Protein AF-0000000083400659 (afdb_homodimer)

Secondary structure (DSSP, 8-state):
-HHHHHHHHHHHHHHHHHHHHHHHHHHHHHHHHHS-----HHHHHHHHHHHHHHHHHHHHHHHHHHIIIIITTT-GGGGGB--THHHHHHHHHHHHHHHHHHHHHHHHHHHH--HHHHHHHHHHHHHHHHHHHHHHHHHHT-SBGGGGGGGHHHHHHHHHHHHHHHHHHHHHHHHHHHHT--S-HHHHHHHHHHHHHHHHHHHHHHHHHHHHHHHHHH-TTSSTTHHHHHHHHHHHHHHHHHHHHHHHHHHHHHHHTTTS--S------SHHHHHHTTT----S----------------------/-HHHHHHHHHHHHHHHHHHHHHHHHHHHHHHHHHS-----HHHHHHHHHHHHHHHHHHHHHHHHHHIIIIITTT-GGGGGB--THHHHHHHHHHHHHHHHHHHHHHHHHHHH--HHHHHHHHHHHHHHHHHHHHHHHHHHT-SBGGGGGGGHHHHHHHHHHHHHHHHHHHHHHHHHHHHT--S-HHHHHHHHHHHHHHHHHHHHHHHHHHHHHHHHHH-TTSSTTHHHHHHHHHHHHHHHHHHHHHHHHHHHHHHHTTTS--S------HHHHHHHTTT----S----------------------

InterPro domains:
  IPR045339 Domain of unknown function DUF6534 [PF20152] (163-248)

Organism: Coprinellus micaceus (NCBI:txid71717)

Radius of gyration: 29.64 Å; Cα contacts (8 Å, |Δi|>4): 656; chains: 2; bounding box: 70×103×75 Å

Nearest PDB structures (foldseek):
  8xof-assembly1_R  TM=5.753E-01  e=2.178E-01  Homo sapiens
  9ima-assembly1_A  TM=4.558E-01  e=1.106E-01  Homo sapiens
  3ma9-assembly1_A  TM=5.082E-01  e=1.269E+00  Human immunodeficiency virus 1
  5cwo-assembly2_B  TM=3.278E-01  e=1.213E+00  synthetic construct
  9ima-assembly1_A  TM=4.549E-01  e=7.690E-02  Homo sapiens

Structure (mmCIF, N/CA/C/O backbone):
data_AF-0000000083400659-model_v1
#
loop_
_entity.id
_entity.type
_entity.pdbx_description
1 polymer 'DUF6534 domain-containing protein'
#
loop_
_atom_site.group_PDB
_atom_site.id
_atom_site.type_symbol
_atom_site.label_atom_id
_atom_site.label_alt_id
_atom_site.label_comp_id
_atom_site.label_asym_id
_atom_site.label_entity_id
_atom_site.label_seq_id
_atom_site.pdbx_PDB_ins_code
_atom_site.Cartn_x
_atom_site.Cartn_y
_atom_site.Cartn_z
_atom_site.occupancy
_atom_site.B_iso_or_equiv
_atom_site.auth_seq_id
_atom_site.auth_comp_id
_atom_site.auth_asym_id
_atom_site.auth_atom_id
_atom_site.pdbx_PDB_model_num
ATOM 1 N N . MET A 1 1 ? -6.332 -24.5 -21.406 1 46.19 1 MET A N 1
ATOM 2 C CA . MET A 1 1 ? -5.227 -23.656 -20.953 1 46.19 1 MET A CA 1
ATOM 3 C C . MET A 1 1 ? -5.68 -22.219 -20.781 1 46.19 1 MET A C 1
ATOM 5 O O . MET A 1 1 ? -5.25 -21.547 -19.844 1 46.19 1 MET A O 1
ATOM 9 N N . GLY A 1 2 ? -6.816 -21.859 -21.547 1 62.25 2 GLY A N 1
ATOM 10 C CA . GLY A 1 2 ? -7.27 -20.484 -21.625 1 62.25 2 GLY A CA 1
ATOM 11 C C . GLY A 1 2 ? -7.926 -20 -20.344 1 62.25 2 GLY A C 1
ATOM 12 O O . GLY A 1 2 ? -7.465 -19.047 -19.719 1 62.25 2 GLY A O 1
ATOM 13 N N . ALA A 1 3 ? -8.812 -20.812 -19.906 1 64.81 3 ALA A N 1
ATOM 14 C CA . ALA A 1 3 ? -9.586 -20.391 -18.734 1 64.81 3 ALA A CA 1
ATOM 15 C C . ALA A 1 3 ? -8.766 -20.516 -17.453 1 64.81 3 ALA A C 1
ATOM 17 O O . ALA A 1 3 ? -8.883 -19.672 -16.562 1 64.81 3 ALA A O 1
ATOM 18 N N . PHE A 1 4 ? -7.906 -21.453 -17.484 1 73.38 4 PHE A N 1
ATOM 19 C CA . PHE A 1 4 ? -7.055 -21.672 -16.328 1 73.38 4 PHE A CA 1
ATOM 20 C C . PHE A 1 4 ? -6.066 -20.531 -16.156 1 73.38 4 PHE A C 1
ATOM 22 O O . PHE A 1 4 ? -5.945 -19.969 -15.07 1 73.38 4 PHE A O 1
ATOM 29 N N . ASP A 1 5 ? -5.531 -20.125 -17.25 1 77.06 5 ASP A N 1
ATOM 30 C CA . ASP A 1 5 ? -4.551 -19.047 -17.219 1 77.06 5 ASP A CA 1
ATOM 31 C C . ASP A 1 5 ? -5.211 -17.719 -16.844 1 77.06 5 ASP A C 1
ATOM 33 O O . ASP A 1 5 ? -4.656 -16.938 -16.062 1 77.06 5 ASP A O 1
ATOM 37 N N . THR A 1 6 ? -6.379 -17.656 -17.328 1 80.44 6 THR A N 1
ATOM 38 C CA . THR A 1 6 ? -7.102 -16.422 -17.031 1 80.44 6 THR A CA 1
ATOM 39 C C . THR A 1 6 ? -7.5 -16.359 -15.57 1 80.44 6 THR A C 1
ATOM 41 O O . THR A 1 6 ? -7.414 -15.305 -14.945 1 80.44 6 THR A O 1
ATOM 44 N N . SER A 1 7 ? -7.82 -17.484 -15.023 1 83.5 7 SER A N 1
ATOM 45 C CA . SER A 1 7 ? -8.234 -17.5 -13.625 1 83.5 7 SER A CA 1
ATOM 46 C C . SER A 1 7 ? -7.051 -17.281 -12.695 1 83.5 7 SER A C 1
ATOM 48 O O . SER A 1 7 ? -7.148 -16.516 -11.734 1 83.5 7 SER A O 1
ATOM 50 N N . ILE A 1 8 ? -6.016 -17.891 -13.039 1 86.88 8 ILE A N 1
ATOM 51 C CA . ILE A 1 8 ? -4.832 -17.766 -12.195 1 86.88 8 ILE A CA 1
ATOM 52 C C . ILE A 1 8 ? -4.289 -16.344 -12.281 1 86.88 8 ILE A C 1
ATOM 54 O O . ILE A 1 8 ? -3.893 -15.758 -11.266 1 86.88 8 ILE A O 1
ATOM 58 N N . GLY A 1 9 ? -4.293 -15.875 -13.445 1 88.56 9 GLY A N 1
ATOM 59 C CA . GLY A 1 9 ? -3.855 -14.492 -13.617 1 88.56 9 GLY A CA 1
ATOM 60 C C . GLY A 1 9 ? -4.75 -13.492 -12.914 1 88.56 9 GLY A C 1
ATOM 61 O O . GLY A 1 9 ? -4.266 -12.555 -12.281 1 88.56 9 GLY A O 1
ATOM 62 N N . ALA A 1 10 ? -5.957 -13.688 -13.055 1 89.62 10 ALA A N 1
ATOM 63 C CA . ALA A 1 10 ? -6.926 -12.805 -12.406 1 89.62 10 ALA A CA 1
ATOM 64 C C . ALA A 1 10 ? -6.77 -12.844 -10.883 1 89.62 10 ALA A C 1
ATOM 66 O O . ALA A 1 10 ? -6.836 -11.805 -10.227 1 89.62 10 ALA A O 1
ATOM 67 N N . LEU A 1 11 ? -6.57 -13.977 -10.367 1 89 11 LEU A N 1
ATOM 68 C CA . LEU A 1 11 ? -6.395 -14.141 -8.93 1 89 11 LEU A CA 1
ATOM 69 C C . LEU A 1 11 ? -5.141 -13.414 -8.445 1 89 11 LEU A C 1
ATOM 71 O O . LEU A 1 11 ? -5.172 -12.719 -7.426 1 89 11 LEU A O 1
ATOM 75 N N . LEU A 1 12 ? -4.121 -13.578 -9.203 1 92.75 12 LEU A N 1
ATOM 76 C CA . LEU A 1 12 ? -2.869 -12.93 -8.82 1 92.75 12 LEU A CA 1
ATOM 77 C C . LEU A 1 12 ? -2.98 -11.414 -8.922 1 92.75 12 LEU A C 1
ATOM 79 O O . LEU A 1 12 ? -2.555 -10.695 -8.023 1 92.75 12 LEU A O 1
ATOM 83 N N . LEU A 1 13 ? -3.572 -10.961 -9.969 1 92.94 13 LEU A N 1
ATOM 84 C CA . LEU A 1 13 ? -3.76 -9.523 -10.141 1 92.94 13 LEU A CA 1
ATOM 85 C C . LEU A 1 13 ? -4.656 -8.961 -9.047 1 92.94 13 LEU A C 1
ATOM 87 O O . LEU A 1 13 ? -4.387 -7.875 -8.516 1 92.94 13 LEU A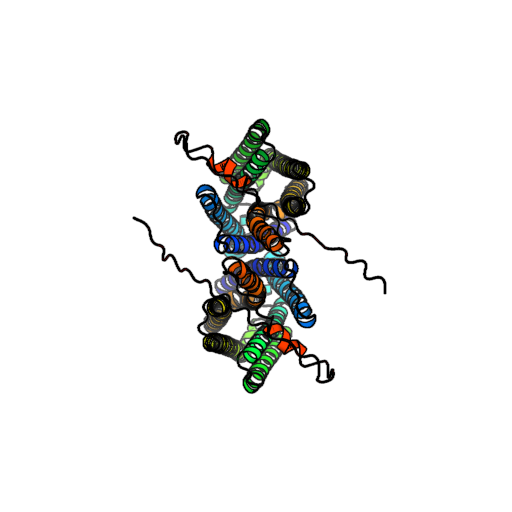 O 1
ATOM 91 N N . GLY A 1 14 ? -5.703 -9.656 -8.773 1 93.19 14 GLY A N 1
ATOM 92 C CA . GLY A 1 14 ? -6.582 -9.234 -7.695 1 93.19 14 GLY A CA 1
ATOM 93 C C . GLY A 1 14 ? -5.887 -9.172 -6.348 1 93.19 14 GLY A C 1
ATOM 94 O O . GLY A 1 14 ? -6.109 -8.25 -5.566 1 93.19 14 GLY A O 1
ATOM 95 N N . ALA A 1 15 ? -5.074 -10.125 -6.094 1 94.12 15 ALA A N 1
ATOM 96 C CA . ALA A 1 15 ? -4.328 -10.148 -4.84 1 94.12 15 ALA A CA 1
ATOM 97 C C . ALA A 1 15 ? -3.342 -8.992 -4.762 1 94.12 15 ALA A C 1
ATOM 99 O O . ALA A 1 15 ? -3.236 -8.32 -3.732 1 94.12 15 ALA A O 1
ATOM 100 N N . PHE A 1 16 ? -2.645 -8.742 -5.855 1 95.62 16 PHE A N 1
ATOM 101 C CA . PHE A 1 16 ? -1.706 -7.629 -5.887 1 95.62 16 PHE A CA 1
ATOM 102 C C . PHE A 1 16 ? -2.432 -6.305 -5.684 1 95.62 16 PHE A C 1
ATOM 104 O O . PHE A 1 16 ? -1.968 -5.445 -4.934 1 95.62 16 PHE A O 1
ATOM 111 N N . PHE A 1 17 ? -3.496 -6.191 -6.387 1 94.94 17 PHE A N 1
ATOM 112 C CA . PHE A 1 17 ? -4.27 -4.961 -6.285 1 94.94 17 PHE A CA 1
ATOM 113 C C . PHE A 1 17 ? -4.801 -4.77 -4.867 1 94.94 17 PHE A C 1
ATOM 115 O O . PHE A 1 17 ? -4.773 -3.66 -4.332 1 94.94 17 PHE A O 1
ATOM 122 N N . SER A 1 18 ? -5.211 -5.797 -4.27 1 95.38 18 SER A N 1
ATOM 123 C CA . SER A 1 18 ? -5.707 -5.754 -2.896 1 95.38 18 SER A CA 1
ATOM 124 C C . SER A 1 18 ? -4.598 -5.375 -1.922 1 95.38 18 SER A C 1
ATOM 126 O O . SER A 1 18 ? -4.797 -4.539 -1.037 1 95.38 18 SER A O 1
ATOM 128 N N . VAL A 1 19 ? -3.49 -5.953 -2.09 1 95.81 19 VAL A N 1
ATOM 129 C CA . VAL A 1 19 ? -2.365 -5.68 -1.202 1 95.81 19 VAL A CA 1
ATOM 130 C C . VAL A 1 19 ? -1.893 -4.242 -1.395 1 95.81 19 VAL A C 1
ATOM 132 O O . VAL A 1 19 ? -1.533 -3.564 -0.428 1 95.81 19 VAL A O 1
ATOM 135 N 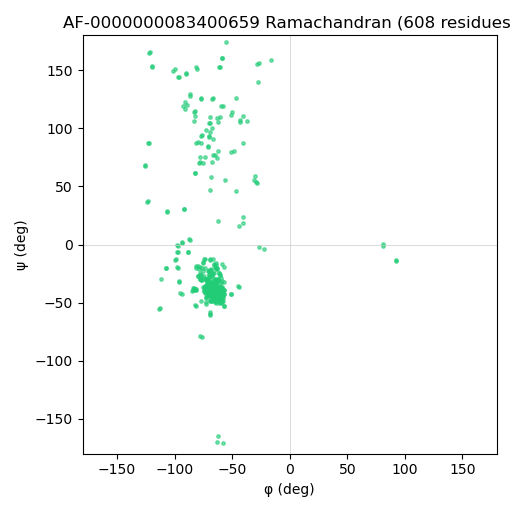N . TYR A 1 20 ? -1.888 -3.828 -2.629 1 95.12 20 TYR A N 1
ATOM 136 C CA . TYR A 1 20 ? -1.541 -2.439 -2.912 1 95.12 20 TYR A CA 1
ATOM 137 C C . TYR A 1 20 ? -2.457 -1.484 -2.158 1 95.12 20 TYR A C 1
ATOM 139 O O . TYR A 1 20 ? -1.986 -0.581 -1.464 1 95.12 20 TYR A O 1
ATOM 147 N N . LEU A 1 21 ? -3.693 -1.657 -2.301 1 95.06 21 LEU A N 1
ATOM 148 C CA . LEU A 1 21 ? -4.664 -0.788 -1.645 1 95.06 21 LEU A CA 1
ATOM 149 C C . LEU A 1 21 ? -4.586 -0.933 -0.128 1 95.06 21 LEU A C 1
ATOM 151 O O . LEU A 1 21 ? -4.816 0.032 0.604 1 95.06 21 LEU A O 1
ATOM 155 N N . TYR A 1 22 ? -4.277 -2.16 0.298 1 95.94 22 TYR A N 1
ATOM 156 C CA . TYR A 1 22 ? -4.094 -2.342 1.733 1 95.94 22 TYR A CA 1
ATOM 157 C C . TYR A 1 22 ? -2.939 -1.487 2.248 1 95.94 22 TYR A C 1
ATOM 159 O O . TYR A 1 22 ? -2.994 -0.966 3.363 1 95.94 22 TYR A O 1
ATOM 167 N N . GLY A 1 23 ? -1.898 -1.372 1.462 1 93.88 23 GLY A N 1
ATOM 168 C CA . GLY A 1 23 ? -0.832 -0.457 1.834 1 93.88 23 GLY A CA 1
ATOM 169 C C . GLY A 1 23 ? -1.309 0.971 2.023 1 93.88 23 GLY A C 1
ATOM 170 O O . GLY A 1 23 ? -0.952 1.626 3.004 1 93.88 23 GLY A O 1
ATOM 171 N N . LEU A 1 24 ? -2.125 1.371 1.143 1 91.94 24 LEU A N 1
ATOM 172 C CA . LEU A 1 24 ? -2.689 2.713 1.235 1 91.94 24 LEU A CA 1
ATOM 173 C C . LEU A 1 24 ? -3.521 2.867 2.504 1 91.94 24 LEU A C 1
ATOM 175 O O . LEU A 1 24 ? -3.361 3.842 3.242 1 91.94 24 LEU A O 1
ATOM 179 N N . SER A 1 25 ? -4.348 1.904 2.738 1 93 25 SER A N 1
ATOM 180 C CA . SER A 1 25 ? -5.234 2.002 3.893 1 93 25 SER A CA 1
ATOM 181 C C . SER A 1 25 ? -4.457 1.894 5.199 1 93 25 SER A C 1
ATOM 183 O O . SER A 1 25 ? -4.801 2.543 6.188 1 93 25 SER A O 1
ATOM 185 N N . ALA A 1 26 ? -3.459 1.077 5.176 1 93.25 26 ALA A N 1
ATOM 186 C CA . ALA A 1 26 ? -2.633 0.941 6.371 1 93.25 26 ALA A CA 1
ATOM 187 C C . ALA A 1 26 ? -1.992 2.273 6.75 1 93.25 26 ALA A C 1
ATOM 189 O O . ALA A 1 26 ? -1.91 2.617 7.93 1 93.25 26 ALA A O 1
ATOM 190 N N . TYR A 1 27 ? -1.553 2.984 5.738 1 90 27 TYR A N 1
ATOM 191 C CA . TYR A 1 27 ? -0.997 4.305 6.004 1 90 27 TYR A CA 1
ATOM 192 C C . TYR A 1 27 ? -2.049 5.227 6.609 1 90 27 TYR A C 1
ATOM 194 O O . TYR A 1 27 ? -1.758 5.988 7.535 1 90 27 TYR A O 1
ATOM 202 N N . GLN A 1 28 ? -3.193 5.156 6.121 1 89.44 28 GLN A N 1
ATOM 203 C CA . GLN A 1 28 ? -4.27 6.008 6.617 1 89.44 28 GLN A CA 1
ATOM 204 C C . GLN A 1 28 ? -4.602 5.684 8.07 1 89.44 28 GLN A C 1
ATOM 206 O O . GLN A 1 28 ? -4.859 6.586 8.875 1 89.44 28 GLN A O 1
ATOM 211 N N . PHE A 1 29 ? -4.598 4.398 8.344 1 91.88 29 PHE A N 1
ATOM 212 C CA . PHE A 1 29 ? -4.844 3.996 9.719 1 91.88 29 PHE A CA 1
ATOM 213 C C . PHE A 1 29 ? -3.768 4.551 10.648 1 91.88 29 PHE A C 1
ATOM 215 O O . PHE A 1 29 ? -4.074 5.062 11.727 1 91.88 29 PHE A O 1
ATOM 222 N N . GLY A 1 30 ? -2.537 4.461 10.203 1 87.06 30 GLY A N 1
ATOM 223 C CA . GLY A 1 30 ? -1.451 5.043 10.977 1 87.06 30 GLY A CA 1
ATOM 224 C C . GLY A 1 30 ? -1.594 6.539 11.172 1 87.06 30 GLY A C 1
ATOM 225 O O . GLY A 1 30 ? -1.372 7.051 12.273 1 87.06 30 GLY A O 1
ATOM 226 N N . SER A 1 31 ? -1.964 7.18 10.125 1 83.44 31 SER A N 1
ATOM 227 C CA . SER A 1 31 ? -2.15 8.625 10.18 1 83.44 31 SER A CA 1
ATOM 228 C C . SER A 1 31 ? -3.277 9 11.141 1 83.44 31 SER A C 1
ATOM 230 O O . SER A 1 31 ? -3.193 10.008 11.844 1 83.44 31 SER A O 1
ATOM 232 N N . TYR A 1 32 ? -4.324 8.242 11.141 1 88 32 TYR A N 1
ATOM 233 C CA . TYR A 1 32 ? -5.449 8.492 12.039 1 88 32 TYR A CA 1
ATOM 234 C C . TYR A 1 32 ? -5.016 8.414 13.492 1 88 32 TYR A C 1
ATOM 236 O O . TYR A 1 32 ? -5.371 9.266 14.305 1 88 32 TYR A O 1
ATOM 244 N N . TRP A 1 33 ? -4.23 7.48 13.789 1 85.88 33 TRP A N 1
ATOM 245 C CA . TRP A 1 33 ? -3.826 7.262 15.172 1 85.88 33 TRP A CA 1
ATOM 246 C C . TRP A 1 33 ? -2.758 8.266 15.594 1 85.88 33 TRP A C 1
ATOM 248 O O . TRP A 1 33 ? -2.641 8.602 16.781 1 85.88 33 TRP A O 1
ATOM 258 N N . ASN A 1 34 ? -2.045 8.773 14.648 1 76.06 34 ASN A N 1
ATOM 259 C CA . ASN A 1 34 ? -1.013 9.758 14.945 1 76.06 34 ASN A CA 1
ATOM 260 C C . ASN A 1 34 ? -1.604 11.156 15.102 1 76.06 34 ASN A C 1
ATOM 262 O O . ASN A 1 34 ? -0.959 12.047 15.648 1 76.06 34 ASN A O 1
ATOM 266 N N . THR A 1 35 ? -2.771 11.172 14.555 1 75.19 35 THR A N 1
ATOM 267 C CA . THR A 1 35 ? -3.443 12.461 14.68 1 75.19 35 THR A CA 1
ATOM 268 C C . THR A 1 35 ? -4.324 12.492 15.93 1 75.19 35 THR A C 1
ATOM 270 O O . THR A 1 35 ? -5.027 11.516 16.219 1 75.19 35 THR A O 1
ATOM 273 N N . ASP A 1 36 ? -4.09 13.305 16.797 1 67 36 ASP A N 1
ATOM 274 C CA . ASP A 1 36 ? -4.859 13.422 18.031 1 67 36 ASP A CA 1
ATOM 275 C C . ASP A 1 36 ? -6.281 13.891 17.766 1 67 36 ASP A C 1
ATOM 277 O O . ASP A 1 36 ? -6.605 15.062 17.969 1 67 36 ASP A O 1
ATOM 281 N N . PHE A 1 37 ? -7.055 12.891 17.281 1 74.31 37 PHE A N 1
ATOM 282 C CA . PHE A 1 37 ? -8.469 13.203 17.109 1 74.31 37 PHE A CA 1
ATOM 283 C C . PHE A 1 37 ? -9.234 12.961 18.391 1 74.31 37 PHE A C 1
ATOM 285 O O . PHE A 1 37 ? -8.961 12 19.125 1 74.31 37 PHE A O 1
ATOM 292 N N . ASN A 1 38 ? -9.953 13.875 18.828 1 80.44 38 ASN A N 1
ATOM 293 C CA . ASN A 1 38 ? -10.836 13.695 19.969 1 80.44 38 ASN A CA 1
ATOM 294 C C . ASN A 1 38 ? -12.148 13.039 19.562 1 80.44 38 ASN A C 1
ATOM 296 O O . ASN A 1 38 ? -13.227 13.602 19.781 1 80.44 38 ASN A O 1
ATOM 300 N N . ASP A 1 39 ? -12.039 11.867 19.062 1 83.88 39 ASP A N 1
ATOM 301 C CA . ASP A 1 39 ? -13.219 11.148 18.594 1 83.88 39 ASP A CA 1
ATOM 302 C C . ASP A 1 39 ? -13.828 10.305 19.703 1 83.88 39 ASP A C 1
ATOM 304 O O . ASP A 1 39 ? -13.125 9.898 20.641 1 83.88 39 ASP A O 1
ATOM 308 N N . PRO A 1 40 ? -15.117 10.188 19.641 1 86.5 40 PRO A N 1
ATOM 309 C CA . PRO A 1 40 ? -15.742 9.297 20.609 1 86.5 40 PRO A CA 1
ATOM 310 C C . PRO A 1 40 ? -15.227 7.859 20.516 1 86.5 40 PRO A C 1
ATOM 312 O O . PRO A 1 40 ? -14.656 7.473 19.5 1 86.5 40 PRO A O 1
ATOM 315 N N . LEU A 1 41 ? -15.414 7.074 21.547 1 89.19 41 LEU A N 1
ATOM 316 C CA . LEU A 1 41 ? -14.859 5.734 21.688 1 89.19 41 LEU A CA 1
ATOM 317 C C . LEU A 1 41 ? -15.43 4.805 20.609 1 89.19 41 LEU A C 1
ATOM 319 O O . LEU A 1 41 ? -14.727 3.92 20.125 1 89.19 41 LEU A O 1
ATOM 323 N N . TRP A 1 42 ? -16.688 4.988 20.312 1 85 42 TRP A N 1
ATOM 324 C CA . TRP A 1 42 ? -17.312 4.098 19.344 1 85 42 TRP A CA 1
ATOM 325 C C . TRP A 1 42 ? -16.672 4.266 17.969 1 85 42 TRP A C 1
ATOM 327 O O . TRP A 1 42 ? -16.531 3.293 17.219 1 85 42 TRP A O 1
ATOM 337 N N . LEU A 1 43 ? -16.344 5.406 17.578 1 87.06 43 LEU A N 1
ATOM 338 C CA . LEU A 1 43 ? -15.68 5.645 16.297 1 87.06 43 LEU A CA 1
ATOM 339 C C . LEU A 1 43 ? -14.266 5.066 16.297 1 87.06 43 LEU A C 1
ATOM 341 O O . LEU A 1 43 ? -13.852 4.445 15.312 1 87.06 43 LEU A O 1
ATOM 345 N N . LYS A 1 44 ? -13.602 5.23 17.406 1 91.25 44 LYS A N 1
ATOM 346 C CA . LYS A 1 44 ? -12.266 4.66 17.516 1 91.25 44 LYS A CA 1
ATOM 347 C C . LYS A 1 44 ? -12.305 3.137 17.438 1 91.25 44 LYS A C 1
ATOM 349 O O . LYS A 1 44 ? -11.461 2.52 16.781 1 91.25 44 LYS A O 1
ATOM 354 N N . ALA A 1 45 ? -13.289 2.66 18.062 1 91.19 45 ALA A N 1
ATOM 355 C CA . ALA A 1 45 ? -13.461 1.211 18.031 1 91.19 45 ALA A CA 1
ATOM 356 C C . ALA A 1 45 ? -13.773 0.727 16.625 1 91.19 45 ALA A C 1
ATOM 358 O O . ALA A 1 45 ? -13.273 -0.317 16.188 1 91.19 45 ALA A O 1
ATOM 359 N N . SER A 1 46 ? -14.562 1.459 15.938 1 91 46 SER A N 1
ATOM 360 C CA . SER A 1 46 ? -14.914 1.094 14.562 1 91 46 SER A CA 1
ATOM 361 C C . SER A 1 46 ? -13.688 1.115 13.656 1 91 46 SER A C 1
ATOM 363 O O . SER A 1 46 ? -13.531 0.247 12.797 1 91 46 SER A O 1
ATOM 365 N N . VAL A 1 47 ? -12.859 2.084 13.875 1 93.06 47 VAL A N 1
ATOM 366 C CA . VAL A 1 47 ? -11.641 2.201 13.07 1 93.06 47 VAL A CA 1
ATOM 367 C C . VAL A 1 47 ? -10.719 1.015 13.352 1 93.06 47 VAL A C 1
ATOM 369 O O . VAL A 1 47 ? -10.156 0.427 12.43 1 93.06 47 VAL A O 1
ATOM 372 N N . ILE A 1 48 ? -10.602 0.619 14.586 1 94.38 48 ILE A N 1
ATOM 373 C CA . ILE A 1 48 ? -9.766 -0.52 14.953 1 94.38 48 ILE A CA 1
ATOM 374 C C . ILE A 1 48 ? -10.344 -1.798 14.352 1 94.38 48 ILE A C 1
ATOM 376 O O . ILE A 1 48 ? -9.602 -2.627 13.805 1 94.38 48 ILE A O 1
ATOM 380 N N . LEU A 1 49 ? -11.617 -1.902 14.469 1 94.75 49 LEU A N 1
ATOM 381 C CA . LEU A 1 49 ? -12.281 -3.076 13.914 1 94.75 49 LEU A CA 1
ATOM 382 C C . LEU A 1 49 ? -12.086 -3.145 12.406 1 94.75 49 LEU A C 1
ATOM 384 O O . LEU A 1 49 ? -11.805 -4.215 11.859 1 94.75 49 LEU A O 1
ATOM 388 N N . LEU A 1 50 ? -12.25 -2.074 11.805 1 95.06 50 LEU A N 1
ATOM 389 C CA . LEU A 1 50 ? -12.078 -2.021 10.359 1 95.06 50 LEU A CA 1
ATOM 390 C C . LEU A 1 50 ? -10.648 -2.381 9.969 1 95.06 50 LEU A C 1
ATOM 392 O O . LEU A 1 50 ? -10.422 -3.031 8.945 1 95.06 50 LEU A O 1
ATOM 396 N N . PHE A 1 51 ? -9.734 -1.933 10.75 1 96.5 51 PHE A N 1
ATOM 397 C CA . PHE A 1 51 ? -8.336 -2.268 10.5 1 96.5 51 PHE A CA 1
ATOM 398 C C . PHE A 1 51 ? -8.125 -3.775 10.539 1 96.5 51 PHE A C 1
ATOM 400 O O . PHE A 1 51 ? -7.488 -4.344 9.648 1 96.5 51 PHE A O 1
ATOM 407 N N . PHE A 1 52 ? -8.656 -4.359 11.477 1 96.5 52 PHE A N 1
ATOM 408 C CA . PHE A 1 52 ? -8.5 -5.801 11.633 1 96.5 52 PHE A CA 1
ATOM 409 C C . PHE A 1 52 ? -9.195 -6.547 10.5 1 96.5 52 PHE A C 1
ATOM 411 O O . PHE A 1 52 ? -8.641 -7.504 9.953 1 96.5 52 PHE A O 1
ATOM 418 N N . LEU A 1 53 ? -10.367 -6.152 10.203 1 96.25 53 LEU A N 1
ATOM 419 C CA . LEU A 1 53 ? -11.102 -6.797 9.117 1 96.25 53 LEU A CA 1
ATOM 420 C C . LEU A 1 53 ? -10.375 -6.621 7.789 1 96.25 53 LEU A C 1
ATOM 422 O O . LEU A 1 53 ? -10.281 -7.566 7.004 1 96.25 53 LEU A O 1
ATOM 426 N N . ASP A 1 54 ? -9.914 -5.469 7.598 1 95.81 54 ASP A N 1
ATOM 427 C CA . ASP A 1 54 ? -9.188 -5.145 6.375 1 95.81 54 ASP A CA 1
ATOM 428 C C . ASP A 1 54 ? -7.91 -5.977 6.262 1 95.81 54 ASP A C 1
ATOM 430 O O . ASP A 1 54 ? -7.602 -6.508 5.195 1 95.81 54 ASP A O 1
ATOM 434 N N . THR A 1 55 ? -7.242 -6.105 7.336 1 96 55 THR A N 1
ATOM 435 C CA . THR A 1 55 ? -6.012 -6.887 7.371 1 96 55 THR A CA 1
ATOM 436 C C . THR A 1 55 ? -6.301 -8.367 7.117 1 96 55 THR A C 1
ATOM 438 O O . THR A 1 55 ? -5.605 -9.016 6.332 1 96 55 THR A O 1
ATOM 441 N N . THR A 1 56 ? -7.27 -8.781 7.754 1 96.19 56 THR A N 1
ATOM 442 C CA . THR A 1 56 ? -7.641 -10.188 7.598 1 96.19 56 THR A CA 1
ATOM 443 C C . THR A 1 56 ? -8.039 -10.484 6.156 1 96.19 56 THR A C 1
ATOM 445 O O . THR A 1 56 ? -7.668 -11.516 5.602 1 96.19 56 THR A O 1
ATOM 448 N N . HIS A 1 57 ? -8.781 -9.633 5.602 1 96.25 57 HIS A N 1
ATOM 449 C CA . HIS A 1 57 ? -9.203 -9.836 4.219 1 96.25 57 HIS A CA 1
ATOM 450 C C . HIS A 1 57 ? -8.008 -9.828 3.271 1 96.25 57 HIS A C 1
ATOM 452 O O . HIS A 1 57 ? -7.926 -10.664 2.367 1 96.25 57 HIS A O 1
ATOM 458 N N . ALA A 1 58 ? -7.129 -8.844 3.434 1 94.94 58 ALA A N 1
ATOM 459 C CA . ALA A 1 58 ? -5.934 -8.781 2.594 1 94.94 58 ALA A CA 1
ATOM 460 C C . ALA A 1 58 ? -5.094 -10.047 2.752 1 94.94 58 ALA A C 1
ATOM 462 O O . ALA A 1 58 ? -4.574 -10.586 1.77 1 94.94 58 ALA A O 1
ATOM 463 N N . ALA A 1 59 ? -4.969 -10.531 3.957 1 94 59 ALA A N 1
ATOM 464 C CA . ALA A 1 59 ? -4.219 -11.75 4.238 1 94 59 ALA A CA 1
ATOM 465 C C . ALA A 1 59 ? -4.887 -12.961 3.592 1 94 59 ALA A C 1
ATOM 467 O O . ALA A 1 59 ? -4.211 -13.844 3.057 1 94 59 ALA A O 1
ATOM 468 N N . SER A 1 60 ? -6.152 -12.938 3.699 1 93.81 60 SER A N 1
ATOM 469 C CA . SER A 1 60 ? -6.895 -14.055 3.117 1 93.81 60 SER A CA 1
ATOM 470 C C . SER A 1 60 ? -6.73 -14.094 1.601 1 93.81 60 SER A C 1
ATOM 472 O O . SER A 1 60 ? -6.531 -15.164 1.021 1 93.81 60 SER A O 1
ATOM 474 N N . ALA A 1 61 ? -6.875 -12.992 0.959 1 92.38 61 ALA A N 1
ATOM 475 C CA . ALA A 1 61 ? -6.684 -12.922 -0.487 1 92.38 61 ALA A CA 1
ATOM 476 C C . ALA A 1 61 ? -5.273 -13.359 -0.873 1 92.38 61 ALA A C 1
ATOM 478 O O . ALA A 1 61 ? -5.086 -14.102 -1.838 1 92.38 61 ALA A O 1
ATOM 479 N N . SER A 1 62 ? -4.301 -12.906 -0.125 1 93.25 62 SER A N 1
ATOM 480 C CA . SER A 1 62 ? -2.918 -13.289 -0.385 1 93.25 62 SER A CA 1
ATOM 481 C C . SER A 1 62 ? -2.695 -14.773 -0.138 1 93.25 62 SER A C 1
ATOM 483 O O . SER A 1 62 ? -1.946 -15.43 -0.87 1 93.25 62 SER A O 1
ATOM 485 N N . TYR A 1 63 ? -3.352 -15.289 0.852 1 94.06 63 TYR A N 1
ATOM 486 C CA . TYR A 1 63 ? -3.211 -16.703 1.177 1 94.06 63 TYR A CA 1
ATOM 487 C C . TYR A 1 63 ? -3.828 -17.578 0.09 1 94.06 63 TYR A C 1
ATOM 489 O O . TYR A 1 63 ? -3.303 -18.641 -0.229 1 94.06 63 TYR A O 1
ATOM 497 N N . LEU A 1 64 ? -4.906 -17.141 -0.409 1 92.56 64 LEU A N 1
ATOM 498 C CA . LEU A 1 64 ? -5.516 -17.891 -1.509 1 92.56 64 LEU A CA 1
ATOM 499 C C . LEU A 1 64 ? -4.555 -18 -2.689 1 92.56 64 LEU A C 1
ATOM 501 O O . LEU A 1 64 ? -4.406 -19.062 -3.277 1 92.56 64 LEU A O 1
ATOM 505 N N . ALA A 1 65 ? -3.975 -16.891 -3.039 1 91.5 65 ALA A N 1
ATOM 506 C CA . ALA A 1 65 ? -2.982 -16.906 -4.109 1 91.5 65 ALA A CA 1
ATOM 507 C C . ALA A 1 65 ? -1.824 -17.844 -3.771 1 91.5 65 ALA A C 1
ATOM 509 O O . ALA A 1 65 ? -1.341 -18.578 -4.637 1 91.5 65 ALA A O 1
ATOM 510 N N . TRP A 1 66 ? -1.431 -17.859 -2.514 1 92.06 66 TRP A N 1
ATOM 511 C CA . TRP A 1 66 ? -0.344 -18.719 -2.057 1 92.06 66 TRP A CA 1
ATOM 512 C C . TRP A 1 66 ? -0.701 -20.188 -2.236 1 92.06 66 TRP A C 1
ATOM 514 O O . TRP A 1 66 ? 0.089 -20.969 -2.781 1 92.06 66 TRP A O 1
ATOM 524 N N . VAL A 1 67 ? -1.838 -20.578 -1.859 1 91.31 67 VAL A N 1
ATOM 525 C CA . VAL A 1 67 ? -2.264 -21.969 -1.904 1 91.31 67 VAL A CA 1
ATOM 526 C C . VAL A 1 67 ? -2.332 -22.438 -3.355 1 91.31 67 VAL A C 1
ATOM 528 O O . VAL A 1 67 ? -1.929 -23.562 -3.668 1 91.31 67 VAL A O 1
ATOM 531 N N . ILE A 1 68 ? -2.74 -21.578 -4.215 1 88.38 68 ILE A N 1
ATOM 532 C CA . ILE A 1 68 ? -2.955 -21.984 -5.602 1 88.38 68 ILE A CA 1
ATOM 533 C C . ILE A 1 68 ? -1.635 -21.922 -6.367 1 88.38 68 ILE A C 1
ATOM 535 O O . ILE A 1 68 ? -1.307 -22.828 -7.129 1 88.38 68 ILE A O 1
ATOM 539 N N . LEU A 1 69 ? -0.858 -20.938 -6.098 1 88.44 69 LEU A N 1
ATOM 540 C CA . LEU A 1 69 ? 0.288 -20.672 -6.961 1 88.44 69 LEU A CA 1
ATOM 541 C C . LEU A 1 69 ? 1.562 -21.266 -6.371 1 88.44 69 LEU A C 1
ATOM 543 O O . LEU A 1 69 ? 2.555 -21.438 -7.078 1 88.44 69 LEU A O 1
ATOM 547 N N . VAL A 1 70 ? 1.577 -21.547 -5.09 1 88.44 70 VAL A N 1
ATOM 548 C CA . VAL A 1 70 ? 2.799 -22.047 -4.469 1 88.44 70 VAL A CA 1
ATOM 549 C C . VAL A 1 70 ? 2.59 -23.484 -4.012 1 88.44 70 VAL A C 1
ATOM 551 O O . VAL A 1 70 ? 3.23 -24.406 -4.523 1 88.44 70 VAL A O 1
ATOM 554 N N . ASP A 1 71 ? 1.607 -23.734 -3.23 1 86.94 71 ASP A N 1
ATOM 555 C CA . ASP A 1 71 ? 1.397 -25.062 -2.652 1 86.94 71 ASP A CA 1
ATOM 556 C C . ASP A 1 71 ? 0.917 -26.062 -3.709 1 86.94 71 ASP A C 1
ATOM 558 O O . ASP A 1 71 ? 1.265 -27.234 -3.662 1 86.94 71 ASP A O 1
ATOM 562 N N . ASN A 1 72 ? 0.141 -25.578 -4.66 1 86.44 72 ASN A N 1
ATOM 563 C CA . ASN A 1 72 ? -0.479 -26.469 -5.621 1 86.44 72 ASN A CA 1
ATOM 564 C C . ASN A 1 72 ? -0.115 -26.109 -7.055 1 86.44 72 ASN A C 1
ATOM 566 O O . ASN A 1 72 ? -0.959 -26.172 -7.949 1 86.44 72 ASN A O 1
ATOM 570 N N . ILE A 1 73 ? 1.054 -25.719 -7.188 1 79.81 73 ILE A N 1
ATOM 571 C CA . ILE A 1 73 ? 1.493 -25.281 -8.508 1 79.81 73 ILE A CA 1
ATOM 572 C C . ILE A 1 73 ? 1.418 -26.438 -9.492 1 79.81 73 ILE A C 1
ATOM 574 O O . ILE A 1 73 ? 1.143 -26.234 -10.68 1 79.81 73 ILE A O 1
ATOM 578 N N . ALA A 1 74 ? 1.594 -27.609 -9.07 1 78 74 ALA A N 1
ATOM 579 C CA . ALA A 1 74 ? 1.61 -28.797 -9.93 1 78 74 ALA A CA 1
ATOM 580 C C . ALA A 1 74 ? 0.228 -29.438 -10.008 1 78 74 ALA A C 1
ATOM 582 O O . ALA A 1 74 ? 0.054 -30.469 -10.648 1 78 74 ALA A O 1
ATOM 583 N N . ASN A 1 75 ? -0.763 -28.812 -9.32 1 82.56 75 ASN A N 1
ATOM 584 C CA . ASN A 1 75 ? -2.107 -29.375 -9.266 1 82.56 75 ASN A CA 1
ATOM 585 C C . ASN A 1 75 ? -3.148 -28.406 -9.805 1 82.56 75 ASN A C 1
ATOM 587 O O . ASN A 1 75 ? -3.807 -27.703 -9.039 1 82.56 75 ASN A O 1
ATOM 591 N N . PRO A 1 76 ? -3.334 -28.469 -11.125 1 78.81 76 PRO A N 1
ATOM 592 C CA . PRO A 1 76 ? -4.305 -27.531 -11.703 1 78.81 76 PRO A CA 1
ATOM 593 C C . PRO A 1 76 ? -5.727 -27.781 -11.211 1 78.81 76 PRO A C 1
ATOM 595 O O . PRO A 1 76 ? -6.57 -26.875 -11.273 1 78.81 76 PRO A O 1
ATOM 598 N N . GLY A 1 77 ? -6.004 -28.984 -10.695 1 80.69 77 GLY A N 1
ATOM 599 C CA . GLY A 1 77 ? -7.336 -29.312 -10.211 1 80.69 77 GLY A CA 1
ATOM 600 C C . GLY A 1 77 ? -7.738 -28.5 -8.992 1 80.69 77 GLY A C 1
ATOM 601 O O . GLY A 1 77 ? -8.93 -28.391 -8.68 1 80.69 77 GLY A O 1
ATOM 602 N N . ILE A 1 78 ? -6.754 -27.891 -8.336 1 83.44 78 ILE A N 1
ATOM 603 C CA . ILE A 1 78 ? -7.02 -27.141 -7.117 1 83.44 78 ILE A CA 1
ATOM 604 C C . ILE A 1 78 ? -7.867 -25.922 -7.445 1 83.44 78 ILE A C 1
ATOM 606 O O . ILE A 1 78 ? -8.633 -25.438 -6.602 1 83.44 78 ILE A O 1
ATOM 610 N N . LEU A 1 79 ? -7.77 -25.5 -8.695 1 80.62 79 LEU A N 1
ATOM 611 C CA . LEU A 1 79 ? -8.508 -24.312 -9.109 1 80.62 79 LEU A CA 1
ATOM 612 C C . LEU A 1 79 ? -10.008 -24.578 -9.141 1 80.62 79 LEU A C 1
ATOM 614 O O . LEU A 1 79 ? -10.812 -23.656 -9.07 1 80.62 79 LEU A O 1
ATOM 618 N N . SER A 1 80 ? -10.32 -25.766 -9.266 1 82.44 80 SER A N 1
ATOM 619 C CA . SER A 1 80 ? -11.734 -26.125 -9.336 1 82.44 80 SER A CA 1
ATOM 620 C C . SER A 1 80 ? -12.32 -26.359 -7.945 1 82.44 80 SER A C 1
ATOM 622 O O . SER A 1 80 ? -13.539 -26.391 -7.773 1 82.44 80 SER A O 1
ATOM 624 N N . LYS A 1 81 ? -11.5 -26.344 -6.945 1 86.69 81 LYS A N 1
ATOM 625 C CA . LYS A 1 81 ? -11.953 -26.609 -5.582 1 86.69 81 LYS A CA 1
ATOM 626 C C . LYS A 1 81 ? -12.211 -25.312 -4.82 1 86.69 81 LYS A C 1
ATOM 628 O O . LYS A 1 81 ? -11.508 -24.328 -5.027 1 86.69 81 LYS A O 1
ATOM 633 N N . VAL A 1 82 ? -13.211 -25.406 -4.023 1 87.69 82 VAL A N 1
ATOM 634 C CA . VAL A 1 82 ? -13.484 -24.266 -3.154 1 87.69 82 VAL A CA 1
ATOM 635 C C . VAL A 1 82 ? -12.586 -24.328 -1.925 1 87.69 82 VAL A C 1
ATOM 637 O O . VAL A 1 82 ? -12.695 -25.25 -1.11 1 87.69 82 VAL A O 1
ATOM 640 N N . ILE A 1 83 ? -11.734 -23.312 -1.88 1 90 83 ILE A N 1
ATOM 641 C CA . ILE A 1 83 ? -10.836 -23.188 -0.736 1 90 83 ILE A CA 1
ATOM 642 C C . ILE A 1 83 ? -11.375 -22.141 0.228 1 90 83 ILE A C 1
ATOM 644 O O . ILE A 1 83 ? -11.953 -21.125 -0.199 1 90 83 ILE A O 1
ATOM 648 N N . TRP A 1 84 ? -11.148 -22.25 1.452 1 90.25 84 TRP A N 1
ATOM 649 C CA . TRP A 1 84 ? -11.844 -21.5 2.49 1 90.25 84 TRP A CA 1
ATOM 650 C C . TRP A 1 84 ? -11.602 -20 2.324 1 90.25 84 TRP A C 1
ATOM 652 O O . TRP A 1 84 ? -12.484 -19.188 2.613 1 90.25 84 TRP A O 1
ATOM 662 N N . PRO A 1 85 ? -10.438 -19.562 1.909 1 91.81 85 PRO A N 1
ATOM 663 C CA . PRO A 1 85 ? -10.258 -18.109 1.804 1 91.81 85 PRO A CA 1
ATOM 664 C C . PRO A 1 85 ? -11.18 -17.469 0.768 1 91.81 85 PRO A C 1
ATOM 666 O O . PRO A 1 85 ? -11.484 -16.281 0.852 1 91.81 85 PRO A O 1
ATOM 669 N N . TYR A 1 86 ? -11.625 -18.266 -0.097 1 90.12 86 TYR A N 1
ATOM 670 C CA . TYR A 1 86 ? -12.484 -17.734 -1.147 1 90.12 86 TYR A CA 1
ATOM 671 C C . TYR A 1 86 ? -13.828 -17.297 -0.579 1 90.12 86 TYR A C 1
ATOM 673 O O . TYR A 1 86 ? -14.18 -16.109 -0.646 1 90.12 86 TYR A O 1
ATOM 681 N N . PRO A 1 87 ? -14.602 -18.172 0.009 1 90.56 87 PRO A N 1
ATOM 682 C CA . PRO A 1 87 ? -15.852 -17.719 0.62 1 90.56 87 PRO A CA 1
ATOM 683 C C . PRO A 1 87 ? -15.625 -16.75 1.784 1 90.56 87 PRO A C 1
ATOM 685 O O . PRO A 1 87 ? -16.438 -15.859 2.018 1 90.56 87 PRO A O 1
ATOM 688 N N . ALA A 1 88 ? -14.555 -16.906 2.531 1 91.69 88 ALA A N 1
ATOM 689 C CA . ALA A 1 88 ? -14.25 -16 3.643 1 91.69 88 ALA A CA 1
ATOM 690 C C . ALA A 1 88 ? -14.055 -14.57 3.152 1 91.69 88 ALA A C 1
ATOM 692 O O . ALA A 1 88 ? -14.484 -13.617 3.812 1 91.69 88 ALA A O 1
ATOM 693 N N . SER A 1 89 ? -13.391 -14.453 2.033 1 90.5 89 SER A N 1
ATOM 694 C CA . SER A 1 89 ? -13.164 -13.125 1.473 1 90.5 89 SER A CA 1
ATOM 695 C C . SER A 1 89 ? -14.477 -12.445 1.117 1 90.5 89 SER A C 1
ATOM 697 O O . SER A 1 89 ? -14.641 -11.242 1.331 1 90.5 89 SER A O 1
ATOM 699 N N . MET A 1 90 ? -15.406 -13.164 0.632 1 88.94 90 MET A N 1
ATOM 700 C CA . MET A 1 90 ? -16.703 -12.602 0.284 1 88.94 90 MET A CA 1
ATOM 701 C C . MET A 1 90 ? -17.438 -12.125 1.529 1 88.94 90 MET A C 1
ATOM 703 O O . MET A 1 90 ? -18.016 -11.031 1.538 1 88.94 90 MET A O 1
ATOM 707 N N . ILE A 1 91 ? -17.375 -12.891 2.496 1 92.56 91 ILE A N 1
ATOM 708 C CA . ILE A 1 91 ? -18.047 -12.555 3.744 1 92.56 91 ILE A CA 1
ATOM 709 C C . ILE A 1 91 ? -17.391 -11.32 4.367 1 92.56 91 ILE A C 1
ATOM 711 O O . ILE A 1 91 ? -18.094 -10.406 4.82 1 92.56 91 ILE A O 1
ATOM 715 N N . LEU A 1 92 ? -16.141 -11.289 4.355 1 94.38 92 LEU A N 1
ATOM 716 C CA . LEU A 1 92 ? -15.414 -10.164 4.938 1 94.38 92 LEU A CA 1
ATOM 717 C C . LEU A 1 92 ? -15.711 -8.875 4.18 1 94.38 92 LEU A C 1
ATOM 719 O O . LEU A 1 92 ? -15.867 -7.812 4.789 1 94.38 92 LEU A O 1
ATOM 723 N N . ILE A 1 93 ? -15.82 -8.953 2.871 1 92.75 93 ILE A N 1
ATOM 724 C CA . ILE A 1 93 ? -16.141 -7.785 2.061 1 92.75 93 ILE A CA 1
ATOM 725 C C . ILE A 1 93 ? -17.5 -7.23 2.459 1 92.75 93 ILE A C 1
ATOM 727 O O . ILE A 1 93 ? -17.688 -6.016 2.578 1 92.75 93 ILE A O 1
ATOM 731 N N . CYS A 1 94 ? -18.438 -8.086 2.701 1 91.81 94 CYS A N 1
ATOM 732 C CA . CYS A 1 94 ? -19.781 -7.656 3.047 1 91.81 94 CYS A CA 1
ATOM 733 C C . CYS A 1 94 ? -19.797 -6.98 4.414 1 91.81 94 CYS A C 1
ATOM 735 O O . CYS A 1 94 ? -20.516 -5.992 4.613 1 91.81 94 CYS A O 1
ATOM 737 N N . ILE A 1 95 ? -19.047 -7.457 5.301 1 93.38 95 ILE A N 1
ATOM 738 C CA . ILE A 1 95 ? -19 -6.879 6.641 1 93.38 95 ILE A CA 1
ATOM 739 C C . ILE A 1 95 ? -18.344 -5.496 6.582 1 93.38 95 ILE A C 1
ATOM 741 O O . ILE A 1 95 ? -18.844 -4.543 7.191 1 93.38 95 ILE A O 1
ATOM 745 N N . ILE A 1 96 ? -17.281 -5.414 5.867 1 94.88 96 ILE A N 1
ATOM 746 C CA . ILE A 1 96 ? -16.578 -4.145 5.73 1 94.88 96 ILE A CA 1
ATOM 747 C C . ILE A 1 96 ? -17.469 -3.125 5.035 1 94.88 96 ILE A C 1
ATOM 749 O O . ILE A 1 96 ? -17.609 -1.989 5.496 1 94.88 96 ILE A O 1
ATOM 753 N N . ALA A 1 97 ? -18.094 -3.555 3.961 1 92.81 97 ALA A N 1
ATOM 754 C CA . ALA A 1 97 ? -19 -2.67 3.223 1 92.81 97 ALA A CA 1
ATOM 755 C C . ALA A 1 97 ? -20.141 -2.186 4.109 1 92.81 97 ALA A C 1
ATOM 757 O O . ALA A 1 97 ? -20.469 -0.999 4.109 1 92.81 97 ALA A O 1
ATOM 758 N N . PHE A 1 98 ? -20.656 -3.094 4.859 1 93.94 98 PHE A N 1
ATOM 759 C CA . PHE A 1 98 ? -21.75 -2.766 5.77 1 93.94 98 PHE A CA 1
ATOM 760 C C . PHE A 1 98 ? -21.328 -1.687 6.758 1 93.94 98 PHE A C 1
ATOM 762 O O . PHE A 1 98 ? -22.047 -0.7 6.953 1 93.94 98 PHE A O 1
ATOM 769 N N . GLY A 1 99 ? -20.188 -1.902 7.367 1 92.31 99 GLY A N 1
ATOM 770 C CA . GLY A 1 99 ? -19.688 -0.935 8.328 1 92.31 99 GLY A CA 1
ATOM 771 C C . GLY A 1 99 ? -19.469 0.441 7.727 1 92.31 99 GLY A C 1
ATOM 772 O O . GLY A 1 99 ? -19.891 1.448 8.297 1 92.31 99 GLY A O 1
ATOM 773 N N . VAL A 1 100 ? -18.875 0.504 6.602 1 90.56 100 VAL A N 1
ATOM 774 C CA . VAL A 1 100 ? -18.531 1.77 5.961 1 90.56 100 VAL A CA 1
ATOM 775 C C . VAL A 1 100 ? -19.797 2.455 5.453 1 90.56 100 VAL A C 1
ATOM 777 O O . VAL A 1 100 ? -19.984 3.662 5.633 1 90.56 100 VAL A O 1
ATOM 780 N N . GLN A 1 101 ? -20.688 1.697 4.832 1 91 101 GLN A N 1
ATOM 781 C CA . GLN A 1 101 ? -21.922 2.262 4.312 1 91 101 GLN A CA 1
ATOM 782 C C . GLN A 1 101 ? -22.766 2.869 5.43 1 91 101 GLN A C 1
ATOM 784 O O . GLN A 1 101 ? -23.328 3.953 5.27 1 91 101 GLN A O 1
ATOM 789 N N . ASN A 1 102 ? -22.797 2.199 6.531 1 90.81 102 ASN A N 1
ATOM 790 C CA . ASN A 1 102 ? -23.578 2.73 7.645 1 90.81 102 ASN A CA 1
ATOM 791 C C . ASN A 1 102 ? -22.938 3.988 8.227 1 90.81 102 ASN A C 1
ATOM 793 O O . ASN A 1 102 ? -23.641 4.891 8.688 1 90.81 102 ASN A O 1
ATOM 797 N N . PHE A 1 103 ? -21.719 4.027 8.188 1 87.44 103 PHE A N 1
ATOM 798 C CA . PHE A 1 103 ? -21.047 5.25 8.602 1 87.44 103 PHE A CA 1
ATOM 799 C C . PHE A 1 103 ? -21.406 6.414 7.688 1 87.44 103 PHE A C 1
ATOM 801 O O . PHE A 1 103 ? -21.688 7.516 8.156 1 87.44 103 PHE A O 1
ATOM 808 N N . LEU A 1 104 ? -21.375 6.148 6.438 1 85.5 104 LEU A N 1
ATOM 809 C CA . LEU A 1 104 ? -21.703 7.199 5.48 1 85.5 104 LEU A CA 1
ATOM 810 C C . LEU A 1 104 ? -23.156 7.617 5.605 1 85.5 104 LEU A C 1
ATOM 812 O O . LEU A 1 104 ? -23.484 8.797 5.473 1 85.5 104 LEU A O 1
ATOM 816 N N . VAL A 1 105 ? -23.969 6.652 5.895 1 88.5 105 VAL A N 1
ATOM 817 C CA . VAL A 1 105 ? -25.391 6.938 6.094 1 88.5 105 VAL A CA 1
ATOM 818 C C . VAL A 1 105 ? -25.578 7.809 7.332 1 88.5 105 VAL A C 1
ATOM 820 O O . VAL A 1 105 ? -26.391 8.742 7.332 1 88.5 105 VAL A O 1
ATOM 823 N N . MET A 1 106 ? -24.891 7.523 8.336 1 85.81 106 MET A N 1
ATOM 824 C CA . MET A 1 106 ? -24.953 8.344 9.539 1 85.81 106 MET A CA 1
ATOM 825 C C . MET A 1 106 ? -24.5 9.773 9.25 1 85.81 106 MET A C 1
ATOM 827 O O . MET A 1 106 ? -25.047 10.727 9.797 1 85.81 106 MET A O 1
ATOM 831 N N . ARG A 1 107 ? -23.547 9.883 8.43 1 79.88 107 ARG A N 1
ATOM 832 C CA . ARG A 1 107 ? -23.094 11.211 8.031 1 79.88 107 ARG A CA 1
ATOM 833 C C . ARG A 1 107 ? -24.172 11.953 7.262 1 79.88 107 ARG A C 1
ATOM 835 O O . ARG A 1 107 ? -24.344 13.164 7.434 1 79.88 107 ARG A O 1
ATOM 842 N N . ILE A 1 108 ? -24.812 11.289 6.43 1 84.12 108 ILE A N 1
ATOM 843 C CA . ILE A 1 108 ? -25.906 11.875 5.676 1 84.12 108 ILE A CA 1
ATOM 844 C C . ILE A 1 108 ? -27 12.336 6.633 1 84.12 108 ILE A C 1
ATOM 846 O O . ILE A 1 108 ? -27.547 13.438 6.484 1 84.12 108 ILE A O 1
ATOM 850 N N . TYR A 1 109 ? -27.281 11.477 7.562 1 87.31 109 TYR A N 1
ATOM 851 C CA . TYR A 1 109 ? -28.297 11.805 8.547 1 87.31 109 TYR A CA 1
ATOM 852 C C . TYR A 1 109 ? -27.922 13.062 9.32 1 87.31 109 TYR A C 1
ATOM 854 O O . TYR A 1 109 ? -28.766 13.938 9.555 1 87.31 109 TYR A O 1
ATOM 862 N N . ARG A 1 110 ? -26.719 13.234 9.664 1 81.19 110 ARG A N 1
ATOM 863 C CA . ARG A 1 110 ? -26.25 14.391 10.422 1 81.19 110 ARG A CA 1
ATOM 864 C C . ARG A 1 110 ? -26.297 15.656 9.57 1 81.19 110 ARG A C 1
ATOM 866 O O . ARG A 1 110 ? -26.516 16.75 10.094 1 81.19 110 ARG A O 1
ATOM 873 N N . LEU A 1 111 ? -26.125 15.5 8.344 1 79.44 111 LEU A N 1
ATOM 874 C CA . LEU A 1 111 ? -26.109 16.641 7.441 1 79.44 111 LEU A CA 1
ATOM 875 C C . LEU A 1 111 ? -27.516 17.062 7.062 1 79.44 111 LEU A C 1
ATOM 877 O O . LEU A 1 111 ? -27.797 18.266 6.93 1 79.44 111 LEU A O 1
ATOM 881 N N . THR A 1 112 ? -28.375 16.109 6.855 1 83.38 112 THR A N 1
ATOM 882 C CA . THR A 1 112 ? -29.703 16.406 6.348 1 83.38 112 THR A CA 1
ATOM 883 C C . THR A 1 112 ? -30.703 16.516 7.496 1 83.38 112 THR A C 1
ATOM 885 O O . THR A 1 112 ? -31.719 17.203 7.371 1 83.38 112 THR A O 1
ATOM 888 N N . GLY A 1 113 ? -30.562 15.82 8.539 1 84.06 113 GLY A N 1
ATOM 889 C CA . GLY A 1 113 ? -31.453 15.836 9.688 1 84.06 113 GLY A CA 1
ATOM 890 C C . GLY A 1 113 ? -32.688 14.984 9.484 1 84.06 113 GLY A C 1
ATOM 891 O O . GLY A 1 113 ? -33.562 14.93 10.352 1 84.06 113 GLY A O 1
ATOM 892 N N . HIS A 1 114 ? -32.844 14.391 8.383 1 85.25 114 HIS A N 1
ATOM 893 C CA . HIS A 1 114 ? -34.031 13.602 8.078 1 85.25 114 HIS A CA 1
ATOM 894 C C . HIS A 1 114 ? -33.844 12.148 8.508 1 85.25 114 HIS A C 1
ATOM 896 O O . HIS A 1 114 ? -33 11.43 7.957 1 85.25 114 HIS A O 1
ATOM 902 N N . ARG A 1 115 ? -34.656 11.695 9.367 1 86.12 115 ARG A N 1
ATOM 903 C CA . ARG A 1 115 ? -34.562 10.359 9.945 1 86.12 115 ARG A CA 1
ATOM 904 C C . ARG A 1 115 ? -34.938 9.289 8.922 1 86.12 115 ARG A C 1
ATOM 906 O O . ARG A 1 115 ? -34.438 8.156 9.008 1 86.12 115 ARG A O 1
ATOM 913 N N . TRP A 1 116 ? -35.812 9.617 7.992 1 86.25 116 TRP A N 1
ATOM 914 C CA . TRP A 1 116 ? -36.25 8.609 7.035 1 86.25 116 TRP A CA 1
ATOM 915 C C . TRP A 1 116 ? -35.094 8.156 6.148 1 86.25 116 TRP A C 1
ATOM 917 O O . TRP A 1 116 ? -35.062 7.008 5.691 1 86.25 116 TRP A O 1
ATOM 927 N N . VAL A 1 117 ? -34.188 8.961 5.883 1 84.25 117 VAL A N 1
ATOM 928 C CA . VAL A 1 117 ? -33 8.594 5.094 1 84.25 117 VAL A CA 1
ATOM 929 C C . VAL A 1 117 ? -32.188 7.535 5.832 1 84.25 117 VAL A C 1
ATOM 931 O O . VAL A 1 117 ? -31.734 6.559 5.23 1 84.25 117 VAL A O 1
ATOM 934 N N . LEU A 1 118 ? -32.125 7.707 7.094 1 86.19 118 LEU A N 1
ATOM 935 C CA . LEU A 1 118 ? -31.406 6.738 7.926 1 86.19 118 LEU A CA 1
ATOM 936 C C . LEU A 1 118 ? -32.094 5.375 7.871 1 86.19 118 LEU A C 1
ATOM 938 O O . LEU A 1 118 ? -31.422 4.352 7.691 1 86.19 118 LEU A O 1
ATOM 942 N N . GLY A 1 119 ? -33.375 5.434 7.965 1 89.69 119 GLY A N 1
ATOM 943 C CA . GLY A 1 119 ? -34.125 4.184 7.992 1 89.69 119 GLY A CA 1
ATOM 944 C C . GLY A 1 119 ? -34.031 3.412 6.688 1 89.69 119 GLY A C 1
ATOM 945 O O . GLY A 1 119 ? -33.75 2.211 6.688 1 89.69 119 GLY A O 1
ATOM 946 N N . ILE A 1 120 ? -34.188 4.02 5.621 1 92.19 120 ILE A N 1
ATOM 947 C CA . ILE A 1 120 ? -34.219 3.379 4.312 1 92.19 120 ILE A CA 1
ATOM 948 C C . ILE A 1 120 ? -32.844 2.82 3.994 1 92.19 120 ILE A C 1
ATOM 950 O O . ILE A 1 120 ? -32.688 1.648 3.633 1 92.19 120 ILE A O 1
ATOM 954 N N . PHE A 1 121 ? -31.797 3.607 4.164 1 93.75 121 PHE A N 1
ATOM 955 C CA . PHE A 1 121 ? -30.469 3.166 3.801 1 93.75 121 PHE A CA 1
ATOM 956 C C . PHE A 1 121 ? -29.953 2.109 4.773 1 93.75 121 PHE A C 1
ATOM 958 O O . PHE A 1 121 ? -29.25 1.185 4.383 1 93.75 121 PHE A O 1
ATOM 965 N N . PHE A 1 122 ? -30.375 2.232 5.973 1 92.75 122 PHE A N 1
ATOM 966 C CA . PHE A 1 122 ? -29.969 1.209 6.93 1 92.75 122 PHE A CA 1
ATOM 967 C C . PHE A 1 122 ? -30.594 -0.136 6.578 1 92.75 122 PHE A C 1
ATOM 969 O O . PHE A 1 122 ? -29.938 -1.176 6.68 1 92.75 122 PHE A O 1
ATOM 976 N N . PHE A 1 123 ? -31.766 -0.062 6.184 1 94.5 123 PHE A N 1
ATOM 977 C CA . PHE A 1 123 ? -32.438 -1.286 5.762 1 94.5 123 PHE A CA 1
ATOM 978 C C . PHE A 1 123 ? -31.75 -1.887 4.543 1 94.5 123 PHE A C 1
ATOM 980 O O . PHE A 1 123 ? -31.484 -3.088 4.504 1 94.5 123 PHE A O 1
ATOM 987 N N . CYS A 1 124 ? -31.5 -1.116 3.611 1 95.06 124 CYS A N 1
ATOM 988 C CA . CYS A 1 124 ? -30.875 -1.58 2.373 1 95.06 124 CYS A CA 1
ATOM 989 C C . CYS A 1 124 ? -29.484 -2.141 2.637 1 95.06 124 CYS A C 1
ATOM 991 O O . CYS A 1 124 ? -29.125 -3.188 2.098 1 95.06 124 CYS A O 1
ATOM 993 N N . THR A 1 125 ? -28.703 -1.467 3.457 1 94.62 125 THR A N 1
ATOM 994 C CA . THR A 1 125 ? -27.359 -1.94 3.752 1 94.62 125 THR A CA 1
ATOM 995 C C . THR A 1 125 ? -27.406 -3.256 4.527 1 94.62 125 THR A C 1
ATOM 997 O O . THR A 1 125 ? -26.594 -4.152 4.285 1 94.62 125 THR A O 1
ATOM 1000 N N . THR A 1 126 ? -28.359 -3.361 5.379 1 94.94 126 THR A N 1
ATOM 1001 C CA . THR A 1 126 ? -28.5 -4.598 6.141 1 94.94 126 THR A CA 1
ATOM 1002 C C . THR A 1 126 ? -28.922 -5.746 5.234 1 94.94 126 THR A C 1
ATOM 1004 O O . THR A 1 126 ? -28.406 -6.859 5.344 1 94.94 126 THR A O 1
ATOM 1007 N N . ALA A 1 127 ? -29.797 -5.441 4.406 1 93.62 127 ALA A N 1
ATOM 1008 C CA . ALA A 1 127 ? -30.266 -6.449 3.455 1 93.62 127 ALA A CA 1
ATOM 1009 C C . ALA A 1 127 ? -29.109 -6.945 2.58 1 93.62 127 ALA A C 1
ATOM 1011 O O . ALA A 1 127 ? -28.953 -8.148 2.371 1 93.62 127 ALA A O 1
ATOM 1012 N N . THR A 1 128 ? -28.344 -6.055 2.102 1 92.81 128 THR A N 1
ATOM 1013 C CA . THR A 1 128 ? -27.219 -6.422 1.252 1 92.81 128 THR A CA 1
ATOM 1014 C C . THR A 1 128 ? -26.188 -7.234 2.037 1 92.81 128 THR A C 1
ATOM 1016 O O . THR A 1 128 ? -25.609 -8.18 1.509 1 92.81 128 THR A O 1
ATOM 1019 N N . MET A 1 129 ? -25.984 -6.91 3.242 1 93.19 129 MET A N 1
ATOM 1020 C CA . MET A 1 129 ? -25.047 -7.656 4.086 1 93.19 129 MET A CA 1
ATOM 1021 C C . MET A 1 129 ? -25.531 -9.086 4.297 1 93.19 129 MET A C 1
ATOM 1023 O O . MET A 1 129 ? -24.766 -10.039 4.164 1 93.19 129 MET A O 1
ATOM 1027 N N . VAL A 1 130 ? -26.766 -9.141 4.609 1 91.56 130 VAL A N 1
ATOM 1028 C CA . VAL A 1 130 ? -27.344 -10.453 4.863 1 91.56 130 VAL A CA 1
ATOM 1029 C C . VAL A 1 130 ? -27.281 -11.297 3.592 1 91.56 130 VAL A C 1
ATOM 1031 O O . VAL A 1 130 ? -26.906 -12.477 3.637 1 91.56 130 VAL A O 1
ATOM 1034 N N . PHE A 1 131 ? -27.594 -10.734 2.5 1 90.75 131 PHE A N 1
ATOM 1035 C CA . PHE A 1 131 ? -27.547 -11.438 1.222 1 90.75 131 PHE A CA 1
ATOM 1036 C C . PHE A 1 131 ? -26.125 -11.906 0.928 1 90.75 131 PHE A C 1
ATOM 1038 O O . PHE A 1 131 ? -25.906 -13.055 0.544 1 90.75 131 PHE A O 1
ATOM 1045 N N . GLY A 1 132 ? -25.219 -11.031 1.104 1 89.38 132 GLY A N 1
ATOM 1046 C CA . GLY A 1 132 ? -23.828 -11.391 0.882 1 89.38 132 GLY A CA 1
ATOM 1047 C C . GLY A 1 132 ? -23.344 -12.469 1.831 1 89.38 132 GLY A C 1
ATOM 1048 O O . GLY A 1 132 ? -22.594 -13.367 1.426 1 89.38 132 GLY A O 1
ATOM 1049 N N . PHE A 1 133 ? -23.797 -12.359 3.008 1 91.38 133 PHE A N 1
ATOM 1050 C CA . PHE A 1 133 ? -23.406 -13.336 4.02 1 91.38 133 PHE A CA 1
ATOM 1051 C C . PHE A 1 133 ? -23.969 -14.719 3.68 1 91.38 133 PHE A C 1
ATOM 1053 O O . PHE A 1 133 ? -23.25 -15.719 3.742 1 91.38 133 PHE A O 1
ATOM 1060 N N . VAL A 1 134 ? -25.141 -14.773 3.336 1 90.5 134 VAL A N 1
ATOM 1061 C CA . VAL A 1 134 ? -25.797 -16.031 2.998 1 90.5 134 VAL A CA 1
ATOM 1062 C C . VAL A 1 134 ? -25.141 -16.641 1.758 1 90.5 134 VAL A C 1
ATOM 1064 O O . VAL A 1 134 ? -24.891 -17.844 1.707 1 90.5 134 VAL A O 1
ATOM 1067 N N . TYR A 1 135 ? -24.891 -15.812 0.823 1 89.44 135 TYR A N 1
ATOM 1068 C CA . TYR A 1 135 ? -24.203 -16.297 -0.379 1 89.44 135 TYR A CA 1
ATOM 1069 C C . TYR A 1 135 ? -22.828 -16.859 -0.044 1 89.44 135 TYR A C 1
ATOM 1071 O O . TYR A 1 135 ? -22.469 -17.938 -0.506 1 89.44 135 TYR A O 1
ATOM 1079 N N . GLY A 1 136 ? -22.094 -16.156 0.729 1 89.62 136 GLY A N 1
ATOM 1080 C CA . GLY A 1 136 ? -20.781 -16.625 1.136 1 89.62 136 GLY A CA 1
ATOM 1081 C C . GLY A 1 136 ? -20.844 -17.953 1.885 1 89.62 136 GLY A C 1
ATOM 1082 O O . GLY A 1 136 ? -20.016 -18.828 1.661 1 89.62 136 GLY A O 1
ATOM 1083 N N . ALA A 1 137 ? -21.828 -18.062 2.721 1 90.62 137 ALA A N 1
ATOM 1084 C CA . ALA A 1 137 ? -22 -19.297 3.488 1 90.62 137 ALA A CA 1
ATOM 1085 C C . ALA A 1 137 ? -22.359 -20.453 2.576 1 90.62 137 ALA A C 1
ATOM 1087 O O . ALA A 1 137 ? -21.906 -21.578 2.787 1 90.62 137 ALA A O 1
ATOM 1088 N N . LYS A 1 138 ? -23.125 -20.219 1.596 1 91.38 138 LYS A N 1
ATOM 1089 C CA . LYS A 1 138 ? -23.5 -21.266 0.64 1 91.38 138 LYS A CA 1
ATOM 1090 C C . LYS A 1 138 ? -22.297 -21.703 -0.188 1 91.38 138 LYS A C 1
ATOM 1092 O O . LYS A 1 138 ? -22.109 -22.891 -0.444 1 91.38 138 LYS A O 1
ATOM 1097 N N . VAL A 1 139 ? -21.562 -20.75 -0.527 1 89.5 139 VAL A N 1
ATOM 1098 C CA . VAL A 1 139 ? -20.375 -21.062 -1.311 1 89.5 139 VAL A CA 1
ATOM 1099 C C . VAL A 1 139 ? -19.391 -21.875 -0.465 1 89.5 139 VAL A C 1
ATOM 1101 O O . VAL A 1 139 ? -18.719 -22.781 -0.973 1 89.5 139 VAL A O 1
ATOM 1104 N N . ALA A 1 140 ? -19.297 -21.625 0.805 1 90.88 140 ALA A N 1
ATOM 1105 C CA . ALA A 1 140 ? -18.375 -22.328 1.701 1 90.88 140 ALA A CA 1
ATOM 1106 C C . ALA A 1 140 ? -18.734 -23.812 1.803 1 90.88 140 ALA A C 1
ATOM 1108 O O . ALA A 1 140 ? -17.891 -24.641 2.16 1 90.88 140 ALA A O 1
ATOM 1109 N N . ARG A 1 141 ? -19.922 -24.172 1.419 1 90.81 141 ARG A N 1
ATOM 1110 C CA . ARG A 1 141 ? -20.375 -25.547 1.523 1 90.81 141 ARG A CA 1
ATOM 1111 C C . ARG A 1 141 ? -20.203 -26.281 0.197 1 90.81 141 ARG A C 1
ATOM 1113 O O . ARG A 1 141 ? -20.375 -27.5 0.128 1 90.81 141 ARG A O 1
ATOM 1120 N N . LEU A 1 142 ? -19.828 -25.5 -0.772 1 88.62 142 LEU A N 1
ATOM 1121 C CA . LEU A 1 142 ? -19.609 -26.125 -2.074 1 88.62 142 LEU A CA 1
ATOM 1122 C C . LEU A 1 142 ? -18.234 -26.766 -2.145 1 88.62 142 LEU A C 1
ATOM 1124 O O . LEU A 1 142 ? -17.312 -26.359 -1.429 1 88.62 142 LEU A O 1
ATOM 1128 N N . GLU A 1 143 ? -18.109 -27.766 -2.951 1 85.12 143 GLU A N 1
ATOM 1129 C CA . GLU A 1 143 ? -16.828 -28.453 -3.117 1 85.12 143 GLU A CA 1
ATOM 1130 C C . GLU A 1 143 ? -16.062 -27.906 -4.316 1 85.12 143 GLU A C 1
ATOM 1132 O O . GLU A 1 143 ? -14.844 -27.75 -4.262 1 85.12 143 GLU A O 1
ATOM 1137 N N . THR A 1 144 ? -16.859 -27.672 -5.41 1 83.56 144 THR A N 1
ATOM 1138 C CA . THR A 1 144 ? -16.203 -27.219 -6.625 1 83.56 144 THR A CA 1
ATOM 1139 C C . THR A 1 144 ? -16.734 -25.844 -7.055 1 83.56 144 THR A C 1
ATOM 1141 O O . THR A 1 144 ? -17.891 -25.516 -6.762 1 83.56 144 THR A O 1
ATOM 1144 N N . LEU A 1 145 ? -15.852 -25.109 -7.762 1 77.88 145 LEU A N 1
ATOM 1145 C CA . LEU A 1 145 ? -16.219 -23.781 -8.25 1 77.88 145 LEU A CA 1
ATOM 1146 C C . LEU A 1 145 ? -17.25 -23.891 -9.375 1 77.88 145 LEU A C 1
ATOM 1148 O O . LEU A 1 145 ? -18.031 -22.969 -9.594 1 77.88 145 LEU A O 1
ATOM 1152 N N . MET A 1 146 ? -17.25 -24.969 -10.055 1 75.94 146 MET A N 1
ATOM 1153 C CA . MET A 1 146 ? -18.234 -25.172 -11.117 1 75.94 146 MET A CA 1
ATOM 1154 C C . MET A 1 146 ? -19.641 -25.188 -10.547 1 75.94 146 MET A C 1
ATOM 1156 O O . MET A 1 146 ? -20.578 -24.719 -11.188 1 75.94 146 MET A O 1
ATOM 1160 N N . GLU A 1 147 ? -19.766 -25.609 -9.336 1 79.88 147 GLU A N 1
ATOM 1161 C CA . GLU A 1 147 ? -21.062 -25.609 -8.672 1 79.88 147 GLU A CA 1
ATOM 1162 C C . GLU A 1 147 ? -21.5 -24.172 -8.352 1 79.88 147 GLU A C 1
ATOM 1164 O O . GLU A 1 147 ? -22.703 -23.906 -8.211 1 79.88 147 GLU A O 1
ATOM 1169 N N . MET A 1 148 ? -20.562 -23.375 -8.289 1 77.19 148 MET A N 1
ATOM 1170 C CA . MET A 1 148 ? -20.859 -21.969 -8.016 1 77.19 148 MET A CA 1
ATOM 1171 C C . MET A 1 148 ? -21.609 -21.344 -9.172 1 77.19 148 MET A C 1
ATOM 1173 O O . MET A 1 148 ? -22.344 -20.375 -8.984 1 77.19 148 MET A O 1
ATOM 1177 N N . LEU A 1 149 ? -21.391 -21.906 -10.281 1 75.56 149 LEU A N 1
ATOM 1178 C CA . LEU A 1 149 ? -22.094 -21.406 -11.453 1 75.56 149 LEU A CA 1
ATOM 1179 C C . LEU A 1 149 ? -23.609 -21.594 -11.312 1 75.56 149 LEU A C 1
ATOM 1181 O O . LEU A 1 149 ? -24.391 -20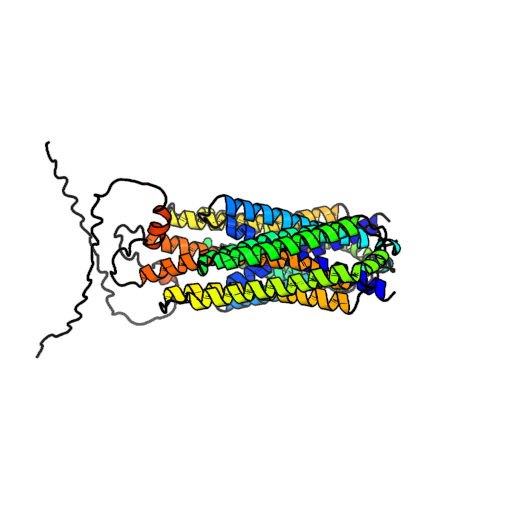.844 -11.906 1 75.56 149 LEU A O 1
ATOM 1185 N N . THR A 1 150 ? -23.969 -22.469 -10.453 1 79.44 150 THR A N 1
ATOM 1186 C CA . THR A 1 150 ? -25.391 -22.641 -10.188 1 79.44 150 THR A CA 1
ATOM 1187 C C . THR A 1 150 ? -25.922 -21.484 -9.336 1 79.44 150 THR A C 1
ATOM 1189 O O . THR A 1 150 ? -27.125 -21.234 -9.297 1 79.44 150 THR A O 1
ATOM 1192 N N . LEU A 1 151 ? -25.094 -20.781 -8.758 1 81.88 151 LEU A N 1
ATOM 1193 C CA . LEU A 1 151 ? -25.453 -19.656 -7.902 1 81.88 151 LEU A CA 1
ATOM 1194 C C . LEU A 1 151 ? -25.141 -18.344 -8.586 1 81.88 151 LEU A C 1
ATOM 1196 O O . LEU A 1 151 ? -24.922 -17.328 -7.922 1 81.88 151 LEU A O 1
ATOM 1200 N N . LYS A 1 152 ? -25.188 -18.359 -9.852 1 85.12 152 LYS A N 1
ATOM 1201 C CA . LYS A 1 152 ? -24.844 -17.172 -10.625 1 85.12 152 LYS A CA 1
ATOM 1202 C C . LYS A 1 152 ? -25.875 -16.062 -10.422 1 85.12 152 LYS A C 1
ATOM 1204 O O . LYS A 1 152 ? -25.516 -14.891 -10.273 1 85.12 152 LYS A O 1
ATOM 1209 N N . ALA A 1 153 ? -27.094 -16.406 -10.414 1 85.31 153 ALA A N 1
ATOM 1210 C CA . ALA A 1 153 ? -28.156 -15.422 -10.312 1 85.31 153 ALA A CA 1
ATOM 1211 C C . ALA A 1 153 ? -28.109 -14.703 -8.969 1 85.31 153 ALA A C 1
ATOM 1213 O O . ALA A 1 153 ? -28.094 -13.469 -8.922 1 85.31 153 ALA A O 1
ATOM 1214 N N . PRO A 1 154 ? -28.031 -15.43 -7.879 1 85.94 154 PRO A N 1
ATOM 1215 C CA . PRO A 1 154 ? -27.953 -14.734 -6.594 1 85.94 154 PRO A CA 1
ATOM 1216 C C . PRO A 1 154 ? -26.719 -13.844 -6.484 1 85.94 154 PRO A C 1
ATOM 1218 O O . PRO A 1 154 ? -26.781 -12.766 -5.891 1 85.94 154 PRO A O 1
ATOM 1221 N N . LEU A 1 155 ? -25.672 -14.242 -6.969 1 84.5 155 LEU A N 1
ATOM 1222 C CA . LEU A 1 155 ? -24.469 -13.422 -6.926 1 84.5 155 LEU A CA 1
ATOM 1223 C C . LEU A 1 155 ? -24.641 -12.148 -7.754 1 84.5 155 LEU A C 1
ATOM 1225 O O . LEU A 1 155 ? -24.266 -11.062 -7.316 1 84.5 155 LEU A O 1
ATOM 1229 N N . THR A 1 156 ? -25.172 -12.359 -8.891 1 87.75 156 THR A N 1
ATOM 1230 C CA . THR A 1 156 ? -25.422 -11.211 -9.758 1 87.75 156 THR A CA 1
ATOM 1231 C C . THR A 1 156 ? -26.328 -10.203 -9.07 1 87.75 156 THR A C 1
ATOM 1233 O O . THR A 1 156 ? -26.078 -9 -9.125 1 87.75 156 THR A O 1
ATOM 1236 N N . LEU A 1 157 ? -27.297 -10.664 -8.477 1 87.12 157 LEU A N 1
ATOM 1237 C CA . LEU A 1 157 ? -28.25 -9.797 -7.785 1 87.12 157 LEU A CA 1
ATOM 1238 C C . LEU A 1 157 ? -27.562 -9.062 -6.629 1 87.12 157 LEU A C 1
ATOM 1240 O O . LEU A 1 157 ? -27.781 -7.871 -6.43 1 87.12 157 LEU A O 1
ATOM 1244 N N . TRP A 1 158 ? -26.781 -9.758 -5.922 1 88.88 158 TRP A N 1
ATOM 1245 C CA . TRP A 1 158 ? -26.062 -9.148 -4.809 1 88.88 158 TRP A CA 1
ATOM 1246 C C . TRP A 1 158 ? -25.141 -8.039 -5.305 1 88.88 158 TRP A C 1
ATOM 1248 O O . TRP A 1 158 ? -25.156 -6.926 -4.77 1 88.88 158 TRP A O 1
ATOM 1258 N N . LEU A 1 159 ? -24.375 -8.32 -6.324 1 87.38 159 LEU A N 1
ATOM 1259 C CA . LEU A 1 159 ? -23.438 -7.352 -6.859 1 87.38 159 LEU A CA 1
ATOM 1260 C C . LEU A 1 159 ? -24.156 -6.141 -7.441 1 87.38 159 LEU A C 1
ATOM 1262 O O . LEU A 1 159 ? -23.734 -5 -7.246 1 87.38 159 LEU A O 1
ATOM 1266 N N . ALA A 1 160 ? -25.203 -6.402 -8.078 1 89.69 160 ALA A N 1
ATOM 1267 C CA . ALA A 1 160 ? -25.984 -5.312 -8.664 1 89.69 160 ALA A CA 1
ATOM 1268 C C . ALA A 1 160 ? -26.562 -4.406 -7.582 1 89.69 160 ALA A C 1
ATOM 1270 O O . ALA A 1 160 ? -26.516 -3.18 -7.703 1 89.69 160 ALA A O 1
ATOM 1271 N N . PHE A 1 161 ? -27.094 -4.984 -6.578 1 91.38 161 PHE A N 1
ATOM 1272 C CA . PHE A 1 161 ? -27.656 -4.207 -5.484 1 91.38 161 PHE A CA 1
ATOM 1273 C C . PHE A 1 161 ? -26.578 -3.4 -4.777 1 91.38 161 PHE A C 1
ATOM 1275 O O . PHE A 1 161 ? -26.828 -2.277 -4.332 1 91.38 161 PHE A O 1
ATOM 1282 N N . GLU A 1 162 ? -25.453 -3.955 -4.648 1 89.56 162 GLU A N 1
ATOM 1283 C CA . GLU A 1 162 ? -24.344 -3.248 -4.027 1 89.56 162 GLU A CA 1
ATOM 1284 C C . GLU A 1 162 ? -23.953 -2.012 -4.836 1 89.56 162 GLU A C 1
ATOM 1286 O O . GLU A 1 162 ? -23.703 -0.945 -4.27 1 89.56 162 GLU A O 1
ATOM 1291 N N . VAL A 1 163 ? -23.906 -2.191 -6.105 1 89.31 163 VAL A N 1
ATOM 1292 C CA . VAL A 1 163 ? -23.531 -1.076 -6.977 1 89.31 163 VAL A CA 1
ATOM 1293 C C . VAL A 1 163 ? -24.578 0.034 -6.852 1 89.31 163 VAL A C 1
ATOM 1295 O O . VAL A 1 163 ? -24.234 1.209 -6.715 1 89.31 163 VAL A O 1
ATOM 1298 N N . VAL A 1 164 ? -25.781 -0.327 -6.883 1 91.06 164 VAL A N 1
ATOM 1299 C CA . VAL A 1 164 ? -26.859 0.651 -6.805 1 91.06 164 VAL A CA 1
ATOM 1300 C C . VAL A 1 164 ? -26.828 1.351 -5.445 1 91.06 164 VAL A C 1
ATOM 1302 O O . VAL A 1 164 ? -26.969 2.572 -5.367 1 91.06 164 VAL A O 1
ATOM 1305 N N . LEU A 1 165 ? -26.656 0.601 -4.438 1 91.06 165 LEU A N 1
ATOM 1306 C CA . LEU A 1 165 ? -26.625 1.15 -3.088 1 91.06 165 LEU A CA 1
ATOM 1307 C C . LEU A 1 165 ? -25.453 2.109 -2.916 1 91.06 165 LEU A C 1
ATOM 1309 O O . LEU A 1 165 ? -25.625 3.223 -2.414 1 91.06 165 LEU A O 1
ATOM 1313 N N . ASP A 1 166 ? -24.297 1.722 -3.348 1 88 166 ASP A N 1
ATOM 1314 C CA . ASP A 1 166 ? -23.109 2.572 -3.246 1 88 166 ASP A CA 1
ATOM 1315 C C . ASP A 1 166 ? -23.297 3.871 -4.027 1 88 166 ASP A C 1
ATOM 1317 O O . ASP A 1 166 ? -22.969 4.949 -3.537 1 88 166 ASP A O 1
ATOM 1321 N N . THR A 1 167 ? -23.812 3.721 -5.145 1 87.38 167 THR A N 1
ATOM 1322 C CA . THR A 1 167 ? -24.031 4.895 -5.98 1 87.38 167 THR A CA 1
ATOM 1323 C C . THR A 1 167 ? -25.078 5.812 -5.355 1 87.38 167 THR A C 1
ATOM 1325 O O . THR A 1 167 ? -24.922 7.039 -5.379 1 87.38 167 THR A O 1
ATOM 1328 N N . SER A 1 168 ? -26.047 5.262 -4.84 1 90.06 168 SER A N 1
ATOM 1329 C CA . SER A 1 168 ? -27.109 6.043 -4.203 1 90.06 168 SER A CA 1
ATOM 1330 C C . SER A 1 168 ? -26.578 6.773 -2.969 1 90.06 168 SER A C 1
ATOM 1332 O O . SER A 1 168 ? -26.844 7.965 -2.791 1 90.06 168 SER A O 1
ATOM 1334 N N . ILE A 1 169 ? -25.875 6.078 -2.145 1 88.12 169 ILE A N 1
ATOM 1335 C CA . ILE A 1 169 ? -25.328 6.68 -0.936 1 88.12 169 ILE A CA 1
ATOM 1336 C C . ILE A 1 169 ? -24.391 7.828 -1.311 1 88.12 169 ILE A C 1
ATOM 1338 O O . ILE A 1 169 ? -24.469 8.914 -0.736 1 88.12 169 ILE A O 1
ATOM 1342 N N . SER A 1 170 ? -23.578 7.59 -2.254 1 84.94 170 SER A N 1
ATOM 1343 C CA . SER A 1 170 ? -22.641 8.617 -2.691 1 84.94 170 SER A CA 1
ATOM 1344 C C . SER A 1 170 ? -23.375 9.828 -3.264 1 84.94 170 SER A C 1
ATOM 1346 O O . SER A 1 170 ? -23.016 10.969 -2.971 1 84.94 170 SER A O 1
ATOM 1348 N N . ALA A 1 171 ? -24.344 9.555 -4.047 1 85.62 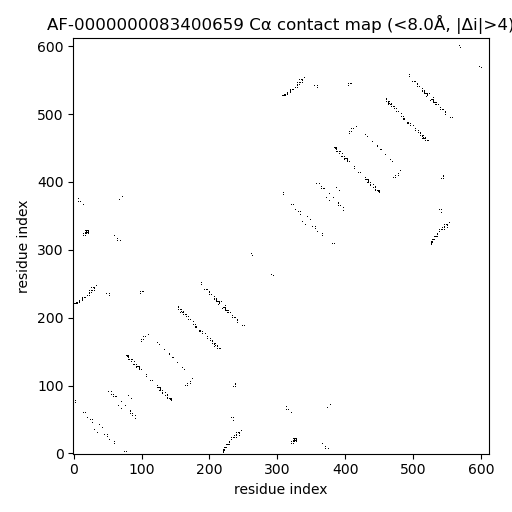171 ALA A N 1
ATOM 1349 C CA . ALA A 1 171 ? -25.109 10.641 -4.66 1 85.62 171 ALA A CA 1
ATOM 1350 C C . ALA A 1 171 ? -25.812 11.477 -3.6 1 85.62 171 ALA A C 1
ATOM 1352 O O . ALA A 1 171 ? -25.812 12.703 -3.658 1 85.62 171 ALA A O 1
ATOM 1353 N N . VAL A 1 172 ? -26.406 10.883 -2.709 1 87.12 172 VAL A N 1
ATOM 1354 C CA . VAL A 1 172 ? -27.141 11.586 -1.66 1 87.12 172 VAL A CA 1
ATOM 1355 C C . VAL A 1 172 ? -26.172 12.352 -0.771 1 87.12 172 VAL A C 1
ATOM 1357 O O . VAL A 1 172 ? -26.438 13.484 -0.365 1 87.12 172 VAL A O 1
ATOM 1360 N N . LEU A 1 173 ? -25.094 11.703 -0.468 1 84.75 173 LEU A N 1
ATOM 1361 C CA . LEU A 1 173 ? -24.094 12.375 0.346 1 84.75 173 LEU A CA 1
ATOM 1362 C C . LEU A 1 173 ? -23.594 13.633 -0.348 1 84.75 173 LEU A C 1
ATOM 1364 O O . LEU A 1 173 ? -23.453 14.688 0.281 1 84.75 173 LEU A O 1
ATOM 1368 N N . LEU A 1 174 ? -23.312 13.484 -1.602 1 83.06 174 LEU A N 1
ATOM 1369 C CA . LEU A 1 174 ? -22.828 14.625 -2.369 1 83.06 174 LEU A CA 1
ATOM 1370 C C . LEU A 1 174 ? -23.875 15.734 -2.412 1 83.06 174 LEU A C 1
ATOM 1372 O O . LEU A 1 174 ? -23.531 16.922 -2.273 1 83.06 174 LEU A O 1
ATOM 1376 N N . THR A 1 175 ? -25.062 15.391 -2.607 1 84.44 175 THR A N 1
ATOM 1377 C CA . THR A 1 175 ? -26.141 16.359 -2.637 1 84.44 175 THR A CA 1
ATOM 1378 C C . THR A 1 175 ? -26.328 17.016 -1.27 1 84.44 175 THR A C 1
ATOM 1380 O O . THR A 1 175 ? -26.547 18.234 -1.178 1 84.44 175 THR A O 1
ATOM 1383 N N . ALA A 1 176 ? -26.203 16.25 -0.257 1 84 176 ALA A N 1
ATOM 1384 C CA . ALA A 1 176 ? -26.312 16.781 1.099 1 84 176 ALA A CA 1
ATOM 1385 C C . ALA A 1 176 ? -25.203 17.781 1.392 1 84 176 ALA A C 1
ATOM 1387 O O . ALA A 1 176 ? -25.438 18.812 2.016 1 84 176 ALA A O 1
ATOM 1388 N N . ILE A 1 177 ? -24.016 17.484 0.985 1 82.06 177 ILE A N 1
ATOM 1389 C CA . ILE A 1 177 ? -22.875 18.375 1.189 1 82.06 177 ILE A CA 1
ATOM 1390 C C . ILE A 1 177 ? -23.094 19.672 0.407 1 82.06 177 ILE A C 1
ATOM 1392 O O . ILE A 1 177 ? -22.828 20.766 0.919 1 82.06 177 ILE A O 1
ATOM 1396 N N . GLN A 1 178 ? -23.609 19.562 -0.784 1 82.69 178 GLN A N 1
ATOM 1397 C CA . GLN A 1 178 ? -23.828 20.719 -1.631 1 82.69 178 GLN A CA 1
ATOM 1398 C C . GLN A 1 178 ? -24.922 21.609 -1.058 1 82.69 178 GLN A C 1
ATOM 1400 O O . GLN A 1 178 ? -24.859 22.844 -1.166 1 82.69 178 GLN A O 1
ATOM 1405 N N . ARG A 1 179 ? -25.797 21.062 -0.466 1 83.5 179 ARG A N 1
ATOM 1406 C CA . ARG A 1 179 ? -26.922 21.812 0.096 1 83.5 179 ARG A CA 1
ATOM 1407 C C . ARG A 1 179 ? -26.531 22.469 1.411 1 83.5 179 ARG A C 1
ATOM 1409 O O . ARG A 1 179 ? -27.188 23.406 1.858 1 83.5 179 ARG A O 1
ATOM 1416 N N . SER A 1 180 ? -25.5 22.016 2.008 1 78.25 180 SER A N 1
ATOM 1417 C CA . SER A 1 180 ? -25.062 22.578 3.283 1 78.25 180 SER A CA 1
ATOM 1418 C C . SER A 1 180 ? -24.125 23.766 3.076 1 78.25 180 SER A C 1
ATOM 1420 O O . SER A 1 180 ? -23.609 24.328 4.043 1 78.25 180 SER A O 1
ATOM 1422 N N . ARG A 1 181 ? -23.984 24.109 1.847 1 77.62 181 ARG A N 1
ATOM 1423 C CA . ARG A 1 181 ? -23.156 25.281 1.547 1 77.62 181 ARG A CA 1
ATOM 1424 C C . ARG A 1 181 ? -23.797 26.562 2.057 1 77.62 181 ARG A C 1
ATOM 1426 O O . ARG A 1 181 ? -25.016 26.719 1.965 1 77.62 181 ARG A O 1
ATOM 1433 N N . THR A 1 182 ? -23.125 27.312 2.824 1 71.88 182 THR A N 1
ATOM 1434 C CA . THR A 1 182 ? -23.641 28.516 3.471 1 71.88 182 THR A CA 1
ATOM 1435 C C . THR A 1 182 ? -23.234 29.766 2.688 1 71.88 182 THR A C 1
ATOM 1437 O O . THR A 1 182 ? -23.812 30.844 2.881 1 71.88 182 THR A O 1
ATOM 1440 N N . GLY A 1 183 ? -22.312 29.672 1.746 1 70.31 183 GLY A N 1
ATOM 1441 C CA . GLY A 1 183 ? -21.828 30.859 1.046 1 70.31 183 GLY A CA 1
ATOM 1442 C C . GLY A 1 183 ? -20.594 31.469 1.688 1 70.31 183 GLY A C 1
ATOM 1443 O O . GLY A 1 183 ? -19.938 32.344 1.1 1 70.31 183 GLY A O 1
ATOM 1444 N N . PHE A 1 184 ? -20.297 31.031 2.951 1 66.88 184 PHE A N 1
ATOM 1445 C CA . PHE A 1 184 ? -19.078 31.5 3.598 1 66.88 184 PHE A CA 1
ATOM 1446 C C . PHE A 1 184 ? -17.859 30.781 3.037 1 66.88 184 PHE A C 1
ATOM 1448 O O . PHE A 1 184 ? -17.844 29.547 2.955 1 66.88 184 PHE A O 1
ATOM 1455 N N . ARG A 1 185 ? -16.969 31.547 2.613 1 66.56 185 ARG A N 1
ATOM 1456 C CA . ARG A 1 185 ? -15.805 31.031 1.896 1 66.56 185 ARG A CA 1
ATOM 1457 C C . ARG A 1 185 ? -15.141 29.906 2.672 1 66.56 185 ARG A C 1
ATOM 1459 O O . ARG A 1 185 ? -14.797 28.859 2.098 1 66.56 185 ARG A O 1
ATOM 1466 N N . ARG A 1 186 ? -15.047 30.156 3.957 1 65.25 186 ARG A N 1
ATOM 1467 C CA . ARG A 1 186 ? -14.352 29.156 4.77 1 65.25 186 ARG A CA 1
ATOM 1468 C C . ARG A 1 186 ? -15.148 27.875 4.867 1 65.25 186 ARG A C 1
ATOM 1470 O O . ARG A 1 186 ? -14.602 26.781 4.691 1 65.25 186 ARG A O 1
ATOM 1477 N N . SER A 1 187 ? -16.422 28.094 5.164 1 68.69 187 SER A N 1
ATOM 1478 C CA . SER A 1 187 ? -17.281 26.922 5.289 1 68.69 187 SER A CA 1
ATOM 1479 C C . SER A 1 187 ? -17.422 26.203 3.955 1 68.69 187 SER A C 1
ATOM 1481 O O . SER A 1 187 ? -17.406 24.969 3.906 1 68.69 187 SER A O 1
ATOM 1483 N N . ASP A 1 188 ? -17.344 26.984 2.982 1 76.56 188 ASP A N 1
ATOM 1484 C CA . ASP A 1 188 ? -17.484 26.375 1.665 1 76.56 188 ASP A CA 1
ATOM 1485 C C . ASP A 1 188 ? -16.203 25.672 1.239 1 76.56 188 ASP A C 1
ATOM 1487 O O . ASP A 1 188 ? -16.25 24.656 0.536 1 76.56 188 ASP A O 1
ATOM 1491 N N . ALA A 1 189 ? -15.102 26.219 1.753 1 70.5 189 ALA A N 1
ATOM 1492 C CA . ALA A 1 189 ? -13.836 25.547 1.443 1 70.5 189 ALA A CA 1
ATOM 1493 C C . ALA A 1 189 ? -13.758 24.172 2.104 1 70.5 189 ALA A C 1
ATOM 1495 O O . ALA A 1 189 ? -13.273 23.219 1.497 1 70.5 189 ALA A O 1
ATOM 1496 N N . VAL A 1 190 ? -14.289 24.219 3.279 1 68.75 190 VAL A N 1
ATOM 1497 C CA . VAL A 1 190 ? -14.336 22.969 4.008 1 68.75 190 VAL A CA 1
ATOM 1498 C C . VAL A 1 190 ? -15.266 21.984 3.297 1 68.75 190 VAL A C 1
ATOM 1500 O O . VAL A 1 190 ? -14.914 20.828 3.092 1 68.75 190 VAL A O 1
ATOM 1503 N N . LEU A 1 191 ? -16.328 22.469 2.871 1 72.12 191 LEU A N 1
ATOM 1504 C CA . LEU A 1 191 ? -17.312 21.625 2.203 1 72.12 191 LEU A CA 1
ATOM 1505 C C . LEU A 1 191 ? -16.797 21.125 0.86 1 72.12 191 LEU A C 1
ATOM 1507 O O . LEU A 1 191 ? -17.062 20 0.469 1 72.12 191 LEU A O 1
ATOM 1511 N N . ASN A 1 192 ? -16.078 21.906 0.244 1 73.44 192 ASN A N 1
ATOM 1512 C CA . ASN A 1 192 ? -15.5 21.5 -1.032 1 73.44 192 ASN A CA 1
ATOM 1513 C C . ASN A 1 192 ? -14.484 20.375 -0.857 1 73.44 192 ASN A C 1
ATOM 1515 O O . ASN A 1 192 ? -14.43 19.453 -1.671 1 73.44 192 ASN A O 1
ATOM 1519 N N . ARG A 1 193 ? -13.828 20.531 0.144 1 70.38 193 ARG A N 1
ATOM 1520 C CA . ARG A 1 193 ? -12.852 19.469 0.411 1 70.38 193 ARG A CA 1
ATOM 1521 C C . ARG A 1 193 ? -13.547 18.172 0.783 1 70.38 193 ARG A C 1
ATOM 1523 O O . ARG A 1 193 ? -13.125 17.094 0.349 1 70.38 193 ARG A O 1
ATOM 1530 N N . LEU A 1 194 ? -14.523 18.312 1.459 1 68.44 194 LEU A N 1
ATOM 1531 C CA . LEU A 1 194 ? -15.305 17.125 1.83 1 68.44 194 LEU A CA 1
ATOM 1532 C C . LEU A 1 194 ? -15.969 16.516 0.605 1 68.44 194 LEU A C 1
ATOM 1534 O O . LEU A 1 194 ? -16.016 15.289 0.471 1 68.44 194 LEU A O 1
ATOM 1538 N N . ALA A 1 195 ? -16.422 17.359 -0.142 1 72.38 195 ALA A N 1
ATOM 1539 C CA . ALA A 1 195 ? -17.078 16.906 -1.361 1 72.38 195 ALA A CA 1
ATOM 1540 C C . ALA A 1 195 ? -16.094 16.172 -2.271 1 72.38 195 ALA A C 1
ATOM 1542 O O . ALA A 1 195 ? -16.422 15.125 -2.836 1 72.38 195 ALA A O 1
ATOM 1543 N N . ARG A 1 196 ? -15.016 16.672 -2.357 1 71.06 196 ARG A N 1
ATOM 1544 C CA . ARG A 1 196 ? -14 16.047 -3.209 1 71.06 196 ARG A CA 1
ATOM 1545 C C . ARG A 1 196 ? -13.594 14.68 -2.666 1 71.06 196 ARG A C 1
ATOM 1547 O O . ARG A 1 196 ? -13.469 13.719 -3.426 1 71.06 196 ARG A O 1
ATOM 1554 N N . SER A 1 197 ? -13.359 14.695 -1.458 1 70.12 197 SER A N 1
ATOM 1555 C CA . SER A 1 197 ? -13 13.43 -0.835 1 70.12 197 SER A CA 1
ATOM 1556 C C . SER A 1 197 ? -14.117 12.398 -0.984 1 70.12 197 SER A C 1
ATOM 1558 O O . SER A 1 197 ? -13.859 11.227 -1.248 1 70.12 197 SER A O 1
ATOM 1560 N N . ALA A 1 198 ? -15.289 12.875 -0.871 1 67.56 198 ALA A N 1
ATOM 1561 C CA . ALA A 1 198 ? -16.453 12 -0.984 1 67.56 198 ALA A CA 1
ATOM 1562 C C . ALA A 1 198 ? -16.594 11.469 -2.408 1 67.56 198 ALA A C 1
ATOM 1564 O O . ALA A 1 198 ? -16.922 10.297 -2.611 1 67.56 198 ALA A O 1
ATOM 1565 N N . ILE A 1 199 ? -16.391 12.32 -3.33 1 69.19 199 ILE A N 1
ATOM 1566 C CA . ILE A 1 199 ? -16.484 11.922 -4.73 1 69.19 199 ILE A CA 1
ATOM 1567 C C . ILE A 1 199 ? -15.406 10.891 -5.055 1 69.19 199 ILE A C 1
ATOM 1569 O O . ILE A 1 199 ? -15.695 9.852 -5.645 1 69.19 199 ILE A O 1
ATOM 1573 N N . GLN A 1 200 ? -14.297 11.148 -4.621 1 69.81 200 GLN A N 1
ATOM 1574 C CA . GLN A 1 200 ? -13.18 10.258 -4.938 1 69.81 200 GLN A CA 1
ATOM 1575 C C . GLN A 1 200 ? -13.383 8.883 -4.309 1 69.81 200 GLN A C 1
ATOM 1577 O O . GLN A 1 200 ? -13.195 7.855 -4.973 1 69.81 200 GLN A O 1
ATOM 1582 N N . SER A 1 201 ? -13.797 8.93 -3.172 1 68.94 201 SER A N 1
ATOM 1583 C CA . SER A 1 201 ? -13.984 7.668 -2.465 1 68.94 201 SER A CA 1
ATOM 1584 C C . SER A 1 201 ? -15.195 6.914 -2.99 1 68.94 201 SER A C 1
ATOM 1586 O O . SER A 1 201 ? -15.133 5.707 -3.234 1 68.94 201 SER A O 1
ATOM 1588 N N . GLY A 1 202 ? -16.312 7.656 -3.166 1 72.38 202 GLY A N 1
ATOM 1589 C CA . GLY A 1 202 ? -17.531 7.031 -3.654 1 72.38 202 GLY A CA 1
ATOM 1590 C C . GLY A 1 202 ? -17.406 6.496 -5.066 1 72.38 202 GLY A C 1
ATOM 1591 O O . GLY A 1 202 ? -17.844 5.383 -5.359 1 72.38 202 GLY A O 1
ATOM 1592 N N . VAL A 1 203 ? -16.766 7.258 -5.816 1 75.25 203 VAL A N 1
ATOM 1593 C CA . VAL A 1 203 ? -16.578 6.848 -7.203 1 75.25 203 VAL A CA 1
ATOM 1594 C C . VAL A 1 203 ? -15.641 5.641 -7.266 1 75.25 203 VAL A C 1
ATOM 1596 O O . VAL A 1 203 ? -15.875 4.703 -8.031 1 75.25 203 VAL A O 1
ATOM 1599 N N . PHE A 1 204 ? -14.688 5.648 -6.457 1 82.56 204 PHE A N 1
ATOM 1600 C CA . PHE A 1 204 ? -13.711 4.566 -6.477 1 82.56 204 PHE A CA 1
ATOM 1601 C C . PHE A 1 204 ? -14.367 3.234 -6.137 1 82.56 204 PHE A C 1
ATOM 1603 O O . PHE A 1 204 ? -14.188 2.246 -6.852 1 82.56 204 PHE A O 1
ATOM 1610 N N . THR A 1 205 ? -15.227 3.17 -5.145 1 84.88 205 THR A N 1
ATOM 1611 C CA . THR A 1 205 ? -15.898 1.94 -4.738 1 84.88 205 THR A CA 1
ATOM 1612 C C . THR A 1 205 ? -16.922 1.517 -5.777 1 84.88 205 THR A C 1
ATOM 1614 O O . THR A 1 205 ? -17.031 0.336 -6.121 1 84.88 205 THR A O 1
ATOM 1617 N N . SER A 1 206 ? -17.594 2.475 -6.336 1 83.88 206 SER A N 1
ATOM 1618 C CA . SER A 1 206 ? -18.641 2.174 -7.312 1 83.88 206 SER A CA 1
ATOM 1619 C C . SER A 1 206 ? -18.047 1.635 -8.609 1 83.88 206 SER A C 1
ATOM 1621 O O . SER A 1 206 ? -18.594 0.703 -9.203 1 83.88 206 SER A O 1
ATOM 1623 N N . VAL A 1 207 ? -17 2.176 -8.984 1 86.69 207 VAL A N 1
ATOM 1624 C CA . VAL A 1 207 ? -16.359 1.74 -10.219 1 86.69 207 VAL A CA 1
ATOM 1625 C C . VAL A 1 207 ? -15.836 0.314 -10.062 1 86.69 207 VAL A C 1
ATOM 1627 O O . VAL A 1 207 ? -16.031 -0.528 -10.938 1 86.69 207 VAL A O 1
ATOM 1630 N N . LEU A 1 208 ? -15.188 0.062 -8.961 1 91.06 208 LEU A N 1
ATOM 1631 C CA . LEU A 1 208 ? -14.664 -1.279 -8.727 1 91.06 208 LEU A CA 1
ATOM 1632 C C . LEU A 1 208 ? -15.797 -2.299 -8.641 1 91.06 208 LEU A C 1
ATOM 1634 O O . LEU A 1 208 ? -15.688 -3.396 -9.195 1 91.06 208 LEU A O 1
ATOM 1638 N N . ALA A 1 209 ? -16.828 -1.917 -8.023 1 88.69 209 ALA A N 1
ATOM 1639 C CA . ALA A 1 209 ? -17.969 -2.816 -7.902 1 88.69 209 ALA A CA 1
ATOM 1640 C C . ALA A 1 209 ? -18.609 -3.062 -9.266 1 88.69 209 ALA A C 1
ATOM 1642 O O . ALA A 1 209 ? -18.984 -4.191 -9.586 1 88.69 209 ALA A O 1
ATOM 1643 N N . THR A 1 210 ? -18.719 -2.047 -10.023 1 90.44 210 THR A N 1
ATOM 1644 C CA . THR A 1 210 ? -19.297 -2.178 -11.352 1 90.44 210 THR A CA 1
ATOM 1645 C C . THR A 1 210 ? -18.422 -3.049 -12.242 1 90.44 210 THR A C 1
ATOM 1647 O O . THR A 1 210 ? -18.922 -3.912 -12.969 1 90.44 210 THR A O 1
ATOM 1650 N N . LEU A 1 211 ? -17.172 -2.807 -12.188 1 91.62 211 LEU A N 1
ATOM 1651 C CA . LEU A 1 211 ? -16.25 -3.611 -12.977 1 91.62 211 LEU A CA 1
ATOM 1652 C C . LEU A 1 211 ? -16.312 -5.078 -12.562 1 91.62 211 LEU A C 1
ATOM 1654 O O . LEU A 1 211 ? -16.25 -5.969 -13.414 1 91.62 211 LEU A O 1
ATOM 1658 N N . SER A 1 212 ? -16.375 -5.258 -11.273 1 91.75 212 SER A N 1
ATOM 1659 C CA . SER A 1 212 ? -16.5 -6.625 -10.789 1 91.75 212 SER A CA 1
ATOM 1660 C C . SER A 1 212 ? -17.766 -7.289 -11.32 1 91.75 212 SER A C 1
ATOM 1662 O O . SER A 1 212 ? -17.734 -8.445 -11.742 1 91.75 212 SER A O 1
ATOM 1664 N N . LEU A 1 213 ? -18.875 -6.574 -11.375 1 90.25 213 LEU A N 1
ATOM 1665 C CA . LEU A 1 213 ? -20.141 -7.09 -11.883 1 90.25 213 LEU A CA 1
ATOM 1666 C C . LEU A 1 213 ? -20.047 -7.379 -13.375 1 90.25 213 LEU A C 1
ATOM 1668 O O . LEU A 1 213 ? -20.453 -8.453 -13.828 1 90.25 213 LEU A O 1
ATOM 1672 N N . VAL A 1 214 ? -19.469 -6.473 -14.109 1 91.25 214 VAL A N 1
ATOM 1673 C CA . VAL A 1 214 ? -19.359 -6.621 -15.555 1 91.25 214 VAL A CA 1
ATOM 1674 C C . VAL A 1 214 ? -18.469 -7.82 -15.883 1 91.25 214 VAL A C 1
ATOM 1676 O O . VAL A 1 214 ? -18.781 -8.617 -16.766 1 91.25 214 VAL A O 1
ATOM 1679 N N . CYS A 1 215 ? -17.422 -7.973 -15.164 1 89.81 215 CYS A N 1
ATOM 1680 C CA . CYS A 1 215 ? -16.5 -9.094 -15.391 1 89.81 215 CYS A CA 1
ATOM 1681 C C . CYS A 1 215 ? -17.172 -10.414 -15.039 1 89.81 215 CYS A C 1
ATOM 1683 O O . CYS A 1 215 ? -16.938 -11.422 -15.711 1 89.81 215 CYS A O 1
ATOM 1685 N N . PHE A 1 216 ? -17.938 -10.398 -14.047 1 87.25 216 PHE A N 1
ATOM 1686 C CA . PHE A 1 216 ? -18.625 -11.625 -13.648 1 87.25 216 PHE A CA 1
ATOM 1687 C C . PHE A 1 216 ? -19.641 -12.031 -14.711 1 87.25 216 PHE A C 1
ATOM 1689 O O . PHE A 1 216 ? -19.766 -13.219 -15.031 1 87.25 216 PHE A O 1
ATOM 1696 N N . LEU A 1 217 ? -20.328 -11.125 -15.273 1 87.31 217 LEU A N 1
ATOM 1697 C CA . LEU A 1 217 ? -21.344 -11.406 -16.281 1 87.31 217 LEU A CA 1
ATOM 1698 C C . LEU A 1 217 ? -20.703 -11.805 -17.609 1 87.31 217 LEU A C 1
ATOM 1700 O O . LEU A 1 217 ? -21.203 -12.688 -18.297 1 87.31 217 LEU A O 1
ATOM 1704 N N . ALA A 1 218 ? -19.562 -11.203 -17.938 1 87 218 ALA A N 1
ATOM 1705 C CA . ALA A 1 218 ? -18.906 -11.438 -19.234 1 87 218 ALA A CA 1
ATOM 1706 C C . ALA A 1 218 ? -18.094 -12.719 -19.203 1 87 218 ALA A C 1
ATOM 1708 O O . ALA A 1 218 ? -18 -13.438 -20.203 1 87 218 ALA A O 1
ATOM 1709 N N . LEU A 1 219 ? -17.438 -12.992 -18.094 1 85.25 219 LEU A N 1
ATOM 1710 C CA . LEU A 1 219 ? -16.562 -14.148 -17.953 1 85.25 219 LEU A CA 1
ATOM 1711 C C . LEU A 1 219 ? -16.953 -14.992 -16.75 1 85.25 219 LEU A C 1
ATOM 1713 O O . LEU A 1 219 ? -16.156 -15.211 -15.844 1 85.25 219 LEU A O 1
ATOM 1717 N N . SER A 1 220 ? -18.094 -15.617 -16.859 1 78.19 220 SER A N 1
ATOM 1718 C CA . SER A 1 220 ? -18.688 -16.312 -15.719 1 78.19 220 SER A CA 1
ATOM 1719 C C . SER A 1 220 ? -17.953 -17.609 -15.422 1 78.19 220 SER A C 1
ATOM 1721 O O . SER A 1 220 ? -18.016 -18.125 -14.305 1 78.19 220 SER A O 1
ATOM 1723 N N . ASP A 1 221 ? -17.125 -18.031 -16.312 1 77.75 221 ASP A N 1
ATOM 1724 C CA . ASP A 1 221 ? -16.438 -19.312 -16.125 1 77.75 221 ASP A CA 1
ATOM 1725 C C . ASP A 1 221 ? -15.039 -19.109 -15.547 1 77.75 221 ASP A C 1
ATOM 1727 O O . ASP A 1 221 ? -14.312 -20.062 -15.305 1 77.75 221 ASP A O 1
ATOM 1731 N N . THR A 1 222 ? -14.758 -17.844 -15.375 1 79.94 222 THR A N 1
ATOM 1732 C CA . THR A 1 222 ? -13.445 -17.531 -14.836 1 79.94 222 THR A CA 1
ATOM 1733 C C . THR A 1 222 ? -13.57 -16.734 -13.539 1 79.94 222 THR A C 1
ATOM 1735 O O . THR A 1 222 ? -14.656 -16.281 -13.188 1 79.94 222 THR A O 1
ATOM 1738 N N . MET A 1 223 ? -12.477 -16.672 -12.844 1 80.06 223 MET A N 1
ATOM 1739 C CA . MET A 1 223 ? -12.445 -15.898 -11.602 1 80.06 223 MET A CA 1
ATOM 1740 C C . MET A 1 223 ? -11.992 -14.469 -11.859 1 80.06 223 MET A C 1
ATOM 1742 O O . MET A 1 223 ? -11.469 -13.805 -10.953 1 80.06 223 MET A O 1
ATOM 1746 N N . PHE A 1 224 ? -12.32 -14 -13.039 1 86.31 224 PHE A N 1
ATOM 1747 C CA . PHE A 1 224 ? -11.805 -12.688 -13.406 1 86.31 224 PHE A CA 1
ATOM 1748 C C . PHE A 1 224 ? -12.469 -11.594 -12.57 1 86.31 224 PHE A C 1
ATOM 1750 O O . PHE A 1 224 ? -11.883 -10.531 -12.359 1 86.31 224 PHE A O 1
ATOM 1757 N N . TYR A 1 225 ? -13.656 -11.789 -12.102 1 85.56 225 TYR A N 1
ATOM 1758 C CA . TYR A 1 225 ? -14.359 -10.805 -11.289 1 85.56 225 TYR A CA 1
ATOM 1759 C C . TYR A 1 225 ? -13.602 -10.516 -10 1 85.56 225 TYR A C 1
ATOM 1761 O O . TYR A 1 225 ? -13.75 -9.445 -9.406 1 85.56 225 TYR A O 1
ATOM 1769 N N . ALA A 1 226 ? -12.781 -11.438 -9.539 1 83.81 226 ALA A N 1
ATOM 1770 C CA . ALA A 1 226 ? -12.031 -11.297 -8.289 1 83.81 226 ALA A CA 1
ATOM 1771 C C . ALA A 1 226 ? -10.961 -10.219 -8.406 1 83.81 226 ALA A C 1
ATOM 1773 O O . ALA A 1 226 ? -10.531 -9.648 -7.402 1 83.81 226 ALA A O 1
ATOM 1774 N N . THR A 1 227 ? -10.57 -9.906 -9.633 1 90.62 227 THR A N 1
ATOM 1775 C CA . THR A 1 227 ? -9.555 -8.883 -9.859 1 90.62 227 THR A CA 1
ATOM 1776 C C . THR A 1 227 ? -10.023 -7.535 -9.312 1 90.62 227 THR A C 1
ATOM 1778 O O . THR A 1 227 ? -9.234 -6.785 -8.734 1 90.62 227 THR A O 1
ATOM 1781 N N . PHE A 1 228 ? -11.289 -7.316 -9.453 1 91.69 228 PHE A N 1
ATOM 1782 C CA . PHE A 1 228 ? -11.828 -6.031 -9.023 1 91.69 228 PHE A CA 1
ATOM 1783 C C . PHE A 1 228 ? -12.641 -6.191 -7.742 1 91.69 228 PHE A C 1
ATOM 1785 O O . PHE A 1 228 ? -12.812 -5.23 -6.992 1 91.69 228 PHE A O 1
ATOM 1792 N N . GLY A 1 229 ? -13.062 -7.348 -7.48 1 89.94 229 GLY A N 1
ATOM 1793 C CA . GLY A 1 229 ? -13.875 -7.605 -6.305 1 89.94 229 GLY A CA 1
ATOM 1794 C C . GLY A 1 229 ? -13.078 -7.586 -5.012 1 89.94 229 GLY A C 1
ATOM 1795 O O . GLY A 1 229 ? -13.523 -7.031 -4.008 1 89.94 229 GLY A O 1
ATOM 1796 N N . TRP A 1 230 ? -11.938 -8.102 -5.012 1 91.88 230 TRP A N 1
ATOM 1797 C CA . TRP A 1 230 ? -11.133 -8.203 -3.797 1 91.88 230 TRP A CA 1
ATOM 1798 C C . TRP A 1 230 ? -10.648 -6.832 -3.352 1 91.88 230 TRP A C 1
ATOM 1800 O O . TRP A 1 230 ? -10.727 -6.492 -2.168 1 91.88 230 TRP A O 1
ATOM 1810 N N . PRO A 1 231 ? -10.234 -6.059 -4.254 1 93.25 231 PRO A N 1
ATOM 1811 C CA . PRO A 1 231 ? -9.797 -4.727 -3.818 1 93.25 231 PRO A CA 1
ATOM 1812 C C . PRO A 1 231 ? -10.961 -3.854 -3.352 1 93.25 231 PRO A C 1
ATOM 1814 O O . PRO A 1 231 ? -10.75 -2.814 -2.723 1 93.25 231 PRO A O 1
ATOM 1817 N N . CYS A 1 232 ? -12.148 -4.254 -3.627 1 90.44 232 CYS A N 1
ATOM 1818 C CA . CYS A 1 232 ? -13.312 -3.455 -3.262 1 90.44 232 CYS A CA 1
ATOM 1819 C C . CYS A 1 232 ? -13.383 -3.246 -1.754 1 90.44 232 CYS A C 1
ATOM 1821 O O . CYS A 1 232 ? -13.781 -2.178 -1.288 1 90.44 232 CYS A O 1
ATOM 1823 N N . ALA A 1 233 ? -13.039 -4.246 -0.994 1 91.38 233 ALA A N 1
ATOM 1824 C CA . ALA A 1 233 ? -13.023 -4.121 0.461 1 91.38 233 ALA A CA 1
ATOM 1825 C C . ALA A 1 233 ? -12.117 -2.973 0.9 1 91.38 233 ALA A C 1
ATOM 1827 O O . ALA A 1 233 ? -12.484 -2.189 1.782 1 91.38 233 ALA A O 1
ATOM 1828 N N . ARG A 1 234 ? -11.062 -2.865 0.234 1 93.56 234 ARG A N 1
ATOM 1829 C CA . ARG A 1 234 ? -10.102 -1.817 0.571 1 93.56 234 ARG A CA 1
ATOM 1830 C C . ARG A 1 234 ? -10.617 -0.447 0.145 1 93.56 234 ARG A C 1
ATOM 1832 O O . ARG A 1 234 ? -10.344 0.558 0.806 1 93.56 234 ARG A O 1
ATOM 1839 N N . ALA A 1 235 ? -11.266 -0.497 -0.955 1 91.62 235 ALA A N 1
ATOM 1840 C CA . ALA A 1 235 ? -11.828 0.764 -1.427 1 91.62 235 ALA A CA 1
ATOM 1841 C C . ALA A 1 235 ? -12.797 1.35 -0.4 1 91.62 235 ALA A C 1
ATOM 1843 O O . ALA A 1 235 ? -12.82 2.564 -0.181 1 91.62 235 ALA A O 1
ATOM 1844 N N . TYR A 1 236 ? -13.531 0.547 0.256 1 92.12 236 TYR A N 1
ATOM 1845 C CA . TYR A 1 236 ? -14.438 0.993 1.31 1 92.12 236 TYR A CA 1
ATOM 1846 C C . TYR A 1 236 ? -13.656 1.572 2.486 1 92.12 236 TYR A C 1
ATOM 1848 O O . TYR A 1 236 ? -13.969 2.668 2.961 1 92.12 236 TYR A O 1
ATOM 1856 N N . THR A 1 237 ? -12.703 0.862 2.877 1 92.56 237 THR A N 1
ATOM 1857 C CA . THR A 1 237 ? -11.914 1.299 4.02 1 92.56 237 THR A CA 1
ATOM 1858 C C . THR A 1 237 ? -11.195 2.611 3.713 1 92.56 237 THR A C 1
ATOM 1860 O O . THR A 1 237 ? -11.188 3.529 4.535 1 92.56 237 THR A O 1
ATOM 1863 N N . ILE A 1 238 ? -10.656 2.639 2.535 1 91.06 238 ILE A N 1
ATOM 1864 C CA . ILE A 1 238 ? -9.945 3.846 2.119 1 91.06 238 ILE A CA 1
ATOM 1865 C C . ILE A 1 238 ? -10.914 5.031 2.104 1 91.06 238 ILE A C 1
ATOM 1867 O O . ILE A 1 238 ? -10.562 6.129 2.533 1 91.06 238 ILE A O 1
ATOM 1871 N N . SER A 1 239 ? -12.047 4.789 1.668 1 85.69 239 SER A N 1
ATOM 1872 C CA . SER A 1 239 ? -13.062 5.844 1.603 1 85.69 239 SER A CA 1
ATOM 1873 C C . SER A 1 239 ? -13.414 6.355 2.994 1 85.69 239 SER A C 1
ATOM 1875 O O . SER A 1 239 ? -13.469 7.566 3.219 1 85.69 239 SER A O 1
ATOM 1877 N N . LEU A 1 240 ? -13.633 5.551 3.893 1 87.44 240 LEU A N 1
ATOM 1878 C CA . LEU A 1 240 ? -13.961 5.949 5.258 1 87.44 240 LEU A CA 1
ATOM 1879 C C . LEU A 1 240 ? -12.797 6.688 5.906 1 87.44 240 LEU A C 1
ATOM 1881 O O . LEU A 1 240 ? -12.984 7.738 6.523 1 87.44 240 LEU A O 1
ATOM 1885 N N . MET A 1 241 ? -11.656 6.129 5.773 1 88.88 241 MET A N 1
ATOM 1886 C CA . MET A 1 241 ? -10.477 6.723 6.395 1 88.88 241 MET A CA 1
ATOM 1887 C C . MET A 1 241 ? -10.188 8.102 5.805 1 88.88 241 MET A C 1
ATOM 1889 O O . MET A 1 241 ? -9.75 9.008 6.52 1 88.88 241 MET A O 1
ATOM 1893 N N . ASP A 1 242 ? -10.398 8.203 4.562 1 83.31 242 ASP A N 1
ATOM 1894 C CA . ASP A 1 242 ? -10.234 9.508 3.924 1 83.31 242 ASP A CA 1
ATOM 1895 C C . ASP A 1 242 ? -11.18 10.539 4.531 1 83.31 242 ASP A C 1
ATOM 1897 O O . ASP A 1 242 ? -10.789 11.68 4.773 1 83.31 242 ASP A O 1
ATOM 1901 N N . THR A 1 243 ? -12.352 10.148 4.746 1 79 243 THR A N 1
ATOM 1902 C CA . THR A 1 243 ? -13.344 11.047 5.34 1 79 243 THR A CA 1
ATOM 1903 C C . THR A 1 243 ? -12.93 11.453 6.75 1 79 243 THR A C 1
ATOM 1905 O O . THR A 1 243 ? -13.102 12.602 7.145 1 79 243 THR A O 1
ATOM 1908 N N . LEU A 1 244 ? -12.383 10.594 7.445 1 83.31 244 LEU A N 1
ATOM 1909 C CA . LEU A 1 244 ? -11.969 10.883 8.812 1 83.31 244 LEU A CA 1
ATOM 1910 C C . LEU A 1 244 ? -10.719 11.75 8.828 1 83.31 244 LEU A C 1
ATOM 1912 O O . LEU A 1 244 ? -10.602 12.664 9.656 1 83.31 244 LEU A O 1
ATOM 1916 N N . LEU A 1 245 ? -9.82 11.523 7.922 1 82.75 245 LEU A N 1
ATOM 1917 C CA . LEU A 1 245 ? -8.539 12.219 7.922 1 82.75 245 LEU A CA 1
ATOM 1918 C C . LEU A 1 245 ? -8.68 13.617 7.336 1 82.75 245 LEU A C 1
ATOM 1920 O O . LEU A 1 245 ? -7.891 14.516 7.652 1 82.75 245 LEU A O 1
ATOM 1924 N N . CYS A 1 246 ? -9.586 13.781 6.531 1 73.88 246 CYS A N 1
ATOM 1925 C CA . CYS A 1 246 ? -9.836 15.094 5.949 1 73.88 246 CYS A CA 1
ATOM 1926 C C . CYS A 1 246 ? -10.18 16.109 7.031 1 73.88 246 CYS A C 1
ATOM 1928 O O . CYS A 1 246 ? -9.953 17.312 6.855 1 73.88 246 CYS A O 1
ATOM 1930 N N . ARG A 1 247 ? -10.688 15.672 8.094 1 72.56 247 ARG A N 1
ATOM 1931 C CA . ARG A 1 247 ? -11.023 16.562 9.203 1 72.56 247 ARG A CA 1
ATOM 1932 C C . ARG A 1 247 ? -9.781 17.25 9.75 1 72.56 247 ARG A C 1
ATOM 1934 O O . ARG A 1 247 ? -9.875 18.344 10.312 1 72.56 247 ARG A O 1
ATOM 1941 N N . LYS A 1 248 ? -8.719 16.562 9.648 1 70.38 248 LYS A N 1
ATOM 1942 C CA . LYS A 1 248 ? -7.461 17.156 10.078 1 70.38 248 LYS A CA 1
ATOM 1943 C C . LYS A 1 248 ? -7.148 18.422 9.273 1 70.38 248 LYS A C 1
ATOM 1945 O O . LYS A 1 248 ? -6.746 19.438 9.844 1 70.38 248 LYS A O 1
ATOM 1950 N N . GLU A 1 249 ? -7.281 18.328 8.078 1 62.53 249 GLU A N 1
ATOM 1951 C CA . GLU A 1 249 ? -7.012 19.453 7.199 1 62.53 249 GLU A CA 1
ATOM 1952 C C . GLU A 1 249 ? -7.977 20.609 7.469 1 62.53 249 GLU A C 1
ATOM 1954 O O . GLU A 1 249 ? -7.59 21.781 7.402 1 62.53 249 GLU A O 1
ATOM 1959 N N . LEU A 1 250 ? -9.117 20.234 7.816 1 63.84 250 LEU A N 1
ATOM 1960 C CA . LEU A 1 250 ? -10.141 21.234 8.117 1 63.84 250 LEU A CA 1
ATOM 1961 C C . LEU A 1 250 ? -9.781 22 9.391 1 63.84 250 LEU A C 1
ATOM 1963 O O . LEU A 1 250 ? -10 23.203 9.469 1 63.84 250 LEU A O 1
ATOM 1967 N N . ARG A 1 251 ? -9.266 21.281 10.219 1 63.12 251 ARG A N 1
ATOM 1968 C CA . ARG A 1 251 ? -8.844 21.906 11.469 1 63.12 251 ARG A CA 1
ATOM 1969 C C . ARG A 1 251 ? -7.723 22.906 11.227 1 63.12 251 ARG A C 1
ATOM 1971 O O . ARG A 1 251 ? -7.707 23.984 11.82 1 63.12 251 ARG A O 1
ATOM 1978 N N . VAL A 1 252 ? -6.906 22.625 10.344 1 59.06 252 VAL A N 1
ATOM 1979 C CA . VAL A 1 252 ? -5.777 23.484 10.023 1 59.06 252 VAL A CA 1
ATOM 1980 C C . VAL A 1 252 ? -6.273 24.734 9.297 1 59.06 252 VAL A C 1
ATOM 1982 O O . VAL A 1 252 ? -5.82 25.844 9.586 1 59.06 252 VAL A O 1
ATOM 1985 N N . LEU A 1 253 ? -7.207 24.516 8.398 1 57.53 253 LEU A N 1
ATOM 1986 C CA . LEU A 1 253 ? -7.777 25.625 7.633 1 57.53 253 LEU A CA 1
ATOM 1987 C C . LEU A 1 253 ? -8.523 26.578 8.547 1 57.53 253 LEU A C 1
ATOM 1989 O O . LEU A 1 253 ? -8.445 27.797 8.375 1 57.53 253 LEU A O 1
ATOM 1993 N N . MET A 1 254 ? -9.164 25.969 9.43 1 56.75 254 MET A N 1
ATOM 1994 C CA . MET A 1 254 ? -9.961 26.781 10.352 1 56.75 254 MET A CA 1
ATOM 1995 C C . MET A 1 254 ? -9.055 27.531 11.336 1 56.75 254 MET A C 1
ATOM 1997 O O . MET A 1 254 ? -9.344 28.672 11.703 1 56.75 254 MET A O 1
ATOM 2001 N N . ASN A 1 255 ? -7.938 26.953 11.625 1 55.06 255 ASN A N 1
ATOM 2002 C CA . ASN A 1 255 ? -6.996 27.578 12.539 1 55.06 255 ASN A CA 1
ATOM 2003 C C . ASN A 1 255 ? -6.102 28.594 11.82 1 55.06 255 ASN A C 1
ATOM 2005 O O . ASN A 1 255 ? -5.641 29.562 12.43 1 55.06 255 ASN A O 1
ATOM 2009 N N . SER A 1 256 ? -5.648 28.453 10.648 1 50.91 256 SER A N 1
ATOM 2010 C CA . SER A 1 256 ? -4.82 29.375 9.891 1 50.91 256 SER A CA 1
ATOM 2011 C C . SER A 1 256 ? -5.543 30.703 9.656 1 50.91 256 SER A C 1
ATOM 2013 O O . SER A 1 256 ? -4.918 31.766 9.633 1 50.91 256 SER A O 1
ATOM 2015 N N . ASP A 1 257 ? -6.715 30.828 9.188 1 44.03 257 ASP A N 1
ATOM 2016 C CA . ASP A 1 257 ? -7.445 32.094 9 1 44.03 257 ASP A CA 1
ATOM 2017 C C . ASP A 1 257 ? -7.566 32.844 10.312 1 44.03 257 ASP A C 1
ATOM 2019 O O . ASP A 1 257 ? -7.848 34.062 10.312 1 44.03 257 ASP A O 1
ATOM 2023 N N . THR A 1 258 ? -7.664 32.219 11.383 1 40.22 258 THR A N 1
ATOM 2024 C CA . THR A 1 258 ? -7.637 33.062 12.562 1 40.22 258 THR A CA 1
ATOM 2025 C C . THR A 1 258 ? -6.355 33.906 12.609 1 40.22 258 THR A C 1
ATOM 2027 O O . THR A 1 258 ? -6.281 34.875 13.328 1 40.22 258 THR A O 1
ATOM 2030 N N . LYS A 1 259 ? -5.305 33.594 11.93 1 42.81 259 LYS A N 1
ATOM 2031 C CA . LYS A 1 259 ? -4.145 34.5 11.922 1 42.81 259 LYS A CA 1
ATOM 2032 C C . LYS A 1 259 ? -4.324 35.625 10.906 1 42.81 259 LYS A C 1
ATOM 2034 O O . LYS A 1 259 ? -3.83 36.719 11.117 1 42.81 259 LYS A O 1
ATOM 2039 N N . ASP A 1 260 ? -4.621 35.469 9.711 1 36.56 260 ASP A N 1
ATOM 2040 C CA . ASP A 1 260 ? -4.848 36.688 8.93 1 36.56 260 ASP A CA 1
ATOM 2041 C C . ASP A 1 260 ? -6.09 37.406 9.422 1 36.56 260 ASP A C 1
ATOM 2043 O O . ASP A 1 260 ? -6.629 38.25 8.711 1 36.56 260 ASP A O 1
ATOM 2047 N N . GLY A 1 261 ? -6.926 36.906 10.188 1 31.8 261 GLY A N 1
ATOM 2048 C CA . GLY A 1 261 ? -7.852 37.875 10.789 1 31.8 261 GLY A CA 1
ATOM 2049 C C . GLY A 1 261 ? -7.168 39.094 11.344 1 31.8 261 GLY A C 1
ATOM 2050 O O . GLY A 1 261 ? -6.047 39 11.852 1 31.8 261 GLY A O 1
ATOM 2051 N N . PHE A 1 262 ? -7.5 40.375 11 1 31.62 262 PHE A N 1
ATOM 2052 C CA . PHE A 1 262 ? -7.922 41.5 11.836 1 31.62 262 PHE A CA 1
ATOM 2053 C C . PHE A 1 262 ? -8.367 41.031 13.211 1 31.62 262 PHE A C 1
ATOM 2055 O O . PHE A 1 262 ? -8.758 39.875 13.367 1 31.62 262 PHE A O 1
ATOM 2062 N N . GLY A 1 263 ? -8.43 41.812 14.375 1 30.5 263 GLY A N 1
ATOM 2063 C CA . GLY A 1 263 ? -8.992 41.875 15.711 1 30.5 263 GLY A CA 1
ATOM 2064 C C . GLY A 1 263 ? -10.289 41.094 15.852 1 30.5 263 GLY A C 1
ATOM 2065 O O . GLY A 1 263 ? -11.148 41.438 16.672 1 30.5 263 GLY A O 1
ATOM 2066 N N . MET A 1 264 ? -10.82 40.5 14.859 1 29.77 264 MET A N 1
ATOM 2067 C CA . MET A 1 264 ? -12.109 40 15.32 1 29.77 264 MET A CA 1
ATOM 2068 C C . MET A 1 264 ? -11.93 39.031 16.5 1 29.77 264 MET A C 1
ATOM 2070 O O . MET A 1 264 ? -11.062 38.156 16.469 1 29.77 264 MET A O 1
ATOM 2074 N N . THR A 1 265 ? -12.5 39.344 17.672 1 29.7 265 THR A N 1
ATOM 2075 C CA . THR A 1 265 ? -12.883 38.75 18.953 1 29.7 265 THR A CA 1
ATOM 2076 C C . THR A 1 265 ? -13.195 37.25 18.781 1 29.7 265 THR A C 1
ATOM 2078 O O . THR A 1 265 ? -13.508 36.812 17.688 1 29.7 265 THR A O 1
ATOM 2081 N N . SER A 1 266 ? -13.078 36.438 19.812 1 30 266 SER A N 1
ATOM 2082 C CA . SER A 1 266 ? -13.461 35.094 20.219 1 30 266 SER A CA 1
ATOM 2083 C C . SER A 1 266 ? -14.766 34.688 19.562 1 30 266 SER A C 1
ATOM 2085 O O . SER A 1 266 ? -15.836 35.188 19.922 1 30 266 SER A O 1
ATOM 2087 N N . VAL A 1 267 ? -14.984 34.625 18.344 1 29.36 267 VAL A N 1
ATOM 2088 C CA . VAL A 1 267 ? -16.266 34 18.062 1 29.36 267 VAL A CA 1
ATOM 2089 C C . VAL A 1 267 ? -16.438 32.781 18.953 1 29.36 267 VAL A C 1
ATOM 2091 O O . VAL A 1 267 ? -15.562 31.922 19.016 1 29.36 267 VAL A O 1
ATOM 2094 N N . PRO A 1 268 ? -17.297 32.719 20.031 1 29.45 268 PRO A N 1
ATOM 2095 C CA . PRO A 1 268 ? -17.656 31.578 20.875 1 29.45 268 PRO A CA 1
ATOM 2096 C C . PRO A 1 268 ? -17.844 30.297 20.078 1 29.45 268 PRO A C 1
ATOM 2098 O O . PRO A 1 268 ? -18.281 30.328 18.938 1 29.45 268 PRO A O 1
ATOM 2101 N N . SER A 1 269 ? -16.984 29.375 20.219 1 30.95 269 SER A N 1
ATOM 2102 C CA . SER A 1 269 ? -17.234 28 19.766 1 30.95 269 SER A CA 1
ATOM 2103 C C . SER A 1 269 ? -18.734 27.688 19.797 1 30.95 269 SER A C 1
ATOM 2105 O O . SER A 1 269 ? -19.281 27.344 20.844 1 30.95 269 SER A O 1
ATOM 2107 N N . LEU A 1 270 ? -19.578 28.469 19.203 1 28.78 270 LEU A N 1
ATOM 2108 C CA . LEU A 1 270 ? -21 28.188 19.094 1 28.78 270 LEU A CA 1
ATOM 2109 C C . LEU A 1 270 ? -21.25 26.734 18.688 1 28.78 270 LEU A C 1
ATOM 2111 O O . LEU A 1 270 ? -22.234 26.125 19.109 1 28.78 270 LEU A O 1
ATOM 2115 N N . PHE A 1 271 ? -20.406 26.219 17.859 1 29.78 271 PHE A N 1
ATOM 2116 C CA . PHE A 1 271 ? -20.734 24.859 17.438 1 29.78 271 PHE A CA 1
ATOM 2117 C C . PHE A 1 271 ? -20.5 23.859 18.578 1 29.78 271 PHE A C 1
ATOM 2119 O O . PHE A 1 271 ? -21.109 22.797 18.609 1 29.78 271 PHE A O 1
ATOM 2126 N N . THR A 1 272 ? -19.547 24.062 19.516 1 31.05 272 THR A N 1
ATOM 2127 C CA . THR A 1 272 ? -19.453 23.125 20.641 1 31.05 272 THR A CA 1
ATOM 2128 C C . THR A 1 272 ? -20.594 23.344 21.625 1 31.05 272 THR A C 1
ATOM 2130 O O . THR A 1 272 ? -20.766 22.547 22.562 1 31.05 272 THR A O 1
ATOM 2133 N N . ARG A 1 273 ? -21.219 24.484 21.609 1 31.22 273 ARG A N 1
ATOM 2134 C CA . ARG A 1 273 ? -22.312 24.703 22.531 1 31.22 273 ARG A CA 1
ATOM 2135 C C . ARG A 1 273 ? -23.516 23.828 22.188 1 31.22 273 ARG A C 1
ATOM 2137 O O . ARG A 1 273 ? -24.328 23.5 23.062 1 31.22 273 ARG A O 1
ATOM 2144 N N . ARG A 1 274 ? -23.781 23.625 20.969 1 32.25 274 ARG A N 1
ATOM 2145 C CA . ARG A 1 274 ? -24.984 22.859 20.719 1 32.25 274 ARG A CA 1
ATOM 2146 C C . ARG A 1 274 ? -24.828 21.422 21.203 1 32.25 274 ARG A C 1
ATOM 2148 O O . ARG A 1 274 ? -25.797 20.75 21.562 1 32.25 274 ARG A O 1
ATOM 2155 N N . LEU A 1 275 ? -23.656 20.891 21.094 1 30.33 275 LEU A N 1
ATOM 2156 C CA . LEU A 1 275 ? -23.609 19.5 21.516 1 30.33 275 LEU A CA 1
ATOM 2157 C C . LEU A 1 275 ? -23.656 19.391 23.047 1 30.33 275 LEU A C 1
ATOM 2159 O O . LEU A 1 275 ? -23.922 18.312 23.578 1 30.33 275 LEU A O 1
ATOM 2163 N N . ARG A 1 276 ? -23.188 20.422 23.812 1 31.78 276 ARG A N 1
ATOM 2164 C CA . ARG A 1 276 ? -23.25 20.25 25.25 1 31.78 276 ARG A CA 1
ATOM 2165 C C . ARG A 1 276 ? -24.672 20.438 25.781 1 31.78 276 ARG A C 1
ATOM 2167 O O . ARG A 1 276 ? -24.922 20.266 26.969 1 31.78 276 ARG A O 1
ATOM 2174 N N . GLY A 1 277 ? -25.469 21.094 25.016 1 32.62 277 GLY A N 1
ATOM 2175 C CA . GLY A 1 277 ? -26.766 21.422 25.609 1 32.62 277 GLY A CA 1
ATOM 2176 C C . GLY A 1 277 ? -27.547 20.203 26.047 1 32.62 277 GLY A C 1
ATOM 2177 O O . GLY A 1 277 ? -28.625 20.328 26.625 1 32.62 277 GLY A O 1
ATOM 2178 N N . VAL A 1 278 ? -27.359 19.172 25.375 1 32.5 278 VAL A N 1
ATOM 2179 C CA . VAL A 1 278 ? -28.391 18.203 25.75 1 32.5 278 VAL A CA 1
ATOM 2180 C C . VAL A 1 278 ? -28.172 17.766 27.203 1 32.5 278 VAL A C 1
ATOM 2182 O O . VAL A 1 278 ? -29.047 17.109 27.797 1 32.5 278 VAL A O 1
ATOM 2185 N N . ALA A 1 279 ? -26.891 17.797 27.688 1 31.53 279 ALA A N 1
ATOM 2186 C CA . ALA A 1 279 ? -26.953 17.062 28.953 1 31.53 279 ALA A CA 1
ATOM 2187 C C . ALA A 1 279 ? -27.594 17.906 30.047 1 31.53 279 ALA A C 1
ATOM 2189 O O . ALA A 1 279 ? -28.469 17.438 30.766 1 31.53 279 ALA A O 1
ATOM 2190 N N . ALA A 1 280 ? -26.781 18.922 30.719 1 33.16 280 ALA A N 1
ATOM 2191 C CA . ALA A 1 280 ? -27.031 19.266 32.125 1 33.16 280 ALA A CA 1
ATOM 2192 C C . ALA A 1 280 ? -28.172 20.266 32.25 1 33.16 280 ALA A C 1
ATOM 2194 O O . ALA A 1 280 ? -28.234 21.25 31.5 1 33.16 280 ALA A O 1
ATOM 2195 N N . SER A 1 281 ? -29.359 19.922 32.781 1 31.41 281 SER A N 1
ATOM 2196 C CA . SER A 1 281 ? -30.438 20.703 33.406 1 31.41 281 SER A CA 1
ATOM 2197 C C . SER A 1 281 ? -29.891 21.797 34.312 1 31.41 281 SER A C 1
ATOM 2199 O O . SER A 1 281 ? -29.922 21.656 35.531 1 31.41 281 SER A O 1
ATOM 2201 N N . THR A 1 282 ? -28.641 22.25 34.25 1 31.83 282 THR A N 1
ATOM 2202 C CA . THR A 1 282 ? -28.422 23.234 35.312 1 31.83 282 THR A CA 1
ATOM 2203 C C . THR A 1 282 ? -29.344 24.422 35.156 1 31.83 282 THR A C 1
ATOM 2205 O O . THR A 1 282 ? -29.734 24.766 34.031 1 31.83 282 THR A O 1
ATOM 2208 N N . PRO A 1 283 ? -29.75 25.203 36.344 1 33.38 283 PRO A N 1
ATOM 2209 C CA . PRO A 1 283 ? -30.688 26.312 36.531 1 33.38 283 PRO A CA 1
ATOM 2210 C C . PRO A 1 283 ? -30.359 27.5 35.594 1 33.38 283 PRO A C 1
ATOM 2212 O O . PRO A 1 283 ? -29.25 27.609 35.094 1 33.38 283 PRO A O 1
ATOM 2215 N N . PRO A 1 284 ? -31.266 28.672 35.531 1 32.84 284 PRO A N 1
ATOM 2216 C CA . PRO A 1 284 ? -31.547 29.75 34.594 1 32.84 284 PRO A CA 1
ATOM 2217 C C . PRO A 1 284 ? -30.359 30.688 34.375 1 32.84 284 PRO A C 1
ATOM 2219 O O . PRO A 1 284 ? -30.281 31.375 33.375 1 32.84 284 PRO A O 1
ATOM 2222 N N . GLY A 1 285 ? -29.625 31.156 35.531 1 29.83 285 GLY A N 1
ATOM 2223 C CA . GLY A 1 285 ? -29.25 32.562 35.656 1 29.83 285 GLY A CA 1
ATOM 2224 C C . GLY A 1 285 ? -28.109 32.938 34.719 1 29.83 285 GLY A C 1
ATOM 2225 O O . GLY A 1 285 ? -27.719 34.125 34.656 1 29.83 285 GLY A O 1
ATOM 2226 N N . THR A 1 286 ? -27.094 32.125 34.562 1 30.52 286 THR A N 1
ATOM 2227 C CA . THR A 1 286 ? -25.844 32.844 34.344 1 30.52 286 THR A CA 1
ATOM 2228 C C . THR A 1 286 ? -25.859 33.5 32.969 1 30.52 286 THR A C 1
ATOM 2230 O O . THR A 1 286 ? -26.078 32.844 31.938 1 30.52 286 THR A O 1
ATOM 2233 N N . LEU A 1 287 ? -26.062 34.906 32.906 1 27.73 287 LEU A N 1
ATOM 2234 C CA . LEU A 1 287 ? -26.078 35.938 31.891 1 27.73 287 LEU A CA 1
ATOM 2235 C C . LEU A 1 287 ? -24.859 35.844 30.984 1 27.73 287 LEU A C 1
ATOM 2237 O O . LEU A 1 287 ? -23.719 35.969 31.438 1 27.73 287 LEU A O 1
ATOM 2241 N N . GLN A 1 288 ? -24.906 35 30.078 1 29.92 288 GLN A N 1
ATOM 2242 C CA . GLN A 1 288 ? -23.812 34.812 29.125 1 29.92 288 GLN A CA 1
ATOM 2243 C C . GLN A 1 288 ? -23.578 36.062 28.281 1 29.92 288 GLN A C 1
ATOM 2245 O O . GLN A 1 288 ? -24.438 36.469 27.5 1 29.92 288 GLN A O 1
ATOM 2250 N N . MET A 1 289 ? -22.922 37.156 28.969 1 25.58 289 MET A N 1
ATOM 2251 C CA . MET A 1 289 ? -22.656 38.438 28.328 1 25.58 289 MET A CA 1
ATOM 2252 C C . MET A 1 289 ? -21.938 38.25 26.984 1 25.58 289 MET A C 1
ATOM 2254 O O . MET A 1 289 ? -20.953 37.5 26.906 1 25.58 289 MET A O 1
ATOM 2258 N N . TYR A 1 290 ? -22.641 38.562 25.938 1 27.72 290 TYR A N 1
ATOM 2259 C CA . TYR A 1 290 ? -22.312 38.562 24.516 1 27.72 290 TYR A CA 1
ATOM 2260 C C . TYR A 1 290 ? -21.422 39.75 24.172 1 27.72 290 TYR A C 1
ATOM 2262 O O . TYR A 1 290 ? -21.844 40.906 24.234 1 27.72 290 TYR A O 1
ATOM 2270 N N . ILE A 1 291 ? -20.125 39.75 24.641 1 26.81 291 ILE A N 1
ATOM 2271 C CA . ILE A 1 291 ? -19.312 40.938 24.328 1 26.81 291 ILE A CA 1
ATOM 2272 C C . ILE A 1 291 ? -19.156 41.062 22.828 1 26.81 291 ILE A C 1
ATOM 2274 O O . ILE A 1 291 ? -18.609 40.188 22.172 1 26.81 291 ILE A O 1
ATOM 2278 N N . ARG A 1 292 ? -19.828 41.969 22.188 1 28.25 292 ARG A N 1
ATOM 2279 C CA . ARG A 1 292 ? -19.891 42.531 20.844 1 28.25 292 ARG A CA 1
ATOM 2280 C C . ARG A 1 292 ? -18.625 43.312 20.516 1 28.25 292 ARG A C 1
ATOM 2282 O O . ARG A 1 292 ? -18.406 44.406 21.094 1 28.25 292 ARG A O 1
ATOM 2289 N N . THR A 1 293 ? -17.516 42.688 20.312 1 28.14 293 THR A N 1
ATOM 2290 C CA . THR A 1 293 ? -16.344 43.5 20.016 1 28.14 293 THR A CA 1
ATOM 2291 C C . THR A 1 293 ? -16.469 44.125 18.625 1 28.14 293 THR A C 1
ATOM 2293 O O . THR A 1 293 ? -16.594 43.438 17.625 1 28.14 293 THR A O 1
ATOM 2296 N N . GLU A 1 294 ? -17 45.344 18.5 1 26.7 294 GLU A N 1
ATOM 2297 C CA . GLU A 1 294 ? -17.047 46.219 17.328 1 26.7 294 GLU A CA 1
ATOM 2298 C C . GLU A 1 294 ? -15.68 46.781 17 1 26.7 294 GLU A C 1
ATOM 2300 O O . GLU A 1 294 ? -15.094 47.5 17.828 1 26.7 294 GLU A O 1
ATOM 2305 N N . VAL A 1 295 ? -14.883 46.062 16.281 1 29.36 295 VAL A N 1
ATOM 2306 C CA . VAL A 1 295 ? -13.602 46.656 15.914 1 29.36 295 VAL A CA 1
ATOM 2307 C C . VAL A 1 295 ? -13.789 47.625 14.766 1 29.36 295 VAL A C 1
ATOM 2309 O O . VAL A 1 295 ? -14.211 47.25 13.672 1 29.36 295 VAL A O 1
ATOM 2312 N N . GLU A 1 296 ? -14.398 48.75 14.906 1 26.36 296 GLU A N 1
ATOM 2313 C CA . GLU A 1 296 ? -14.406 49.75 13.859 1 26.36 296 GLU A CA 1
ATOM 2314 C C . GLU A 1 296 ? -13.031 50.375 13.68 1 26.36 296 GLU A C 1
ATOM 2316 O O . GLU A 1 296 ? -12.484 50.969 14.617 1 26.36 296 GLU A O 1
ATOM 2321 N N . THR A 1 297 ? -12.297 49.812 12.781 1 28.84 297 THR A N 1
ATOM 2322 C CA . THR A 1 297 ? -11.016 50.344 12.336 1 28.84 297 THR A CA 1
ATOM 2323 C C . THR A 1 297 ? -11.227 51.625 11.492 1 28.84 297 THR A C 1
ATOM 2325 O O . THR A 1 297 ? -11.898 51.562 10.461 1 28.84 297 THR A O 1
ATOM 2328 N N . GLU A 1 298 ? -11.367 52.75 12.023 1 27.92 298 GLU A N 1
ATOM 2329 C CA . GLU A 1 298 ? -11.461 54 11.266 1 27.92 298 GLU A CA 1
ATOM 2330 C C . GLU A 1 298 ? -10.125 54.344 10.609 1 27.92 298 GLU A C 1
ATOM 2332 O O . GLU A 1 298 ? -9.094 54.406 11.281 1 27.92 298 GLU A O 1
ATOM 2337 N N . VAL A 1 299 ? -10.039 53.969 9.359 1 32.44 299 VAL A N 1
ATOM 2338 C CA . VAL A 1 299 ? -8.945 54.375 8.477 1 32.44 299 VAL A CA 1
ATOM 2339 C C . VAL A 1 299 ? -9.047 55.844 8.18 1 32.44 299 VAL A C 1
ATOM 2341 O O . VAL A 1 299 ? -9.992 56.281 7.516 1 32.44 299 VAL A O 1
ATOM 2344 N N . HIS A 1 300 ? -9.227 56.75 8.938 1 28.61 300 HIS A N 1
ATOM 2345 C CA . HIS A 1 300 ? -9.391 58.094 8.375 1 28.61 300 HIS A CA 1
ATOM 2346 C C . HIS A 1 300 ? -8.055 58.688 7.98 1 28.61 300 HIS A C 1
ATOM 2348 O O . HIS A 1 300 ? -7.18 58.906 8.828 1 28.61 300 HIS A O 1
ATOM 2354 N N . TYR A 1 301 ? -7.457 58.281 6.926 1 26.75 301 TYR A N 1
ATOM 2355 C CA . TYR A 1 301 ? -6.281 59.062 6.559 1 26.75 301 TYR A CA 1
ATOM 2356 C C . TYR A 1 301 ? -6.676 60.438 6.098 1 26.75 301 TYR A C 1
ATOM 2358 O O . TYR A 1 301 ? -7.297 60.625 5.047 1 26.75 301 TYR A O 1
ATOM 2366 N N . THR A 1 302 ? -7.367 61.312 6.852 1 26.72 302 THR A N 1
ATOM 2367 C CA . THR A 1 302 ? -7.668 62.656 6.348 1 26.72 302 THR A CA 1
ATOM 2368 C C . THR A 1 302 ? -6.391 63.469 6.172 1 26.72 302 THR A C 1
ATOM 2370 O O . THR A 1 302 ? -6.352 64.375 5.371 1 26.72 302 THR A O 1
ATOM 2373 N N . LYS A 1 303 ? -5.387 63.562 6.91 1 26.22 303 LYS A N 1
ATOM 2374 C CA . LYS A 1 303 ? -5.102 64.938 7.223 1 26.22 303 LYS A CA 1
ATOM 2375 C C . LYS A 1 303 ? -4.754 65.75 5.957 1 26.22 303 LYS A C 1
ATOM 2377 O O . LYS A 1 303 ? -4.418 65.188 4.93 1 26.22 303 LYS A O 1
ATOM 2382 N N . THR A 1 304 ? -4.238 67.062 6.254 1 25.02 304 THR A N 1
ATOM 2383 C CA . THR A 1 304 ? -4.113 68.562 6.305 1 25.02 304 THR A CA 1
ATOM 2384 C C . THR A 1 304 ? -2.922 69 5.473 1 25.02 304 THR A C 1
ATOM 2386 O O . THR A 1 304 ? -2.748 70.188 5.25 1 25.02 304 THR A O 1
ATOM 2389 N N . ARG A 1 305 ? -1.731 68.438 5.137 1 23.95 305 ARG A N 1
ATOM 2390 C CA . ARG A 1 305 ? -0.815 69.625 5.066 1 23.95 305 ARG A CA 1
ATOM 2391 C C . ARG A 1 305 ? -1.253 70.562 3.998 1 23.95 305 ARG A C 1
ATOM 2393 O O . ARG A 1 305 ? -2.021 70.25 3.098 1 23.95 305 ARG A O 1
ATOM 2400 N N . SER A 1 306 ? -0.142 71.625 3.615 1 26.17 306 SER A N 1
ATOM 2401 C CA . SER A 1 306 ? 0.589 72.688 3.008 1 26.17 306 SER A CA 1
ATOM 2402 C C . SER A 1 306 ? 0.658 72.562 1.491 1 26.17 306 SER A C 1
ATOM 2404 O O . SER A 1 306 ? 0.729 71.438 0.976 1 26.17 306 SER A O 1
ATOM 2406 N N . MET B 1 1 ? 11.438 -30.75 -5.027 1 45.62 1 MET B N 1
ATOM 2407 C CA . MET B 1 1 ? 10.234 -29.984 -4.715 1 45.62 1 MET B CA 1
ATOM 2408 C C . MET B 1 1 ? 10.539 -28.891 -3.705 1 45.62 1 MET B C 1
ATOM 2410 O O . MET B 1 1 ? 9.969 -27.797 -3.779 1 45.62 1 MET B O 1
ATOM 2414 N N . GLY B 1 2 ? 11.688 -29.109 -2.924 1 61.84 2 GLY B N 1
ATOM 2415 C CA . GLY B 1 2 ? 11.992 -28.266 -1.78 1 61.84 2 GLY B CA 1
ATOM 2416 C C . GLY B 1 2 ? 12.461 -26.875 -2.172 1 61.84 2 GLY B C 1
ATOM 2417 O O . GLY B 1 2 ? 11.82 -25.875 -1.835 1 61.84 2 GLY B O 1
ATOM 2418 N N . ALA B 1 3 ? 13.414 -26.875 -3.016 1 64.31 3 ALA B N 1
ATOM 2419 C CA . ALA B 1 3 ? 14.031 -25.594 -3.359 1 64.31 3 ALA B CA 1
ATOM 2420 C C . ALA B 1 3 ? 13.156 -24.797 -4.32 1 64.31 3 ALA B C 1
ATOM 2422 O O . ALA B 1 3 ? 13.07 -23.578 -4.223 1 64.31 3 ALA B O 1
ATOM 2423 N N . PHE B 1 4 ? 12.453 -25.547 -5.102 1 73 4 PHE B N 1
ATOM 2424 C CA . PHE B 1 4 ? 11.562 -24.906 -6.066 1 73 4 PHE B CA 1
ATOM 2425 C C . PHE B 1 4 ? 10.406 -24.203 -5.363 1 73 4 PHE B C 1
ATOM 2427 O O . PHE B 1 4 ? 10.125 -23.031 -5.621 1 73 4 PHE B O 1
ATOM 2434 N N . ASP B 1 5 ? 9.898 -24.891 -4.406 1 76.69 5 ASP B N 1
ATOM 2435 C CA . ASP B 1 5 ? 8.766 -24.359 -3.668 1 76.69 5 ASP B CA 1
ATOM 2436 C C . ASP B 1 5 ? 9.18 -23.156 -2.818 1 76.69 5 ASP B C 1
ATOM 2438 O O . ASP B 1 5 ? 8.461 -22.156 -2.746 1 76.69 5 ASP B O 1
ATOM 2442 N N . THR B 1 6 ? 10.344 -23.328 -2.391 1 80.56 6 THR B N 1
ATOM 2443 C CA . THR B 1 6 ? 10.844 -22.234 -1.553 1 80.56 6 THR B CA 1
ATOM 2444 C C . THR B 1 6 ? 11.133 -21 -2.391 1 80.56 6 THR B C 1
ATOM 2446 O O . THR B 1 6 ? 10.844 -19.875 -1.969 1 80.56 6 THR B O 1
ATOM 2449 N N . SER B 1 7 ? 11.594 -21.203 -3.57 1 83.56 7 SER B N 1
ATOM 2450 C CA . SER B 1 7 ? 11.914 -20.062 -4.434 1 83.56 7 SER B CA 1
ATOM 2451 C C . SER B 1 7 ? 10.656 -19.375 -4.945 1 83.56 7 SER B C 1
ATOM 2453 O O . SER B 1 7 ? 10.57 -18.156 -4.949 1 83.56 7 SER B O 1
ATOM 2455 N N . ILE B 1 8 ? 9.742 -20.172 -5.277 1 87 8 ILE B N 1
ATOM 2456 C CA . ILE B 1 8 ? 8.5 -19.609 -5.801 1 87 8 ILE B CA 1
ATOM 2457 C C . ILE B 1 8 ? 7.75 -18.891 -4.688 1 87 8 ILE B C 1
ATOM 2459 O O . ILE B 1 8 ? 7.207 -17.797 -4.906 1 87 8 ILE B O 1
ATOM 2463 N N . GLY B 1 9 ? 7.758 -19.516 -3.598 1 88.5 9 GLY B N 1
ATOM 2464 C CA . GLY B 1 9 ? 7.129 -18.859 -2.459 1 88.5 9 GLY B CA 1
ATOM 2465 C C . GLY B 1 9 ? 7.816 -17.562 -2.057 1 88.5 9 GLY B C 1
ATOM 2466 O O . GLY B 1 9 ? 7.152 -16.578 -1.758 1 88.5 9 GLY B O 1
ATOM 2467 N N . ALA B 1 10 ? 9.047 -17.609 -2.029 1 89.62 10 ALA B N 1
ATOM 2468 C CA . ALA B 1 10 ? 9.828 -16.438 -1.681 1 89.62 10 ALA B CA 1
ATOM 2469 C C . ALA B 1 10 ? 9.578 -15.297 -2.674 1 89.62 10 ALA B C 1
ATOM 2471 O O . ALA B 1 10 ? 9.445 -14.141 -2.281 1 89.62 10 ALA B O 1
ATOM 2472 N N . LEU B 1 11 ? 9.508 -15.617 -3.887 1 88.88 11 LEU B N 1
ATOM 2473 C CA . LEU B 1 11 ? 9.266 -14.625 -4.93 1 88.88 11 LEU B CA 1
ATOM 2474 C C . LEU B 1 11 ? 7.883 -13.992 -4.766 1 88.88 11 LEU B C 1
ATOM 2476 O O . LEU B 1 11 ? 7.742 -12.773 -4.863 1 88.88 11 LEU B O 1
ATOM 2480 N N . LEU B 1 12 ? 6.945 -14.828 -4.492 1 92.81 12 LEU B N 1
ATOM 2481 C CA . LEU B 1 12 ? 5.586 -14.32 -4.336 1 92.81 12 LEU B CA 1
ATOM 2482 C C . LEU B 1 12 ? 5.473 -13.461 -3.082 1 92.81 12 LEU B C 1
ATOM 2484 O O . LEU B 1 12 ? 4.883 -12.375 -3.121 1 92.81 12 LEU B O 1
ATOM 2488 N N . LEU B 1 13 ? 6.055 -13.906 -2.035 1 92.94 13 LEU B N 1
ATOM 2489 C CA . LEU B 1 13 ? 6.031 -13.133 -0.798 1 92.94 13 LEU B CA 1
ATOM 2490 C C . LEU B 1 13 ? 6.758 -11.805 -0.976 1 92.94 13 LEU B C 1
ATOM 2492 O O . LEU B 1 13 ? 6.293 -10.766 -0.486 1 92.94 13 LEU B O 1
ATOM 2496 N N . GLY B 1 14 ? 7.879 -11.859 -1.608 1 93.12 14 GLY B N 1
ATOM 2497 C CA . GLY B 1 14 ? 8.609 -10.633 -1.888 1 93.12 14 GLY B CA 1
ATOM 2498 C C . GLY B 1 14 ? 7.82 -9.656 -2.74 1 93.12 14 GLY B C 1
ATOM 2499 O O . GLY B 1 14 ? 7.844 -8.445 -2.49 1 93.12 14 GLY B O 1
ATOM 2500 N N . ALA B 1 15 ? 7.148 -10.156 -3.705 1 94.06 15 ALA B N 1
ATOM 2501 C CA . ALA B 1 15 ? 6.332 -9.305 -4.566 1 94.06 15 ALA B CA 1
ATOM 2502 C C . ALA B 1 15 ? 5.176 -8.688 -3.785 1 94.06 15 ALA B C 1
ATOM 2504 O O . ALA B 1 15 ? 4.898 -7.492 -3.922 1 94.06 15 ALA B O 1
ATOM 2505 N N . PHE B 1 16 ? 4.523 -9.492 -2.959 1 95.62 16 PHE B N 1
ATOM 2506 C CA . PHE B 1 16 ? 3.436 -8.969 -2.139 1 95.62 16 PHE B CA 1
ATOM 2507 C C . PHE B 1 16 ? 3.939 -7.895 -1.186 1 95.62 16 PHE B C 1
ATOM 2509 O O . PHE B 1 16 ? 3.303 -6.852 -1.028 1 95.62 16 PHE B O 1
ATOM 2516 N N . PHE B 1 17 ? 5.012 -8.211 -0.586 1 94.88 17 PHE B N 1
ATOM 2517 C CA . PHE B 1 17 ? 5.586 -7.262 0.361 1 94.88 17 PHE B CA 1
ATOM 2518 C C . PHE B 1 17 ? 5.98 -5.969 -0.341 1 94.88 17 PHE B C 1
ATOM 2520 O O . PHE B 1 17 ? 5.754 -4.875 0.184 1 94.88 17 PHE B O 1
ATOM 2527 N N . SER B 1 18 ? 6.5 -6.078 -1.476 1 95.31 18 SER B N 1
ATOM 2528 C CA . SER B 1 18 ? 6.883 -4.91 -2.266 1 95.31 18 SER B CA 1
ATOM 2529 C C . SER B 1 18 ? 5.668 -4.086 -2.662 1 95.31 18 SER B C 1
ATOM 2531 O O . SER B 1 18 ? 5.684 -2.855 -2.557 1 95.31 18 SER B O 1
ATOM 2533 N N . VAL B 1 19 ? 4.668 -4.73 -3.084 1 95.88 19 VAL B N 1
ATOM 2534 C CA . VAL B 1 19 ? 3.455 -4.039 -3.506 1 95.88 19 VAL B CA 1
ATOM 2535 C C . VAL B 1 19 ? 2.791 -3.377 -2.301 1 95.88 19 VAL B C 1
ATOM 2537 O O . VAL B 1 19 ? 2.27 -2.264 -2.406 1 95.88 19 VAL B O 1
ATOM 2540 N N . TYR B 1 20 ? 2.811 -4.086 -1.214 1 95.12 20 TYR B N 1
ATOM 2541 C CA . TYR B 1 20 ? 2.283 -3.512 0.019 1 95.12 20 TYR B CA 1
ATOM 2542 C C . TYR B 1 20 ? 2.994 -2.207 0.358 1 95.12 20 TYR B C 1
ATOM 2544 O O . TYR B 1 20 ? 2.348 -1.183 0.592 1 95.12 20 TYR B O 1
ATOM 2552 N N . LEU B 1 21 ? 4.25 -2.236 0.401 1 94.94 21 LEU B N 1
ATOM 2553 C CA . LEU B 1 21 ? 5.035 -1.053 0.74 1 94.94 21 LEU B CA 1
ATOM 2554 C C . LEU B 1 21 ? 4.875 0.028 -0.325 1 94.94 21 LEU B C 1
ATOM 2556 O O . LEU B 1 21 ? 4.906 1.221 -0.014 1 94.94 21 LEU B O 1
ATOM 2560 N N . TYR B 1 22 ? 4.73 -0.433 -1.563 1 95.94 22 TYR B N 1
ATOM 2561 C CA . TYR B 1 22 ? 4.477 0.546 -2.613 1 95.94 22 TYR B CA 1
ATOM 2562 C C . TYR B 1 22 ? 3.178 1.298 -2.355 1 95.94 22 TYR B C 1
ATOM 2564 O O . TYR B 1 22 ? 3.078 2.494 -2.643 1 95.94 22 TYR B O 1
ATOM 2572 N N . GLY B 1 23 ? 2.182 0.604 -1.861 1 93.75 23 GLY B N 1
ATOM 2573 C CA . GLY B 1 23 ? 0.966 1.293 -1.462 1 93.75 23 GLY B CA 1
ATOM 2574 C C . GLY B 1 23 ? 1.207 2.381 -0.432 1 93.75 23 GLY B C 1
ATOM 2575 O O . GLY B 1 23 ? 0.689 3.492 -0.563 1 93.75 23 GLY B O 1
ATOM 2576 N N . LEU B 1 24 ? 2.014 2.055 0.495 1 91.81 24 LEU B N 1
ATOM 2577 C CA . LEU B 1 24 ? 2.363 3.029 1.522 1 91.81 24 LEU B CA 1
ATOM 2578 C C . LEU B 1 24 ? 3.074 4.234 0.911 1 91.81 24 LEU B C 1
ATOM 2580 O O . LEU B 1 24 ? 2.721 5.379 1.198 1 91.81 24 LEU B O 1
ATOM 2584 N N . SER B 1 25 ? 4.023 3.949 0.079 1 93.06 25 SER B N 1
ATOM 2585 C CA . SER B 1 25 ? 4.805 5.035 -0.503 1 93.06 25 SER B CA 1
ATOM 2586 C C . SER B 1 25 ? 3.961 5.871 -1.461 1 93.06 25 SER B C 1
ATOM 2588 O O . SER B 1 25 ? 4.133 7.09 -1.548 1 93.06 25 SER B O 1
ATOM 2590 N N . ALA B 1 26 ? 3.092 5.203 -2.156 1 93.25 26 ALA B N 1
ATOM 2591 C CA . ALA B 1 26 ? 2.215 5.926 -3.072 1 93.25 26 ALA B CA 1
ATOM 2592 C C . ALA B 1 26 ? 1.357 6.941 -2.32 1 93.25 26 ALA B C 1
ATOM 2594 O O . ALA B 1 26 ? 1.138 8.055 -2.803 1 93.25 26 ALA B O 1
ATOM 2595 N N . TYR B 1 27 ? 0.892 6.539 -1.17 1 90 27 TYR B N 1
ATOM 2596 C CA . TYR B 1 27 ? 0.129 7.477 -0.351 1 90 27 TYR B CA 1
ATOM 2597 C C . TYR B 1 27 ? 0.987 8.664 0.062 1 90 27 TYR B C 1
ATOM 2599 O O . TYR B 1 27 ? 0.522 9.805 0.054 1 90 27 TYR B O 1
ATOM 2607 N N . GLN B 1 28 ? 2.152 8.406 0.4 1 89.31 28 GLN B N 1
ATOM 2608 C CA . GLN B 1 28 ? 3.055 9.469 0.829 1 89.31 28 GLN B CA 1
ATOM 2609 C C . GLN B 1 28 ? 3.332 10.445 -0.309 1 89.31 28 GLN B C 1
ATOM 2611 O O . GLN B 1 28 ? 3.396 11.656 -0.09 1 89.31 28 GLN B O 1
ATOM 2616 N N . PHE B 1 29 ? 3.502 9.859 -1.468 1 91.94 29 PHE B N 1
ATOM 2617 C CA . PHE B 1 29 ? 3.709 10.719 -2.627 1 91.94 29 PHE B CA 1
ATOM 2618 C C . PHE B 1 29 ? 2.502 11.617 -2.857 1 91.94 29 PHE B C 1
ATOM 2620 O O . PHE B 1 29 ? 2.65 12.812 -3.117 1 91.94 29 PHE B O 1
ATOM 2627 N N . GLY B 1 30 ? 1.329 11.047 -2.74 1 87.12 30 GLY B N 1
ATOM 2628 C CA . GLY B 1 30 ? 0.118 11.844 -2.855 1 87.12 30 GLY B CA 1
ATOM 2629 C C . GLY B 1 30 ? 0.022 12.938 -1.808 1 87.12 30 GLY B C 1
ATOM 2630 O O . GLY B 1 30 ? -0.345 14.07 -2.121 1 87.12 30 GLY B O 1
ATOM 2631 N N . SER B 1 31 ? 0.358 12.57 -0.625 1 83.44 31 SER B N 1
ATOM 2632 C CA . SER B 1 31 ? 0.323 13.531 0.473 1 83.44 31 SER B CA 1
ATOM 2633 C C . SER B 1 31 ? 1.316 14.664 0.246 1 83.44 31 SER B C 1
ATOM 2635 O O . SER B 1 31 ? 1.031 15.82 0.568 1 83.44 31 SER B O 1
ATOM 2637 N N . TYR B 1 32 ? 2.459 14.359 -0.256 1 87.94 32 TYR B N 1
ATOM 2638 C CA . TYR B 1 32 ? 3.473 15.367 -0.545 1 87.94 32 TYR B CA 1
ATOM 2639 C C . TYR B 1 32 ? 2.957 16.375 -1.557 1 87.94 32 TYR B C 1
ATOM 2641 O O . TYR B 1 32 ? 3.133 17.594 -1.376 1 87.94 32 TYR B O 1
ATOM 2649 N N . TRP B 1 33 ? 2.303 15.93 -2.516 1 86 33 TRP B N 1
ATOM 2650 C CA . TRP B 1 33 ? 1.837 16.812 -3.584 1 86 33 TRP B CA 1
ATOM 2651 C C . TRP B 1 33 ? 0.614 17.609 -3.139 1 86 33 TRP B C 1
ATOM 2653 O O . TRP B 1 33 ? 0.389 18.719 -3.609 1 86 33 TRP B O 1
ATOM 2663 N N . ASN B 1 34 ? -0.099 17.078 -2.229 1 76.12 34 ASN B N 1
ATOM 2664 C CA . ASN B 1 34 ? -1.283 17.766 -1.727 1 76.12 34 ASN B CA 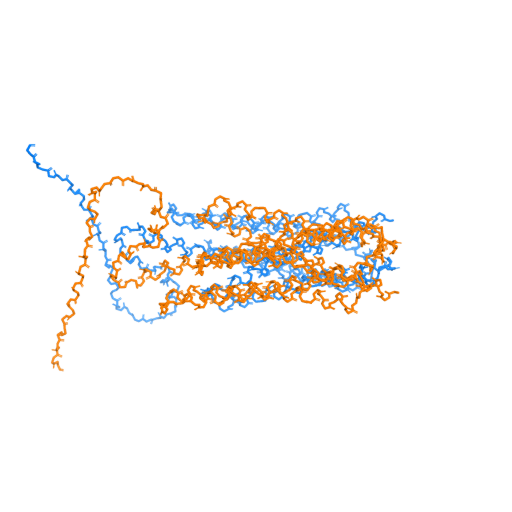1
ATOM 2665 C C . ASN B 1 34 ? -0.917 18.828 -0.691 1 76.12 34 ASN B C 1
ATOM 2667 O O . ASN B 1 34 ? -1.717 19.719 -0.402 1 76.12 34 ASN B O 1
ATOM 2671 N N . THR B 1 35 ? 0.262 18.562 -0.229 1 75.44 35 THR B N 1
ATOM 2672 C CA . THR B 1 35 ? 0.722 19.547 0.745 1 75.44 35 THR B CA 1
ATOM 2673 C C . THR B 1 35 ? 1.5 20.656 0.057 1 75.44 35 THR B C 1
ATOM 2675 O O . THR B 1 35 ? 2.32 20.406 -0.825 1 75.44 35 THR B O 1
ATOM 2678 N N . ASP B 1 36 ? 1.085 21.797 0.079 1 67.38 36 ASP B N 1
ATOM 2679 C CA . ASP B 1 36 ? 1.734 22.938 -0.55 1 67.38 36 ASP B CA 1
ATOM 2680 C C . ASP B 1 36 ? 3.08 23.234 0.107 1 67.38 36 ASP B C 1
ATOM 2682 O O . ASP B 1 36 ? 3.195 24.172 0.901 1 67.38 36 ASP B O 1
ATOM 2686 N N . PHE B 1 37 ? 4.039 22.359 -0.299 1 74.56 37 PHE B N 1
ATOM 2687 C CA . PHE B 1 37 ? 5.395 22.641 0.163 1 74.56 37 PHE B CA 1
ATOM 2688 C C . PHE B 1 37 ? 6.098 23.609 -0.777 1 74.56 37 PHE B C 1
ATOM 2690 O O . PHE B 1 37 ? 5.922 23.547 -1.995 1 74.56 37 PHE B O 1
ATOM 2697 N N . ASN B 1 38 ? 6.645 24.609 -0.269 1 80.69 38 ASN B N 1
ATOM 2698 C CA . ASN B 1 38 ? 7.461 25.516 -1.061 1 80.69 38 ASN B CA 1
ATOM 2699 C C . ASN B 1 38 ? 8.883 25 -1.226 1 80.69 38 ASN B C 1
ATOM 2701 O O . ASN B 1 38 ? 9.852 25.672 -0.855 1 80.69 38 ASN B O 1
ATOM 2705 N N . ASP B 1 39 ? 8.977 23.875 -1.826 1 84.12 39 ASP B N 1
ATOM 2706 C CA . ASP B 1 39 ? 10.281 23.234 -2.016 1 84.12 39 ASP B CA 1
ATOM 2707 C C . ASP B 1 39 ? 10.922 23.672 -3.328 1 84.12 39 ASP B C 1
ATOM 2709 O O . ASP B 1 39 ? 10.219 24.047 -4.273 1 84.12 39 ASP B O 1
ATOM 2713 N N . PRO B 1 40 ? 12.219 23.75 -3.283 1 86.5 40 PRO B N 1
ATOM 2714 C CA . PRO B 1 40 ? 12.898 24.047 -4.547 1 86.5 40 PRO B CA 1
ATOM 2715 C C . PRO B 1 40 ? 12.609 23.016 -5.637 1 86.5 40 PRO B C 1
ATOM 2717 O O . PRO B 1 40 ? 12.164 21.906 -5.336 1 86.5 40 PRO B O 1
ATOM 2720 N N . LEU B 1 41 ? 12.836 23.375 -6.887 1 89.31 41 LEU B N 1
ATOM 2721 C CA . LEU B 1 41 ? 12.484 22.562 -8.055 1 89.31 41 LEU B CA 1
ATOM 2722 C C . LEU B 1 41 ? 13.258 21.25 -8.062 1 89.31 41 LEU B C 1
ATOM 2724 O O . LEU B 1 41 ? 12.734 20.219 -8.484 1 89.31 41 LEU B O 1
ATOM 2728 N N . TRP B 1 42 ? 14.5 21.328 -7.645 1 85.06 42 TRP B N 1
ATOM 2729 C CA . TRP B 1 42 ? 15.312 20.109 -7.68 1 85.06 42 TRP B CA 1
ATOM 2730 C C . TRP B 1 42 ? 14.75 19.047 -6.734 1 85.06 42 TRP B C 1
ATOM 2732 O O . TRP B 1 42 ? 14.812 17.859 -7.027 1 85.06 42 TRP B O 1
ATOM 2742 N N . LEU B 1 43 ? 14.281 19.391 -5.641 1 87 43 LEU B N 1
ATOM 2743 C CA . LEU B 1 43 ? 13.688 18.453 -4.699 1 87 43 LEU B CA 1
ATOM 2744 C C . LEU B 1 43 ? 12.383 17.875 -5.246 1 87 43 LEU B C 1
ATOM 2746 O O . LEU B 1 43 ? 12.133 16.672 -5.148 1 87 43 LEU B O 1
ATOM 2750 N N . LYS B 1 44 ? 11.617 18.734 -5.844 1 91 44 LYS B N 1
ATOM 2751 C CA . LYS B 1 44 ? 10.375 18.281 -6.453 1 91 44 LYS B CA 1
ATOM 2752 C C . LYS B 1 44 ? 10.648 17.281 -7.586 1 91 44 LYS B C 1
ATOM 2754 O O . LYS B 1 44 ? 9.961 16.281 -7.715 1 91 44 LYS B O 1
ATOM 2759 N N . ALA B 1 45 ? 11.648 17.625 -8.281 1 91.25 45 ALA B N 1
ATOM 2760 C CA . ALA B 1 45 ? 12.031 16.734 -9.367 1 91.25 45 ALA B CA 1
ATOM 2761 C C . ALA B 1 45 ? 12.523 15.398 -8.836 1 91.25 45 ALA B C 1
ATOM 2763 O O . ALA B 1 45 ? 12.227 14.352 -9.414 1 91.25 45 ALA B O 1
ATOM 2764 N N . SER B 1 46 ? 13.242 15.438 -7.785 1 90.81 46 SER B N 1
ATOM 2765 C CA . SER B 1 46 ? 13.75 14.203 -7.188 1 90.81 46 SER B CA 1
ATOM 2766 C C . SER B 1 46 ? 12.602 13.328 -6.684 1 90.81 46 SER B C 1
ATOM 2768 O O . SER B 1 46 ? 12.648 12.102 -6.824 1 90.81 46 SER B O 1
ATOM 2770 N N . VAL B 1 47 ? 11.625 13.961 -6.129 1 93 47 VAL B N 1
ATOM 2771 C CA . VAL B 1 47 ? 10.469 13.227 -5.621 1 93 47 VAL B CA 1
ATOM 2772 C C . VAL B 1 47 ? 9.711 12.586 -6.781 1 93 47 VAL B C 1
ATOM 2774 O O . VAL B 1 47 ? 9.312 11.422 -6.699 1 93 47 VAL B O 1
ATOM 2777 N N . ILE B 1 48 ? 9.562 13.289 -7.867 1 94.25 48 ILE B N 1
ATOM 2778 C CA . ILE B 1 48 ? 8.875 12.75 -9.039 1 94.25 48 ILE B CA 1
ATOM 2779 C C . ILE B 1 48 ? 9.68 11.586 -9.617 1 94.25 48 ILE B C 1
ATOM 2781 O O . ILE B 1 48 ? 9.109 10.555 -9.977 1 94.25 48 ILE B O 1
ATOM 2785 N N . LEU B 1 49 ? 10.945 11.805 -9.688 1 94.69 49 LEU B N 1
ATOM 2786 C CA . LEU B 1 49 ? 11.812 10.75 -10.203 1 94.69 49 LEU B CA 1
ATOM 2787 C C . LEU B 1 49 ? 11.742 9.508 -9.328 1 94.69 49 LEU B C 1
ATOM 2789 O O . LEU B 1 49 ? 11.656 8.383 -9.836 1 94.69 49 LEU B O 1
ATOM 2793 N N . LEU B 1 50 ? 11.781 9.719 -8.102 1 94.88 50 LEU B N 1
ATOM 2794 C CA . LEU B 1 50 ? 11.703 8.602 -7.168 1 94.88 50 LEU B CA 1
ATOM 2795 C C . LEU B 1 50 ? 10.367 7.867 -7.309 1 94.88 50 LEU B C 1
ATOM 2797 O O . LEU B 1 50 ? 10.32 6.641 -7.195 1 94.88 50 LEU B O 1
ATOM 2801 N N . PHE B 1 51 ? 9.352 8.617 -7.516 1 96.44 51 PHE B N 1
ATOM 2802 C CA . PHE B 1 51 ? 8.039 8.008 -7.723 1 96.44 51 PHE B CA 1
ATOM 2803 C C . PHE B 1 51 ? 8.055 7.086 -8.938 1 96.44 51 PHE B C 1
ATOM 2805 O O . PHE B 1 51 ? 7.574 5.953 -8.867 1 96.44 51 PHE B O 1
ATOM 2812 N N . PHE B 1 52 ? 8.602 7.543 -9.945 1 96.5 52 PHE B N 1
ATOM 2813 C CA . PHE B 1 52 ? 8.648 6.762 -11.172 1 96.5 52 PHE B CA 1
ATOM 2814 C C . PHE B 1 52 ? 9.516 5.523 -10.992 1 96.5 52 PHE B C 1
ATOM 2816 O O . PHE B 1 52 ? 9.148 4.434 -11.438 1 96.5 52 PHE B O 1
ATOM 2823 N N . LEU B 1 53 ? 10.641 5.715 -10.414 1 96.25 53 LEU B N 1
ATOM 2824 C CA . LEU B 1 53 ? 11.539 4.59 -10.188 1 96.25 53 LEU B CA 1
ATOM 2825 C C . LEU B 1 53 ? 10.891 3.557 -9.273 1 96.25 53 LEU B C 1
ATOM 2827 O O . LEU B 1 53 ? 10.992 2.354 -9.523 1 96.25 53 LEU B O 1
ATOM 2831 N N . ASP B 1 54 ? 10.281 4.035 -8.289 1 95.75 54 ASP B N 1
ATOM 2832 C CA . ASP B 1 54 ? 9.602 3.172 -7.332 1 95.75 54 ASP B CA 1
ATOM 2833 C C . ASP B 1 54 ? 8.469 2.393 -8 1 95.75 54 ASP B C 1
ATOM 2835 O O . ASP B 1 54 ? 8.32 1.189 -7.773 1 95.75 54 ASP B O 1
ATOM 2839 N N . THR B 1 55 ? 7.754 3.055 -8.82 1 96.06 55 THR B N 1
ATOM 2840 C CA . THR B 1 55 ? 6.656 2.422 -9.547 1 96.06 55 THR B CA 1
ATOM 2841 C C . THR B 1 55 ? 7.18 1.364 -10.508 1 96.06 55 THR B C 1
ATOM 2843 O O . THR B 1 55 ? 6.645 0.256 -10.578 1 96.06 55 THR B O 1
ATOM 2846 N N . THR B 1 56 ? 8.156 1.738 -11.164 1 96.25 56 THR B N 1
ATOM 2847 C CA . THR B 1 56 ? 8.742 0.813 -12.125 1 96.25 56 THR B CA 1
ATOM 2848 C C . THR B 1 56 ? 9.281 -0.429 -11.422 1 96.25 56 THR B C 1
ATOM 2850 O O . THR B 1 56 ? 9.109 -1.549 -11.906 1 96.25 56 THR B O 1
ATOM 2853 N N . HIS B 1 57 ? 9.914 -0.235 -10.359 1 96.31 57 HIS B N 1
ATOM 2854 C CA . HIS B 1 57 ? 10.453 -1.366 -9.617 1 96.31 57 HIS B CA 1
ATOM 2855 C C . HIS B 1 57 ? 9.344 -2.275 -9.109 1 96.31 57 HIS B C 1
ATOM 2857 O O . HIS B 1 57 ? 9.445 -3.5 -9.195 1 96.31 57 HIS B O 1
ATOM 2863 N N . ALA B 1 58 ? 8.32 -1.667 -8.516 1 95 58 ALA B N 1
ATOM 2864 C CA . ALA B 1 58 ? 7.191 -2.459 -8.031 1 95 58 ALA B CA 1
ATOM 2865 C C . ALA B 1 58 ? 6.535 -3.23 -9.172 1 95 58 ALA B C 1
ATOM 2867 O O . ALA B 1 58 ? 6.168 -4.398 -9.016 1 95 58 ALA B O 1
ATOM 2868 N N . ALA B 1 59 ? 6.406 -2.607 -10.305 1 94.06 59 ALA B N 1
ATOM 2869 C CA . ALA B 1 59 ? 5.832 -3.248 -11.484 1 94.06 59 ALA B CA 1
ATOM 2870 C C . ALA B 1 59 ? 6.715 -4.395 -11.969 1 94.06 59 ALA B C 1
ATOM 2872 O O . ALA B 1 59 ? 6.211 -5.445 -12.367 1 94.06 59 ALA B O 1
ATOM 2873 N N . SER B 1 60 ? 7.957 -4.113 -11.93 1 93.81 60 SER B N 1
ATOM 2874 C CA . SER B 1 60 ? 8.891 -5.145 -12.375 1 93.81 60 SER B CA 1
ATOM 2875 C C . SER B 1 60 ? 8.836 -6.367 -11.469 1 93.81 60 SER B C 1
ATOM 2877 O O . SER B 1 60 ? 8.844 -7.504 -11.953 1 93.81 60 SER B O 1
ATOM 2879 N N . ALA B 1 61 ? 8.844 -6.164 -10.203 1 92.38 61 ALA B N 1
ATOM 2880 C CA . ALA B 1 61 ? 8.742 -7.27 -9.258 1 92.38 61 ALA B CA 1
ATOM 2881 C C . ALA B 1 61 ? 7.438 -8.039 -9.453 1 92.38 61 ALA B C 1
ATOM 2883 O O . ALA B 1 61 ? 7.43 -9.273 -9.445 1 92.38 61 ALA B O 1
ATOM 2884 N N . SER B 1 62 ? 6.363 -7.336 -9.648 1 93.19 62 SER B N 1
ATOM 2885 C CA . SER B 1 62 ? 5.074 -7.973 -9.891 1 93.19 62 SER B CA 1
ATOM 2886 C C . SER B 1 62 ? 5.062 -8.727 -11.211 1 93.19 62 SER B C 1
ATOM 2888 O O . SER B 1 62 ? 4.477 -9.805 -11.312 1 93.19 62 SER B O 1
ATOM 2890 N N . TYR B 1 63 ? 5.719 -8.172 -12.188 1 94.19 63 TYR B N 1
ATOM 2891 C CA . TYR B 1 63 ? 5.773 -8.812 -13.5 1 94.19 63 TYR B CA 1
ATOM 2892 C C . TYR B 1 63 ? 6.586 -10.102 -13.445 1 94.19 63 TYR B C 1
ATOM 2894 O O . TYR B 1 63 ? 6.25 -11.078 -14.117 1 94.19 63 TYR B O 1
ATOM 2902 N N . LEU B 1 64 ? 7.617 -10.062 -12.727 1 92.5 64 LEU B N 1
ATOM 2903 C CA . LEU B 1 64 ? 8.406 -11.273 -12.562 1 92.5 64 LEU B CA 1
ATOM 2904 C C . LEU B 1 64 ? 7.559 -12.398 -11.984 1 92.5 64 LEU B C 1
ATOM 2906 O O . LEU B 1 64 ? 7.609 -13.539 -12.461 1 92.5 64 LEU B O 1
ATOM 2910 N N . ALA B 1 65 ? 6.844 -12.094 -10.945 1 91.56 65 ALA B N 1
ATOM 2911 C CA . ALA B 1 65 ? 5.941 -13.078 -10.359 1 91.56 65 ALA B CA 1
ATOM 2912 C C . ALA B 1 65 ? 4.918 -13.555 -11.383 1 91.56 65 ALA B C 1
ATOM 2914 O O . ALA B 1 65 ? 4.609 -14.75 -11.445 1 91.56 65 ALA B O 1
ATOM 2915 N N . TRP B 1 66 ? 4.453 -12.648 -12.219 1 92.12 66 TRP B N 1
ATOM 2916 C CA . TRP B 1 66 ? 3.477 -12.984 -13.25 1 92.12 66 TRP B CA 1
ATOM 2917 C C . TRP B 1 66 ? 4.062 -13.969 -14.25 1 92.12 66 TRP B C 1
ATOM 2919 O O . TRP B 1 66 ? 3.438 -14.984 -14.57 1 92.12 66 TRP B O 1
ATOM 2929 N N . VAL B 1 67 ? 5.219 -13.742 -14.695 1 91.19 67 VAL B N 1
ATOM 2930 C CA . VAL B 1 67 ? 5.852 -14.57 -15.719 1 91.19 67 VAL B CA 1
ATOM 2931 C C . VAL B 1 67 ? 6.09 -15.977 -15.172 1 91.19 67 VAL B C 1
ATOM 2933 O O . VAL B 1 67 ? 5.883 -16.969 -15.875 1 91.19 67 VAL B O 1
ATOM 2936 N N . ILE B 1 68 ? 6.414 -16.062 -13.945 1 88.31 68 ILE B N 1
ATOM 2937 C CA . ILE B 1 68 ? 6.781 -17.344 -13.367 1 88.31 68 ILE B CA 1
ATOM 2938 C C . ILE B 1 68 ? 5.523 -18.094 -12.938 1 88.31 68 ILE B C 1
ATOM 2940 O O . ILE B 1 68 ? 5.387 -19.297 -13.195 1 88.31 68 ILE B O 1
ATOM 2944 N N . LEU B 1 69 ? 4.594 -17.406 -12.391 1 88.44 69 LEU B N 1
ATOM 2945 C CA . LEU B 1 69 ? 3.484 -18.078 -11.734 1 88.44 69 LEU B CA 1
ATOM 2946 C C . LEU B 1 69 ? 2.277 -18.172 -12.656 1 88.44 69 LEU B C 1
ATOM 2948 O O . LEU B 1 69 ? 1.379 -19 -12.43 1 88.44 69 LEU B O 1
ATOM 2952 N N . VAL B 1 70 ? 2.211 -17.344 -13.672 1 88.44 70 VAL B N 1
ATOM 2953 C CA . VAL B 1 70 ? 1.039 -17.344 -14.539 1 88.44 70 VAL B CA 1
ATOM 2954 C C . VAL B 1 70 ? 1.427 -17.844 -15.93 1 88.44 70 VAL B C 1
ATOM 2956 O O . VAL B 1 70 ? 0.97 -18.906 -16.359 1 88.44 70 VAL B O 1
ATOM 2959 N N . ASP B 1 71 ? 2.389 -17.25 -16.547 1 87 71 ASP B N 1
ATOM 2960 C CA . ASP B 1 71 ? 2.752 -17.578 -17.922 1 87 71 ASP B CA 1
ATOM 2961 C C . ASP B 1 71 ? 3.443 -18.938 -17.984 1 87 71 ASP B C 1
ATOM 2963 O O . ASP B 1 71 ? 3.275 -19.688 -18.969 1 87 71 ASP B O 1
ATOM 2967 N N . ASN B 1 72 ? 4.191 -19.281 -16.953 1 86.38 72 ASN B N 1
ATOM 2968 C CA . ASN B 1 72 ? 5.004 -20.484 -17.016 1 86.38 72 ASN B CA 1
ATOM 2969 C C . ASN B 1 72 ? 4.688 -21.438 -15.859 1 86.38 72 ASN B C 1
ATOM 2971 O O . ASN B 1 72 ? 5.594 -22.047 -15.281 1 86.38 72 ASN B O 1
ATOM 2975 N N . ILE B 1 73 ? 3.488 -21.469 -15.547 1 79.75 73 ILE B N 1
ATOM 2976 C CA . ILE B 1 73 ? 3.082 -22.297 -14.406 1 79.75 73 ILE B CA 1
ATOM 2977 C C . ILE B 1 73 ? 3.398 -23.766 -14.695 1 79.75 73 ILE B C 1
ATOM 2979 O O . ILE B 1 73 ? 3.727 -24.516 -13.781 1 79.75 73 ILE B O 1
ATOM 2983 N N . ALA B 1 74 ? 3.367 -24.172 -15.883 1 77.75 74 ALA B N 1
ATOM 2984 C CA . ALA B 1 74 ? 3.586 -25.562 -16.266 1 77.75 74 ALA B CA 1
ATOM 2985 C C . ALA B 1 74 ? 5.051 -25.812 -16.625 1 77.75 74 ALA B C 1
ATOM 2987 O O . ALA B 1 74 ? 5.422 -26.922 -17.016 1 77.75 74 ALA B O 1
ATOM 2988 N N . ASN B 1 75 ? 5.895 -24.75 -16.484 1 82.5 75 ASN B N 1
ATOM 2989 C CA . ASN B 1 75 ? 7.301 -24.859 -16.859 1 82.5 75 ASN B CA 1
ATOM 2990 C C . ASN B 1 75 ? 8.219 -24.531 -15.688 1 82.5 75 ASN B C 1
ATOM 2992 O O . ASN B 1 75 ? 8.711 -23.406 -15.578 1 82.5 75 ASN B O 1
ATOM 2996 N N . PRO B 1 76 ? 8.516 -25.578 -14.898 1 78.44 76 PRO B N 1
ATOM 2997 C CA . PRO B 1 76 ? 9.367 -25.312 -13.742 1 78.44 76 PRO B CA 1
ATOM 2998 C C . PRO B 1 76 ? 10.781 -24.875 -14.133 1 78.44 76 PRO B C 1
ATOM 3000 O O . PRO B 1 76 ? 11.484 -24.25 -13.328 1 78.44 76 PRO B O 1
ATOM 3003 N N . GLY B 1 77 ? 11.195 -25.156 -15.367 1 80.56 77 GLY B N 1
ATOM 3004 C CA . GLY B 1 77 ? 12.523 -24.781 -15.828 1 80.56 77 GLY B CA 1
ATOM 3005 C C . GLY B 1 77 ? 12.719 -23.281 -15.922 1 80.56 77 GLY B C 1
ATOM 3006 O O . GLY B 1 77 ? 13.852 -22.797 -15.945 1 80.56 77 GLY B O 1
ATOM 3007 N N . ILE B 1 78 ? 11.609 -22.547 -15.945 1 83 78 ILE B N 1
ATOM 3008 C CA . ILE B 1 78 ? 11.672 -21.109 -16.109 1 83 78 ILE B CA 1
ATOM 3009 C C . ILE B 1 78 ? 12.352 -20.484 -14.891 1 83 78 ILE B C 1
ATOM 3011 O O . ILE B 1 78 ? 12.977 -19.422 -14.992 1 83 78 ILE B O 1
ATOM 3015 N N . LEU B 1 79 ? 12.281 -21.219 -13.773 1 79.94 79 LEU B N 1
ATOM 3016 C CA . LEU B 1 79 ? 12.859 -20.688 -12.539 1 79.94 79 LEU B CA 1
ATOM 3017 C C . LEU B 1 79 ? 14.383 -20.672 -12.625 1 79.94 79 LEU B C 1
ATOM 3019 O O . LEU B 1 79 ? 15.031 -19.922 -11.891 1 79.94 79 LEU B O 1
ATOM 3023 N N . SER B 1 80 ? 14.875 -21.453 -13.453 1 82.31 80 SER B N 1
ATOM 3024 C CA . SER B 1 80 ? 16.328 -21.5 -13.578 1 82.31 80 SER B CA 1
ATOM 3025 C C . SER B 1 80 ? 16.844 -20.484 -14.586 1 82.31 80 SER B C 1
ATOM 3027 O O . SER B 1 80 ? 18.031 -20.188 -14.625 1 82.31 80 SER B O 1
ATOM 3029 N N . LYS B 1 81 ? 15.969 -19.828 -15.273 1 86.56 81 LYS B N 1
ATOM 3030 C CA . LYS B 1 81 ? 16.359 -18.859 -16.297 1 86.56 81 LYS B CA 1
ATOM 3031 C C . LYS B 1 81 ? 16.359 -17.438 -15.742 1 86.56 81 LYS B C 1
ATOM 3033 O O . LYS B 1 81 ? 15.531 -17.094 -14.898 1 86.56 81 LYS B O 1
ATOM 3038 N N . VAL B 1 82 ? 17.312 -16.719 -16.25 1 87.62 82 VAL B N 1
ATOM 3039 C CA . VAL B 1 82 ? 17.344 -15.312 -15.883 1 87.62 82 VAL B CA 1
ATOM 3040 C C . VAL B 1 82 ? 16.391 -14.516 -16.766 1 87.62 82 VAL B C 1
ATOM 3042 O O . VAL B 1 82 ? 16.578 -14.43 -17.984 1 87.62 82 VAL B O 1
ATOM 3045 N N . ILE B 1 83 ? 15.391 -14.008 -16.078 1 89.94 83 ILE B N 1
ATOM 3046 C CA . ILE B 1 83 ? 14.414 -13.164 -16.766 1 89.94 83 ILE B CA 1
ATOM 3047 C C . ILE B 1 83 ? 14.727 -11.695 -16.516 1 89.94 83 ILE B C 1
ATOM 3049 O O . ILE B 1 83 ? 15.172 -11.328 -15.422 1 89.94 83 ILE B O 1
ATOM 3053 N N . TRP B 1 84 ? 14.422 -10.836 -17.375 1 90.25 84 TRP B N 1
ATOM 3054 C CA . TRP B 1 84 ? 14.93 -9.469 -17.375 1 90.25 84 TRP B CA 1
ATOM 3055 C C . TRP B 1 84 ? 14.484 -8.719 -16.125 1 90.25 84 TRP B C 1
ATOM 3057 O O . TRP B 1 84 ? 15.227 -7.875 -15.609 1 90.25 84 TRP B O 1
ATOM 3067 N N . PRO B 1 85 ? 13.297 -8.93 -15.609 1 91.75 85 PRO B N 1
ATOM 3068 C CA . PRO B 1 85 ? 12.914 -8.148 -14.43 1 91.75 85 PRO B CA 1
ATOM 3069 C C . PRO B 1 85 ? 13.797 -8.43 -13.219 1 91.75 85 PRO B C 1
ATOM 3071 O O . PRO B 1 85 ? 13.914 -7.59 -12.328 1 91.75 85 PRO B O 1
ATOM 3074 N N . TYR B 1 86 ? 14.414 -9.531 -13.266 1 90.31 86 TYR B N 1
ATOM 3075 C CA . TYR B 1 86 ? 15.25 -9.898 -12.133 1 90.31 86 TYR B CA 1
ATOM 3076 C C . TYR B 1 86 ? 16.484 -9 -12.047 1 90.31 86 TYR B C 1
ATOM 3078 O O . TYR B 1 86 ? 16.656 -8.281 -11.062 1 90.31 86 TYR B O 1
ATOM 3086 N N . PRO B 1 87 ? 17.328 -8.961 -13.039 1 90.81 87 PRO B N 1
ATOM 3087 C CA . PRO B 1 87 ? 18.453 -8.031 -12.969 1 90.81 87 PRO B CA 1
ATOM 3088 C C . PRO B 1 87 ? 18.016 -6.566 -12.977 1 90.81 87 PRO B C 1
ATOM 3090 O O . PRO B 1 87 ? 18.672 -5.719 -12.359 1 90.81 87 PRO B O 1
ATOM 3093 N N . ALA B 1 88 ? 16.938 -6.23 -13.633 1 91.69 88 ALA B N 1
ATOM 3094 C CA . ALA B 1 88 ? 16.422 -4.863 -13.656 1 91.69 88 ALA B CA 1
ATOM 3095 C C . ALA B 1 88 ? 16.062 -4.391 -12.258 1 91.69 88 ALA B C 1
ATOM 3097 O O . ALA B 1 88 ? 16.297 -3.234 -11.898 1 91.69 88 ALA B O 1
ATOM 3098 N N . SER B 1 89 ? 15.461 -5.277 -11.523 1 90.69 89 SER B N 1
ATOM 3099 C CA . SER B 1 89 ? 15.07 -4.934 -10.156 1 90.69 89 SER B CA 1
ATOM 3100 C C . SER B 1 89 ? 16.297 -4.598 -9.305 1 90.69 89 SER B C 1
ATOM 3102 O O . SER B 1 89 ? 16.25 -3.674 -8.492 1 90.69 89 SER B O 1
ATOM 3104 N N . MET B 1 90 ? 17.344 -5.289 -9.477 1 89.25 90 MET B N 1
ATOM 3105 C CA . MET B 1 90 ? 18.578 -5.027 -8.734 1 89.25 90 MET B CA 1
ATOM 3106 C C . MET B 1 90 ? 19.141 -3.656 -9.078 1 89.25 90 MET B C 1
ATOM 3108 O O . MET B 1 90 ? 19.547 -2.896 -8.195 1 89.25 90 MET B O 1
ATOM 3112 N N . ILE B 1 91 ? 19.109 -3.377 -10.281 1 92.62 91 ILE B N 1
ATOM 3113 C CA . ILE B 1 91 ? 19.641 -2.102 -10.75 1 92.62 91 ILE B CA 1
ATOM 3114 C C . ILE B 1 91 ? 18.781 -0.958 -10.234 1 92.62 91 ILE B C 1
ATOM 3116 O O . ILE B 1 91 ? 19.297 0.053 -9.75 1 92.62 91 ILE B O 1
ATOM 3120 N N . LEU B 1 92 ? 17.531 -1.131 -10.297 1 94.44 92 LEU B N 1
ATOM 3121 C CA . LEU B 1 92 ? 16.609 -0.094 -9.844 1 94.44 92 LEU B CA 1
ATOM 3122 C C . LEU B 1 92 ? 16.766 0.15 -8.352 1 94.44 92 LEU B C 1
ATOM 3124 O O . LEU B 1 92 ? 16.719 1.296 -7.895 1 94.44 92 LEU B O 1
ATOM 3128 N N . ILE B 1 93 ? 16.969 -0.905 -7.586 1 92.94 93 ILE B N 1
ATOM 3129 C CA . ILE B 1 93 ? 17.156 -0.772 -6.145 1 92.94 93 ILE B CA 1
ATOM 3130 C C . ILE B 1 93 ? 18.391 0.076 -5.863 1 92.94 93 ILE B C 1
ATOM 3132 O O . ILE B 1 93 ? 18.375 0.938 -4.98 1 92.94 93 ILE B O 1
ATOM 3136 N N . CYS B 1 94 ? 19.422 -0.12 -6.602 1 91.88 94 CYS B N 1
ATOM 3137 C CA . CYS B 1 94 ? 20.656 0.612 -6.379 1 91.88 94 CYS B CA 1
ATOM 3138 C C . CYS B 1 94 ? 20.484 2.09 -6.711 1 91.88 94 CYS B C 1
ATOM 3140 O O . CYS B 1 94 ? 21.031 2.953 -6.012 1 91.88 94 CYS B O 1
ATOM 3142 N N . ILE B 1 95 ? 19.75 2.371 -7.695 1 93.44 95 ILE B N 1
ATOM 3143 C CA . ILE B 1 95 ? 19.531 3.758 -8.094 1 93.44 95 ILE B CA 1
ATOM 3144 C C . ILE B 1 95 ? 18.688 4.461 -7.031 1 93.44 95 ILE B C 1
ATOM 3146 O O . ILE B 1 95 ? 18.984 5.59 -6.637 1 93.44 95 ILE B O 1
ATOM 3150 N N . ILE B 1 96 ? 17.688 3.805 -6.598 1 94.88 96 ILE B N 1
ATOM 3151 C CA . ILE B 1 96 ? 16.797 4.371 -5.582 1 94.88 96 ILE B CA 1
ATOM 3152 C C . ILE B 1 96 ? 17.578 4.586 -4.285 1 94.88 96 ILE B C 1
ATOM 3154 O O . ILE B 1 96 ? 17.5 5.66 -3.686 1 94.88 96 ILE B O 1
ATOM 3158 N N . ALA B 1 97 ? 18.328 3.582 -3.91 1 92.88 97 ALA B N 1
ATOM 3159 C CA . ALA B 1 97 ? 19.125 3.682 -2.693 1 92.88 97 ALA B CA 1
ATOM 3160 C C . ALA B 1 97 ? 20.125 4.836 -2.785 1 92.88 97 ALA B C 1
ATOM 3162 O O . ALA B 1 97 ? 20.266 5.609 -1.838 1 92.88 97 ALA B O 1
ATOM 3163 N N . PHE B 1 98 ? 20.719 4.938 -3.912 1 94.06 98 PHE B N 1
ATOM 3164 C CA . PHE B 1 98 ? 21.688 6.004 -4.145 1 94.06 98 PHE B CA 1
ATOM 3165 C C . PHE B 1 98 ? 21.031 7.371 -3.961 1 94.06 98 PHE B C 1
ATOM 3167 O O . PHE B 1 98 ? 21.578 8.234 -3.266 1 94.06 98 PHE B O 1
ATOM 3174 N N . GLY B 1 99 ? 19.922 7.555 -4.605 1 92.25 99 GLY B N 1
ATOM 3175 C CA . GLY B 1 99 ? 19.203 8.82 -4.492 1 92.25 99 GLY B CA 1
ATOM 3176 C C . GLY B 1 99 ? 18.828 9.164 -3.066 1 92.25 99 GLY B C 1
ATOM 3177 O O . GLY B 1 99 ? 19.062 10.281 -2.605 1 92.25 99 GLY B O 1
ATOM 3178 N N . VAL B 1 100 ? 18.312 8.234 -2.354 1 90.56 100 VAL B N 1
ATOM 3179 C CA . VAL B 1 100 ? 17.828 8.461 -0.996 1 90.56 100 VAL B CA 1
ATOM 3180 C C . VAL B 1 100 ? 19 8.672 -0.052 1 90.56 100 VAL B C 1
ATOM 3182 O O . VAL B 1 100 ? 18.984 9.57 0.788 1 90.56 100 VAL B O 1
ATOM 3185 N N . GLN B 1 101 ? 20.031 7.852 -0.181 1 91 101 GLN B N 1
ATOM 3186 C CA . GLN B 1 101 ? 21.203 7.973 0.679 1 91 101 GLN B CA 1
ATOM 3187 C C . GLN B 1 101 ? 21.875 9.336 0.515 1 91 101 GLN B C 1
ATOM 3189 O O . GLN B 1 101 ? 22.281 9.953 1.499 1 91 101 GLN B O 1
ATOM 3194 N N . ASN B 1 102 ? 21.938 9.797 -0.697 1 90.81 102 ASN B N 1
ATOM 3195 C CA . ASN B 1 102 ? 22.547 11.102 -0.92 1 90.81 102 ASN B CA 1
ATOM 3196 C C . ASN B 1 102 ? 21.688 12.227 -0.358 1 90.81 102 ASN B C 1
ATOM 3198 O O . ASN B 1 102 ? 22.219 13.242 0.105 1 90.81 102 ASN B O 1
ATOM 3202 N N . PHE B 1 103 ? 20.484 12.039 -0.387 1 87.5 103 PHE B N 1
ATOM 3203 C CA . PHE B 1 103 ? 19.609 13.008 0.25 1 87.5 103 PHE B CA 1
ATOM 3204 C C . PHE B 1 103 ? 19.859 13.062 1.752 1 87.5 103 PHE B C 1
ATOM 3206 O O . PHE B 1 103 ? 19.938 14.148 2.334 1 87.5 103 PHE B O 1
ATOM 3213 N N . LEU B 1 104 ? 19.938 11.93 2.324 1 85.5 104 LEU B N 1
ATOM 3214 C CA . LEU B 1 104 ? 20.172 11.867 3.764 1 85.5 104 LEU B CA 1
ATOM 3215 C C . LEU B 1 104 ? 21.547 12.438 4.117 1 85.5 104 LEU B C 1
ATOM 3217 O O . LEU B 1 104 ? 21.703 13.102 5.145 1 85.5 104 LEU B O 1
ATOM 3221 N N . VAL B 1 105 ? 22.469 12.188 3.25 1 88.62 105 VAL B N 1
ATOM 3222 C CA . VAL B 1 105 ? 23.812 12.719 3.453 1 88.62 105 VAL B CA 1
ATOM 3223 C C . VAL B 1 105 ? 23.781 14.242 3.365 1 88.62 105 VAL B C 1
ATOM 3225 O O . VAL B 1 105 ? 24.453 14.93 4.148 1 88.62 105 VAL B O 1
ATOM 3228 N N . MET B 1 106 ? 23.078 14.75 2.457 1 86 106 MET B N 1
ATOM 3229 C CA . MET B 1 106 ? 22.938 16.203 2.344 1 86 106 MET B CA 1
ATOM 3230 C C . MET B 1 106 ? 22.312 16.781 3.604 1 86 106 MET B C 1
ATOM 3232 O O . MET B 1 106 ? 22.672 17.875 4.035 1 86 106 MET B O 1
ATOM 3236 N N . ARG B 1 107 ? 21.406 16.078 4.133 1 80 107 ARG B N 1
ATOM 3237 C CA . ARG B 1 107 ? 20.781 16.516 5.375 1 80 107 ARG B CA 1
ATOM 3238 C C . ARG B 1 107 ? 21.797 16.531 6.516 1 80 107 ARG B C 1
ATOM 3240 O O . ARG B 1 107 ? 21.781 17.438 7.355 1 80 107 ARG B O 1
ATOM 3247 N N . ILE B 1 108 ? 22.578 15.578 6.57 1 84.06 108 ILE B N 1
ATOM 3248 C CA . ILE B 1 108 ? 23.625 15.516 7.578 1 84.06 108 ILE B CA 1
ATOM 3249 C C . ILE B 1 108 ? 24.578 16.703 7.414 1 84.06 108 ILE B C 1
ATOM 3251 O O . ILE B 1 108 ? 24.953 17.344 8.398 1 84.06 108 ILE B O 1
ATOM 3255 N N . TYR B 1 109 ? 24.906 16.938 6.176 1 87.31 109 TYR B N 1
ATOM 3256 C CA . TYR B 1 109 ? 25.797 18.047 5.887 1 87.31 109 TYR B CA 1
ATOM 3257 C C . TYR B 1 109 ? 25.188 19.359 6.352 1 87.31 109 TYR B C 1
ATOM 3259 O O . TYR B 1 109 ? 25.875 20.203 6.941 1 87.31 109 TYR B O 1
ATOM 3267 N N . ARG B 1 110 ? 23.953 19.562 6.184 1 81.31 110 ARG B N 1
ATOM 3268 C CA . ARG B 1 110 ? 23.266 20.797 6.574 1 81.31 110 ARG B CA 1
ATOM 3269 C C . ARG B 1 110 ? 23.188 20.906 8.094 1 81.31 110 ARG B C 1
ATOM 3271 O O . ARG B 1 110 ? 23.219 22.016 8.633 1 81.31 110 ARG B O 1
ATOM 3278 N N . LEU B 1 111 ? 23.109 19.828 8.727 1 79.31 111 LEU B N 1
ATOM 3279 C CA . LEU B 1 111 ? 22.984 19.828 10.18 1 79.31 111 LEU B CA 1
ATOM 3280 C C . LEU B 1 111 ? 24.344 20 10.844 1 79.31 111 LEU B C 1
ATOM 3282 O O . LEU B 1 111 ? 24.453 20.672 11.875 1 79.31 111 LEU B O 1
ATOM 3286 N N . THR B 1 112 ? 25.344 19.375 10.289 1 83.25 112 THR B N 1
ATOM 3287 C CA . THR B 1 112 ? 26.656 19.375 10.938 1 83.25 112 THR B CA 1
ATOM 3288 C C . THR B 1 112 ? 27.547 20.469 10.375 1 83.25 112 THR B C 1
ATOM 3290 O O . THR B 1 112 ? 28.453 20.953 11.062 1 83.25 112 THR B O 1
ATOM 3293 N N . GLY B 1 113 ? 27.453 20.828 9.195 1 84.06 113 GLY B N 1
ATOM 3294 C CA . GLY B 1 113 ? 28.25 21.859 8.547 1 84.06 113 GLY B CA 1
ATOM 3295 C C . GLY B 1 113 ? 29.625 21.359 8.109 1 84.06 113 GLY B C 1
ATOM 3296 O O . GLY B 1 113 ? 30.422 22.125 7.578 1 84.06 113 GLY B O 1
ATOM 3297 N N . HIS B 1 114 ? 29.906 20.156 8.336 1 85.31 114 HIS B N 1
ATOM 3298 C CA . HIS B 1 114 ? 31.219 19.625 8 1 85.31 114 HIS B CA 1
ATOM 3299 C C . HIS B 1 114 ? 31.234 19.047 6.594 1 85.31 114 HIS B C 1
ATOM 3301 O O . HIS B 1 114 ? 30.562 18.047 6.32 1 85.31 114 HIS B O 1
ATOM 3307 N N . ARG B 1 115 ? 32.094 19.531 5.773 1 86.12 115 ARG B N 1
ATOM 3308 C CA . ARG B 1 115 ? 32.125 19.156 4.367 1 86.12 115 ARG B CA 1
ATOM 3309 C C . ARG B 1 115 ? 32.719 17.75 4.203 1 86.12 115 ARG B C 1
ATOM 3311 O O . ARG B 1 115 ? 32.406 17.062 3.236 1 86.12 115 ARG B O 1
ATOM 3318 N N . TRP B 1 116 ? 33.594 17.359 5.121 1 86.31 116 TRP B N 1
ATOM 3319 C CA . TRP B 1 116 ? 34.25 16.062 4.977 1 86.31 116 TRP B CA 1
ATOM 3320 C C . TRP B 1 116 ? 33.219 14.922 5.094 1 86.31 116 TRP B C 1
ATOM 3322 O O . TRP B 1 116 ? 33.406 13.867 4.488 1 86.31 116 TRP B O 1
ATOM 3332 N N . VAL B 1 117 ? 32.219 15.086 5.801 1 84.19 117 VAL B N 1
ATOM 3333 C CA . VAL B 1 117 ? 31.156 14.086 5.922 1 84.19 117 VAL B CA 1
ATOM 3334 C C . VAL B 1 117 ? 30.469 13.883 4.574 1 84.19 117 VAL B C 1
ATOM 3336 O O . VAL B 1 117 ? 30.203 12.75 4.164 1 84.19 117 VAL B O 1
ATOM 3339 N N . LEU B 1 118 ? 30.281 14.945 3.914 1 86.06 118 LEU B N 1
ATOM 3340 C CA . LEU B 1 118 ? 29.688 14.898 2.586 1 86.06 118 LEU B CA 1
ATOM 3341 C C . LEU B 1 118 ? 30.562 14.109 1.619 1 86.06 118 LEU B C 1
ATOM 3343 O O . LEU B 1 118 ? 30.078 13.25 0.887 1 86.06 118 LEU B O 1
ATOM 3347 N N . GLY B 1 119 ? 31.812 14.406 1.695 1 89.94 119 GLY B N 1
ATOM 3348 C CA . GLY B 1 119 ? 32.719 13.773 0.771 1 89.94 119 GLY B CA 1
ATOM 3349 C C . GLY B 1 119 ? 32.844 12.273 0.982 1 89.94 119 GLY B C 1
ATOM 3350 O O . GLY B 1 119 ? 32.75 11.5 0.029 1 89.94 119 GLY B O 1
ATOM 3351 N N . ILE B 1 120 ? 32.969 11.836 2.137 1 92.19 120 ILE B N 1
ATOM 3352 C CA . ILE B 1 120 ? 33.188 10.43 2.463 1 92.19 120 ILE B CA 1
ATOM 3353 C C . ILE B 1 120 ? 31.906 9.641 2.127 1 92.19 120 ILE B C 1
ATOM 3355 O O . ILE B 1 120 ? 31.969 8.617 1.435 1 92.19 120 ILE B O 1
ATOM 3359 N N . PHE B 1 121 ? 30.766 10.102 2.553 1 93.88 121 PHE B N 1
ATOM 3360 C CA . PHE B 1 121 ? 29.531 9.359 2.336 1 93.88 121 PHE B CA 1
ATOM 3361 C C . PHE B 1 121 ? 29.125 9.391 0.867 1 93.88 121 PHE B C 1
ATOM 3363 O O . PHE B 1 121 ? 28.594 8.414 0.343 1 93.88 121 PHE B O 1
ATOM 3370 N N . PHE B 1 122 ? 29.453 10.453 0.253 1 92.81 122 PHE B N 1
ATOM 3371 C CA . PHE B 1 122 ? 29.141 10.508 -1.172 1 92.81 122 PHE B CA 1
ATOM 3372 C C . PHE B 1 122 ? 29.984 9.5 -1.949 1 92.81 122 PHE B C 1
ATOM 3374 O O . PHE B 1 122 ? 29.484 8.844 -2.865 1 92.81 122 PHE B O 1
ATOM 3381 N N . PHE B 1 123 ? 31.156 9.414 -1.563 1 94.56 123 PHE B N 1
ATOM 3382 C CA . PHE B 1 123 ? 32.031 8.438 -2.203 1 94.56 123 PHE B CA 1
ATOM 3383 C C . PHE B 1 123 ? 31.516 7.02 -1.956 1 94.56 123 PHE B C 1
ATOM 3385 O O . PHE B 1 123 ? 31.422 6.215 -2.887 1 94.56 123 PHE B O 1
ATOM 3392 N N . CYS B 1 124 ? 31.203 6.723 -0.794 1 95.19 124 CYS B N 1
ATOM 3393 C CA . CYS B 1 124 ? 30.75 5.387 -0.428 1 95.19 124 CYS B CA 1
ATOM 3394 C C . CYS B 1 124 ? 29.438 5.051 -1.132 1 95.19 124 CYS B C 1
ATOM 3396 O O . CYS B 1 124 ? 29.266 3.938 -1.637 1 95.19 124 CYS B O 1
ATOM 3398 N N . THR B 1 125 ? 28.516 5.988 -1.18 1 94.81 125 THR B N 1
ATOM 3399 C CA . THR B 1 125 ? 27.234 5.734 -1.832 1 94.81 125 THR B CA 1
ATOM 3400 C C . THR B 1 125 ? 27.422 5.539 -3.334 1 94.81 125 THR B C 1
ATOM 3402 O O . THR B 1 125 ? 26.766 4.691 -3.941 1 94.81 125 THR B O 1
ATOM 3405 N N . THR B 1 126 ? 28.312 6.273 -3.881 1 95.06 126 THR B N 1
ATOM 3406 C CA . THR B 1 126 ? 28.594 6.129 -5.309 1 95.06 126 THR B CA 1
ATOM 3407 C C . THR B 1 126 ? 29.25 4.785 -5.598 1 95.06 126 THR B C 1
ATOM 3409 O O . THR B 1 126 ? 28.891 4.113 -6.57 1 95.06 126 THR B O 1
ATOM 3412 N N . ALA B 1 127 ? 30.125 4.449 -4.781 1 93.69 127 ALA B N 1
ATOM 3413 C CA . ALA B 1 127 ? 30.797 3.16 -4.941 1 93.69 127 ALA B CA 1
ATOM 3414 C C . ALA B 1 127 ? 29.797 2.01 -4.863 1 93.69 127 ALA B C 1
ATOM 3416 O O . ALA B 1 127 ? 29.828 1.087 -5.68 1 93.69 127 ALA B O 1
ATOM 3417 N N . THR B 1 128 ? 28.938 2.082 -3.932 1 92.81 128 THR B N 1
ATOM 3418 C CA . THR B 1 128 ? 27.938 1.031 -3.771 1 92.81 128 THR B CA 1
ATOM 3419 C C . THR B 1 128 ? 26.984 0.998 -4.969 1 92.81 128 THR B C 1
ATOM 3421 O O . THR B 1 128 ? 26.578 -0.076 -5.41 1 92.81 128 THR B O 1
ATOM 3424 N N . MET B 1 129 ? 26.656 2.109 -5.48 1 93.31 129 MET B N 1
ATOM 3425 C CA . MET B 1 129 ? 25.781 2.176 -6.656 1 93.31 129 MET B CA 1
ATOM 3426 C C . MET B 1 129 ? 26.469 1.534 -7.863 1 93.31 129 MET B C 1
ATOM 3428 O O . MET B 1 129 ? 25.844 0.736 -8.57 1 93.31 129 MET B O 1
ATOM 3432 N N . VAL B 1 130 ? 27.656 1.919 -7.996 1 91.75 130 VAL B N 1
ATOM 3433 C CA . VAL B 1 130 ? 28.406 1.39 -9.133 1 91.75 130 VAL B CA 1
ATOM 3434 C C . VAL B 1 130 ? 28.547 -0.124 -9 1 91.75 130 VAL B C 1
ATOM 3436 O O . VAL B 1 130 ? 28.359 -0.864 -9.969 1 91.75 130 VAL B O 1
ATOM 3439 N N . PHE B 1 131 ? 28.859 -0.579 -7.867 1 91.19 131 PHE B N 1
ATOM 3440 C CA . PHE B 1 131 ? 29 -2.008 -7.609 1 91.19 131 PHE B CA 1
ATOM 3441 C C . PHE B 1 131 ? 27.688 -2.732 -7.891 1 91.19 131 PHE B C 1
ATOM 3443 O O . PHE B 1 131 ? 27.672 -3.771 -8.555 1 91.19 131 PHE B O 1
ATOM 3450 N N . GLY B 1 132 ? 26.656 -2.193 -7.391 1 89.62 132 GLY B N 1
ATOM 3451 C CA . GLY B 1 132 ? 25.359 -2.791 -7.633 1 89.62 132 GLY B CA 1
ATOM 3452 C C . GLY B 1 132 ? 24.969 -2.785 -9.102 1 89.62 132 GLY B C 1
ATOM 3453 O O . GLY B 1 132 ? 24.391 -3.76 -9.594 1 89.62 132 GLY B O 1
ATOM 3454 N N . PHE B 1 133 ? 25.312 -1.73 -9.719 1 91.5 133 PHE B N 1
ATOM 3455 C CA . PHE B 1 133 ? 25.016 -1.602 -11.133 1 91.5 133 PHE B CA 1
ATOM 3456 C C . PHE B 1 133 ? 25.797 -2.625 -11.953 1 91.5 133 PHE B C 1
ATOM 3458 O O . PHE B 1 133 ? 25.234 -3.289 -12.828 1 91.5 133 PHE B O 1
ATOM 3465 N N . VAL B 1 134 ? 27 -2.756 -11.688 1 90.62 134 VAL B N 1
ATOM 3466 C CA . VAL B 1 134 ? 27.844 -3.693 -12.406 1 90.62 134 VAL B CA 1
ATOM 3467 C C . VAL B 1 134 ? 27.375 -5.125 -12.148 1 90.62 134 VAL B C 1
ATOM 3469 O O . VAL B 1 134 ? 27.312 -5.938 -13.078 1 90.62 134 VAL B O 1
ATOM 3472 N N . TYR B 1 135 ? 27.062 -5.391 -10.945 1 89.88 135 TYR B N 1
ATOM 3473 C CA . TYR B 1 135 ? 26.547 -6.719 -10.617 1 89.88 135 TYR B CA 1
ATOM 3474 C C . TYR B 1 135 ? 25.25 -7.008 -11.367 1 89.88 135 TYR B C 1
ATOM 3476 O O . TYR B 1 135 ? 25.094 -8.086 -11.945 1 89.88 135 TYR B O 1
ATOM 3484 N N . GLY B 1 136 ? 24.359 -6.078 -11.352 1 90 136 GLY B N 1
ATOM 3485 C CA . GLY B 1 136 ? 23.125 -6.25 -12.078 1 90 136 GLY B CA 1
ATOM 3486 C C . GLY B 1 136 ? 23.328 -6.469 -13.57 1 90 136 GLY B C 1
ATOM 3487 O O . GLY B 1 136 ? 22.656 -7.309 -14.172 1 90 136 GLY B O 1
ATOM 3488 N N . ALA B 1 137 ? 24.25 -5.742 -14.102 1 90.94 137 ALA B N 1
ATOM 3489 C CA . ALA B 1 137 ? 24.547 -5.879 -15.531 1 90.94 137 ALA B CA 1
ATOM 3490 C C . ALA B 1 137 ? 25.141 -7.25 -15.836 1 90.94 137 ALA B C 1
ATOM 3492 O O . ALA B 1 137 ? 24.844 -7.84 -16.875 1 90.94 137 ALA B O 1
ATOM 3493 N N . LYS B 1 138 ? 25.938 -7.762 -14.984 1 91.62 138 LYS B N 1
ATOM 3494 C CA . LYS B 1 138 ? 26.516 -9.086 -15.164 1 91.62 138 LYS B CA 1
ATOM 3495 C C . LYS B 1 138 ? 25.453 -10.172 -15.07 1 91.62 138 LYS B C 1
ATOM 3497 O O . LYS B 1 138 ? 25.469 -11.133 -15.852 1 91.62 138 LYS B O 1
ATOM 3502 N N . VAL B 1 139 ? 24.609 -9.961 -14.18 1 89.62 139 VAL B N 1
ATOM 3503 C CA . VAL B 1 139 ? 23.531 -10.93 -14.023 1 89.62 139 VAL B CA 1
ATOM 3504 C C . VAL B 1 139 ? 22.641 -10.922 -15.258 1 89.62 139 VAL B C 1
ATOM 3506 O O . VAL B 1 139 ? 22.141 -11.969 -15.695 1 89.62 139 VAL B O 1
ATOM 3509 N N . ALA B 1 140 ? 22.422 -9.781 -15.859 1 91 140 ALA B N 1
ATOM 3510 C CA . ALA B 1 140 ? 21.562 -9.656 -17.031 1 91 140 ALA B CA 1
ATOM 3511 C C . ALA B 1 140 ? 22.141 -10.43 -18.219 1 91 140 ALA B C 1
ATOM 3513 O O . ALA B 1 140 ? 21.406 -10.781 -19.156 1 91 140 ALA B O 1
ATOM 3514 N N . ARG B 1 141 ? 23.391 -10.789 -18.156 1 90.94 141 ARG B N 1
ATOM 3515 C CA . ARG B 1 141 ? 24.031 -11.5 -19.266 1 90.94 141 ARG B CA 1
ATOM 3516 C C . ARG B 1 141 ? 24.062 -13 -19.016 1 90.94 141 ARG B C 1
ATOM 3518 O O . ARG B 1 141 ? 24.422 -13.781 -19.891 1 90.94 141 ARG B O 1
ATOM 3525 N N . LEU B 1 142 ? 23.641 -13.32 -17.828 1 88.88 142 LEU B N 1
ATOM 3526 C CA . LEU B 1 142 ? 23.594 -14.742 -17.5 1 88.88 142 LEU B CA 1
ATOM 3527 C C . LEU B 1 142 ? 22.344 -15.391 -18.062 1 88.88 142 LEU B C 1
ATOM 3529 O O . LEU B 1 142 ? 21.328 -14.719 -18.25 1 88.88 142 LEU B O 1
ATOM 3533 N N . GLU B 1 143 ? 22.422 -16.641 -18.359 1 85.31 143 GLU B N 1
ATOM 3534 C CA . GLU B 1 143 ? 21.281 -17.375 -18.875 1 85.31 143 GLU B CA 1
ATOM 3535 C C . GLU B 1 143 ? 20.516 -18.078 -17.75 1 85.31 143 GLU B C 1
ATOM 3537 O O . GLU B 1 143 ? 19.281 -18.109 -17.75 1 85.31 143 GLU B O 1
ATOM 3542 N N . THR B 1 144 ? 21.359 -18.672 -16.828 1 83.56 144 THR B N 1
ATOM 3543 C CA . THR B 1 144 ? 20.703 -19.438 -15.758 1 83.56 144 THR B CA 1
ATOM 3544 C C . THR B 1 144 ? 21.062 -18.844 -14.391 1 83.56 144 THR B C 1
ATOM 3546 O O . THR B 1 144 ? 22.109 -18.234 -14.227 1 83.56 144 THR B O 1
ATOM 3549 N N . LEU B 1 145 ? 20.109 -19.078 -13.438 1 77.94 145 LEU B N 1
ATOM 3550 C CA . LEU B 1 145 ? 20.312 -18.594 -12.078 1 77.94 145 LEU B CA 1
ATOM 3551 C C . LEU B 1 145 ? 21.406 -19.375 -11.375 1 77.94 145 LEU B C 1
ATOM 3553 O O . LEU B 1 145 ? 22.062 -18.859 -10.461 1 77.94 145 LEU B O 1
ATOM 3557 N N . MET B 1 146 ? 21.625 -20.562 -11.781 1 76.12 146 MET B N 1
ATOM 3558 C CA . MET B 1 146 ? 22.703 -21.359 -11.203 1 76.12 146 MET B CA 1
ATOM 3559 C C . MET B 1 146 ? 24.062 -20.719 -11.461 1 76.12 146 MET B C 1
ATOM 3561 O O . MET B 1 146 ? 24.953 -20.797 -10.617 1 76.12 146 MET B O 1
ATOM 3565 N N . GLU B 1 147 ? 24.156 -20.031 -12.539 1 80.31 147 GLU B N 1
ATOM 3566 C CA . GLU B 1 147 ? 25.391 -19.312 -12.852 1 80.31 147 GLU B CA 1
ATOM 3567 C C . GLU B 1 147 ? 25.594 -18.125 -11.914 1 80.31 147 GLU B C 1
ATOM 3569 O O . GLU B 1 147 ? 26.719 -17.688 -11.695 1 80.31 147 GLU B O 1
ATOM 3574 N N . MET B 1 148 ? 24.531 -17.734 -11.406 1 77.25 148 MET B N 1
ATOM 3575 C CA . MET B 1 148 ? 24.594 -16.609 -10.469 1 77.25 148 MET B CA 1
ATOM 3576 C C . MET B 1 148 ? 25.328 -17.016 -9.195 1 77.25 148 MET B C 1
ATOM 3578 O O . MET B 1 148 ? 25.891 -16.172 -8.508 1 77.25 148 MET B O 1
ATOM 3582 N N . LEU B 1 149 ? 25.266 -18.25 -8.969 1 75.94 149 LEU B N 1
ATOM 3583 C CA . LEU B 1 149 ? 25.969 -18.75 -7.777 1 75.94 149 LEU B CA 1
ATOM 3584 C C . LEU B 1 149 ? 27.469 -18.547 -7.902 1 75.94 149 LEU B C 1
ATOM 3586 O O . LEU B 1 149 ? 28.172 -18.422 -6.895 1 75.94 149 LEU B O 1
ATOM 3590 N N . THR B 1 150 ? 27.906 -18.375 -9.102 1 79.62 150 THR B N 1
ATOM 3591 C CA . THR B 1 150 ? 29.328 -18.078 -9.289 1 79.62 150 THR B CA 1
ATOM 3592 C C . THR B 1 150 ? 29.625 -16.641 -8.906 1 79.62 150 THR B C 1
ATOM 3594 O O . THR B 1 150 ? 30.781 -16.281 -8.648 1 79.62 150 THR B O 1
ATOM 3597 N N . LEU B 1 151 ? 28.656 -15.867 -8.781 1 82.25 151 LEU B N 1
ATOM 3598 C CA . LEU B 1 151 ? 28.797 -14.461 -8.422 1 82.25 151 LEU B CA 1
ATOM 3599 C C . LEU B 1 151 ? 28.344 -14.227 -6.98 1 82.25 151 LEU B C 1
ATOM 3601 O O . LEU B 1 151 ? 27.922 -13.117 -6.637 1 82.25 151 LEU B O 1
ATOM 3605 N N . LYS B 1 152 ? 28.469 -15.203 -6.211 1 85.56 152 LYS B N 1
ATOM 3606 C CA . LYS B 1 152 ? 28.016 -15.125 -4.828 1 85.56 152 LYS B CA 1
ATOM 3607 C C . LYS B 1 152 ? 28.859 -14.125 -4.031 1 85.56 152 LYS B C 1
ATOM 3609 O O . LYS B 1 152 ? 28.328 -13.352 -3.236 1 85.56 152 LYS B O 1
ATOM 3614 N N . ALA B 1 153 ? 30.094 -14.156 -4.207 1 85.62 153 ALA B N 1
ATOM 3615 C CA . ALA B 1 153 ? 31 -13.312 -3.428 1 85.62 153 ALA B CA 1
ATOM 3616 C C . ALA B 1 153 ? 30.75 -11.836 -3.711 1 85.62 153 ALA B C 1
ATOM 3618 O O . ALA B 1 153 ? 30.547 -11.047 -2.787 1 85.62 153 ALA B O 1
ATOM 3619 N N . PRO B 1 154 ? 30.703 -11.43 -4.965 1 86.31 154 PRO B N 1
ATOM 3620 C CA . PRO B 1 154 ? 30.422 -10.023 -5.238 1 86.31 154 PRO B CA 1
ATOM 3621 C C . PRO B 1 154 ? 29.062 -9.578 -4.707 1 86.31 154 PRO B C 1
ATOM 3623 O O . PRO B 1 154 ? 28.922 -8.445 -4.23 1 86.31 154 PRO B O 1
ATOM 3626 N N . LEU B 1 155 ? 28.125 -10.352 -4.789 1 85 155 LEU B N 1
ATOM 3627 C CA . LEU B 1 155 ? 26.797 -10 -4.266 1 85 155 LEU B CA 1
ATOM 3628 C C . LEU B 1 155 ? 26.844 -9.844 -2.75 1 85 155 LEU B C 1
ATOM 3630 O O . LEU B 1 155 ? 26.281 -8.891 -2.203 1 85 155 LEU B O 1
ATOM 3634 N N . THR B 1 156 ? 27.5 -10.766 -2.162 1 87.94 156 THR B N 1
ATOM 3635 C CA . THR B 1 156 ? 27.625 -10.703 -0.71 1 87.94 156 THR B CA 1
ATOM 3636 C C . THR B 1 156 ? 28.328 -9.414 -0.286 1 87.94 156 THR B C 1
ATOM 3638 O O . THR B 1 156 ? 27.906 -8.758 0.666 1 87.94 156 THR B O 1
ATOM 3641 N N . LEU B 1 157 ? 29.312 -9.102 -0.95 1 87.44 157 LEU B N 1
ATOM 3642 C CA . LEU B 1 157 ? 30.062 -7.891 -0.638 1 87.44 157 LEU B CA 1
ATOM 3643 C C . LEU B 1 157 ? 29.203 -6.648 -0.848 1 87.44 157 LEU B C 1
ATOM 3645 O O . LEU B 1 157 ? 29.234 -5.727 -0.027 1 87.44 157 LEU B O 1
ATOM 3649 N N . TRP B 1 158 ? 28.484 -6.641 -1.892 1 89.19 158 TRP B N 1
ATOM 3650 C CA . TRP B 1 158 ? 27.609 -5.512 -2.17 1 89.19 158 TRP B CA 1
ATOM 3651 C C . TRP B 1 158 ? 26.562 -5.352 -1.066 1 89.19 158 TRP B C 1
ATOM 3653 O O . TRP B 1 158 ? 26.375 -4.254 -0.536 1 89.19 158 TRP B O 1
ATOM 3663 N N . LEU B 1 159 ? 25.938 -6.426 -0.689 1 87.81 159 LEU B N 1
ATOM 3664 C CA . LEU B 1 159 ? 24.891 -6.387 0.328 1 87.81 159 LEU B CA 1
ATOM 3665 C C . LEU B 1 159 ? 25.469 -5.992 1.684 1 87.81 159 LEU B C 1
ATOM 3667 O O . LEU B 1 159 ? 24.859 -5.203 2.414 1 87.81 159 LEU B O 1
ATOM 3671 N N . ALA B 1 160 ? 26.578 -6.492 1.968 1 89.88 160 ALA B N 1
ATOM 3672 C CA . ALA B 1 160 ? 27.219 -6.172 3.24 1 89.88 160 ALA B CA 1
ATOM 3673 C C . ALA B 1 160 ? 27.578 -4.691 3.312 1 89.88 160 ALA B C 1
ATOM 3675 O O . ALA B 1 160 ? 27.359 -4.039 4.336 1 89.88 160 ALA B O 1
ATOM 3676 N N . PHE B 1 161 ? 28.125 -4.18 2.266 1 91.62 161 PHE B N 1
ATOM 3677 C CA . PHE B 1 161 ? 28.5 -2.768 2.229 1 91.62 161 PHE B CA 1
ATOM 3678 C C . PHE B 1 161 ? 27.266 -1.886 2.33 1 91.62 161 PHE B C 1
ATOM 3680 O O . PHE B 1 161 ? 27.297 -0.817 2.943 1 91.62 161 PHE B O 1
ATOM 3687 N N . GLU B 1 162 ? 26.219 -2.283 1.732 1 89.94 162 GLU B N 1
ATOM 3688 C CA . GLU B 1 162 ? 24.969 -1.53 1.809 1 89.94 162 GLU B CA 1
ATOM 3689 C C . GLU B 1 162 ? 24.453 -1.456 3.244 1 89.94 162 GLU B C 1
ATOM 3691 O O . GLU B 1 162 ? 24.016 -0.397 3.697 1 89.94 162 GLU B O 1
ATOM 3696 N N . VAL B 1 163 ? 24.516 -2.562 3.898 1 89.69 163 VAL B N 1
ATOM 3697 C CA . VAL B 1 163 ? 24.047 -2.605 5.281 1 89.69 163 VAL B CA 1
ATOM 3698 C C . VAL B 1 163 ? 24.906 -1.677 6.141 1 89.69 163 VAL B C 1
ATOM 3700 O O . VAL B 1 163 ? 24.375 -0.903 6.941 1 89.69 163 VAL B O 1
ATOM 3703 N N . VAL B 1 164 ? 26.141 -1.743 5.977 1 91.31 164 VAL B N 1
ATOM 3704 C CA . VAL B 1 164 ? 27.062 -0.923 6.766 1 91.31 164 VAL B CA 1
ATOM 3705 C C . VAL B 1 164 ? 26.828 0.554 6.457 1 91.31 164 VAL B C 1
ATOM 3707 O O . VAL B 1 164 ? 26.781 1.387 7.363 1 91.31 164 VAL B O 1
ATOM 3710 N N . LEU B 1 165 ? 26.719 0.842 5.23 1 91.38 165 LEU B N 1
ATOM 3711 C CA . LEU B 1 165 ? 26.516 2.225 4.805 1 91.38 165 LEU B CA 1
ATOM 3712 C C . LEU B 1 165 ? 25.203 2.775 5.352 1 91.38 165 LEU B C 1
ATOM 3714 O O . LEU B 1 165 ? 25.172 3.875 5.906 1 91.38 165 LEU B O 1
ATOM 3718 N N . ASP B 1 166 ? 24.141 2.027 5.238 1 88.31 166 ASP B N 1
ATOM 3719 C CA . ASP B 1 166 ? 22.844 2.451 5.746 1 88.31 166 ASP B CA 1
ATOM 3720 C C . ASP B 1 166 ? 22.891 2.678 7.258 1 88.31 166 ASP B C 1
ATOM 3722 O O . ASP B 1 166 ? 22.375 3.678 7.758 1 88.31 166 ASP B O 1
ATOM 3726 N N . THR B 1 167 ? 23.484 1.794 7.883 1 87.81 167 THR B N 1
ATOM 3727 C CA . THR B 1 167 ? 23.594 1.899 9.336 1 87.81 167 THR B CA 1
ATOM 3728 C C . THR B 1 167 ? 24.438 3.102 9.727 1 87.81 167 THR B C 1
ATOM 3730 O O . THR B 1 167 ? 24.125 3.814 10.68 1 87.81 167 THR B O 1
ATOM 3733 N N . SER B 1 168 ? 25.453 3.301 9.055 1 90.25 168 SER B N 1
ATOM 3734 C CA . SER B 1 168 ? 26.328 4.426 9.336 1 90.25 168 SER B CA 1
ATOM 3735 C C . SER B 1 168 ? 25.641 5.758 9.086 1 90.25 168 SER B C 1
ATOM 3737 O O . SER B 1 168 ? 25.688 6.66 9.922 1 90.25 168 SER B O 1
ATOM 3739 N N . ILE B 1 169 ? 24.984 5.867 7.977 1 88.44 169 ILE B N 1
ATOM 3740 C CA . ILE B 1 169 ? 24.266 7.094 7.641 1 88.44 169 ILE B CA 1
ATOM 3741 C C . ILE B 1 169 ? 23.203 7.375 8.695 1 88.44 169 ILE B C 1
ATOM 3743 O O . ILE B 1 169 ? 23.078 8.5 9.18 1 88.44 169 ILE B O 1
ATOM 3747 N N . SER B 1 170 ? 22.5 6.379 9.047 1 85.38 170 SER B N 1
ATOM 3748 C CA . SER B 1 170 ? 21.438 6.535 10.047 1 85.38 170 SER B CA 1
ATOM 3749 C C . SER B 1 170 ? 22.016 6.938 11.398 1 85.38 170 SER B C 1
ATOM 3751 O O . SER B 1 170 ? 21.484 7.816 12.07 1 85.38 170 SER B O 1
ATOM 3753 N N . ALA B 1 171 ? 23.062 6.297 11.75 1 86.19 171 ALA B N 1
ATOM 3754 C CA . ALA B 1 171 ? 23.688 6.598 13.039 1 86.19 171 ALA B CA 1
ATOM 3755 C C . ALA B 1 171 ? 24.203 8.031 13.07 1 86.19 171 ALA B C 1
ATOM 3757 O O . ALA B 1 171 ? 24.016 8.742 14.062 1 86.19 171 ALA B O 1
ATOM 3758 N N . VAL B 1 172 ? 24.828 8.445 12.094 1 87.38 172 VAL B N 1
ATOM 3759 C CA . VAL B 1 172 ? 25.375 9.797 12.039 1 87.38 172 VAL B CA 1
ATOM 3760 C C . VAL B 1 172 ? 24.25 10.82 12 1 87.38 172 VAL B C 1
ATOM 3762 O O . VAL B 1 172 ? 24.328 11.867 12.641 1 87.38 172 VAL B O 1
ATOM 3765 N N . LEU B 1 173 ? 23.266 10.516 11.227 1 85.12 173 LEU B N 1
ATOM 3766 C CA . LEU B 1 173 ? 22.125 11.414 11.156 1 85.12 173 LEU B CA 1
ATOM 3767 C C . LEU B 1 173 ? 21.484 11.578 12.531 1 85.12 173 LEU B C 1
ATOM 3769 O O . LEU B 1 173 ? 21.156 12.695 12.945 1 85.12 173 LEU B O 1
ATOM 3773 N N . LEU B 1 174 ? 21.312 10.477 13.188 1 83.56 174 LEU B N 1
ATOM 3774 C CA . LEU B 1 174 ? 20.703 10.508 14.516 1 83.56 174 LEU B CA 1
ATOM 3775 C C . LEU B 1 174 ? 21.578 11.312 15.477 1 83.56 174 LEU B C 1
ATOM 3777 O O . LEU B 1 174 ? 21.062 12.094 16.281 1 83.56 174 LEU B O 1
ATOM 3781 N N . THR B 1 175 ? 22.828 11.109 15.422 1 84.69 175 THR B N 1
ATOM 3782 C CA . THR B 1 175 ? 23.75 11.844 16.281 1 84.69 175 THR B CA 1
ATOM 3783 C C . THR B 1 175 ? 23.734 13.328 15.938 1 84.69 175 THR B C 1
ATOM 3785 O O . THR B 1 175 ? 23.766 14.172 16.828 1 84.69 175 THR B O 1
ATOM 3788 N N . ALA B 1 176 ? 23.672 13.641 14.695 1 84.12 176 ALA B N 1
ATOM 3789 C CA . ALA B 1 176 ? 23.609 15.031 14.266 1 84.12 176 ALA B CA 1
ATOM 3790 C C . ALA B 1 176 ? 22.344 15.711 14.773 1 84.12 176 ALA B C 1
ATOM 3792 O O . ALA B 1 176 ? 22.391 16.875 15.203 1 84.12 176 ALA B O 1
ATOM 3793 N N . ILE B 1 177 ? 21.25 15.039 14.711 1 82.31 177 ILE B N 1
ATOM 3794 C CA . ILE B 1 177 ? 19.984 15.586 15.188 1 82.31 177 ILE B CA 1
ATOM 3795 C C . ILE B 1 177 ? 20.047 15.797 16.703 1 82.31 177 ILE B C 1
ATOM 3797 O O . ILE B 1 177 ? 19.594 16.828 17.203 1 82.31 177 ILE B O 1
ATOM 3801 N N . GLN B 1 178 ? 20.656 14.867 17.375 1 83.12 178 GLN B N 1
ATOM 3802 C CA . GLN B 1 178 ? 20.766 14.961 18.828 1 83.12 178 GLN B CA 1
ATOM 3803 C C . GLN B 1 178 ? 21.672 16.109 19.25 1 83.12 178 GLN B C 1
ATOM 3805 O O . GLN B 1 178 ? 21.422 16.766 20.266 1 83.12 178 GLN B O 1
ATOM 3810 N N . ARG B 1 179 ? 22.578 16.344 18.516 1 83.94 179 ARG B N 1
ATOM 3811 C CA . ARG B 1 179 ? 23.531 17.406 18.828 1 83.94 179 ARG B CA 1
ATOM 3812 C C . ARG B 1 179 ? 22.953 18.781 18.5 1 83.94 179 ARG B C 1
ATOM 3814 O O . ARG B 1 179 ? 23.438 19.797 19 1 83.94 179 ARG B O 1
ATOM 3821 N N . SER B 1 180 ? 21.969 18.812 17.688 1 78.75 180 SER B N 1
ATOM 3822 C CA . SER B 1 180 ? 21.375 20.078 17.281 1 78.75 180 SER B CA 1
ATOM 3823 C C . SER B 1 180 ? 20.297 20.516 18.266 1 78.75 180 SER B C 1
ATOM 3825 O O . SER B 1 180 ? 19.625 21.531 18.062 1 78.75 180 SER B O 1
ATOM 3827 N N . ARG B 1 181 ? 20.172 19.75 19.297 1 78.12 181 ARG B N 1
ATOM 3828 C CA . ARG B 1 181 ? 19.203 20.109 20.328 1 78.12 181 ARG B CA 1
ATOM 3829 C C . ARG B 1 181 ? 19.609 21.391 21.047 1 78.12 181 ARG B C 1
ATOM 3831 O O . ARG B 1 181 ? 20.797 21.609 21.312 1 78.12 181 ARG B O 1
ATOM 3838 N N . THR B 1 182 ? 18.781 22.328 21.109 1 72.44 182 THR B N 1
ATOM 3839 C CA . THR B 1 182 ? 19.062 23.656 21.672 1 72.44 182 THR B CA 1
ATOM 3840 C C . THR B 1 182 ? 18.531 23.75 23.094 1 72.44 182 THR B C 1
ATOM 3842 O O . THR B 1 182 ? 18.922 24.656 23.844 1 72.44 182 THR B O 1
ATOM 3845 N N . GLY B 1 183 ? 17.688 22.828 23.562 1 71.44 183 GLY B N 1
ATOM 3846 C CA . GLY B 1 183 ? 17.094 22.938 24.875 1 71.44 183 GLY B CA 1
ATOM 3847 C C . GLY B 1 183 ? 15.742 23.641 24.859 1 71.44 183 GLY B C 1
ATOM 3848 O O . GLY B 1 183 ? 15.008 23.625 25.844 1 71.44 183 GLY B O 1
ATOM 3849 N N . PHE B 1 184 ? 15.422 24.312 23.703 1 67.5 184 PHE B N 1
ATOM 3850 C CA . PHE B 1 184 ? 14.109 24.922 23.562 1 67.5 184 PHE B CA 1
ATOM 3851 C C . PHE B 1 184 ? 13.047 23.875 23.25 1 67.5 184 PHE B C 1
ATOM 3853 O O . PHE B 1 184 ? 13.219 23.047 22.344 1 67.5 184 PHE B O 1
ATOM 3860 N N . ARG B 1 185 ? 12.062 23.859 24.031 1 67.38 185 ARG B N 1
ATOM 3861 C CA . ARG B 1 185 ? 11.039 22.828 24 1 67.38 185 ARG B CA 1
ATOM 3862 C C . ARG B 1 185 ? 10.5 22.641 22.594 1 67.38 185 ARG B C 1
ATOM 3864 O O . ARG B 1 185 ? 10.367 21.5 22.109 1 67.38 185 ARG B O 1
ATOM 3871 N N . ARG B 1 186 ? 10.297 23.781 21.984 1 65.88 186 ARG B N 1
ATOM 3872 C CA . ARG B 1 186 ? 9.703 23.703 20.656 1 65.88 186 ARG B CA 1
ATOM 3873 C C . ARG B 1 186 ? 10.68 23.094 19.656 1 65.88 186 ARG B C 1
ATOM 3875 O O . ARG B 1 186 ? 10.32 22.203 18.875 1 65.88 186 ARG B O 1
ATOM 3882 N N . SER B 1 187 ? 11.875 23.656 19.734 1 69.5 187 SER B N 1
ATOM 3883 C CA . SER B 1 187 ? 12.891 23.156 18.812 1 69.5 187 SER B CA 1
ATOM 3884 C C . SER B 1 187 ? 13.234 21.703 19.109 1 69.5 187 SER B C 1
ATOM 3886 O O . SER B 1 187 ? 13.414 20.906 18.188 1 69.5 187 SER B O 1
ATOM 3888 N N . ASP B 1 188 ? 13.102 21.406 20.312 1 77.5 188 ASP B N 1
ATOM 3889 C CA . ASP B 1 188 ? 13.43 20.031 20.688 1 77.5 188 ASP B CA 1
ATOM 3890 C C . ASP B 1 188 ? 12.297 19.078 20.312 1 77.5 188 ASP B C 1
ATOM 3892 O O . ASP B 1 188 ? 12.539 17.922 19.984 1 77.5 188 ASP B O 1
ATOM 3896 N N . ALA B 1 189 ? 11.109 19.656 20.328 1 70.69 189 ALA B N 1
ATOM 3897 C CA . ALA B 1 189 ? 9.984 18.828 19.922 1 70.69 189 ALA B CA 1
ATOM 3898 C C . ALA B 1 189 ? 10.062 18.484 18.438 1 70.69 189 ALA B C 1
ATOM 3900 O O . ALA B 1 189 ? 9.781 17.344 18.047 1 70.69 189 ALA B O 1
ATOM 3901 N N . VAL B 1 190 ? 10.492 19.516 17.766 1 69 190 VAL B N 1
ATOM 3902 C CA . VAL B 1 190 ? 10.672 19.312 16.344 1 69 190 VAL B CA 1
ATOM 3903 C C . VAL B 1 190 ? 11.789 18.297 16.094 1 69 190 VAL B C 1
ATOM 3905 O O . VAL B 1 190 ? 11.633 17.359 15.297 1 69 190 VAL B O 1
ATOM 3908 N N . LEU B 1 191 ? 12.789 18.406 16.812 1 72.5 191 LEU B N 1
ATOM 3909 C CA . LEU B 1 191 ? 13.93 17.531 16.656 1 72.5 191 LEU B CA 1
ATOM 3910 C C . LEU B 1 191 ? 13.578 16.109 17.078 1 72.5 191 LEU B C 1
ATOM 3912 O O . LEU B 1 191 ? 14.039 15.141 16.469 1 72.5 191 LEU B O 1
ATOM 3916 N N . ASN B 1 192 ? 12.805 15.992 18 1 74.12 192 ASN B N 1
ATOM 3917 C CA . ASN B 1 192 ? 12.375 14.664 18.438 1 74.12 192 ASN B CA 1
ATOM 3918 C C . ASN B 1 192 ? 11.531 13.961 17.391 1 74.12 192 ASN B C 1
ATOM 3920 O O . ASN B 1 192 ? 11.664 12.758 17.172 1 74.12 192 ASN B O 1
ATOM 3924 N N . ARG B 1 193 ? 10.789 14.727 16.844 1 70.44 193 ARG B N 1
ATOM 3925 C CA . ARG B 1 193 ? 9.969 14.148 15.781 1 70.44 193 ARG B CA 1
ATOM 3926 C C . ARG B 1 193 ? 10.82 13.734 14.586 1 70.44 193 ARG B C 1
ATOM 3928 O O . ARG B 1 193 ? 10.602 12.68 13.992 1 70.44 193 ARG B O 1
ATOM 3935 N N . LEU B 1 194 ? 11.727 14.492 14.352 1 68.75 194 LEU B N 1
ATOM 3936 C CA . LEU B 1 194 ? 12.648 14.172 13.266 1 68.75 194 LEU B CA 1
ATOM 3937 C C . LEU B 1 194 ? 13.477 12.938 13.602 1 68.75 194 LEU B C 1
ATOM 3939 O O . LEU B 1 194 ? 13.711 12.086 12.734 1 68.75 194 LEU B O 1
ATOM 3943 N N . ALA B 1 195 ? 13.852 12.945 14.766 1 73.25 195 ALA B N 1
ATOM 3944 C CA . ALA B 1 195 ? 14.648 11.805 15.219 1 73.25 195 ALA B CA 1
ATOM 3945 C C . ALA B 1 195 ? 13.844 10.508 15.148 1 73.25 195 ALA B C 1
ATOM 3947 O O . ALA B 1 195 ? 14.359 9.477 14.711 1 73.25 195 ALA B O 1
ATOM 3948 N N . ARG B 1 196 ? 12.703 10.594 15.5 1 71.5 196 ARG B N 1
ATOM 3949 C CA . ARG B 1 196 ? 11.859 9.406 15.477 1 71.5 196 ARG B CA 1
ATOM 3950 C C . ARG B 1 196 ? 11.617 8.93 14.047 1 71.5 196 ARG B C 1
ATOM 3952 O O . ARG B 1 196 ? 11.688 7.734 13.766 1 71.5 196 ARG B O 1
ATOM 3959 N N . SER B 1 197 ? 11.305 9.852 13.289 1 70 197 SER B N 1
ATOM 3960 C CA . SER B 1 197 ? 11.094 9.508 11.891 1 70 197 SER B CA 1
ATOM 3961 C C . SER B 1 197 ? 12.352 8.922 11.266 1 70 197 SER B C 1
ATOM 3963 O O . SER B 1 197 ? 12.289 7.965 10.492 1 70 197 SER B O 1
ATOM 3965 N N . ALA B 1 198 ? 13.422 9.469 11.648 1 67.56 198 ALA B N 1
ATOM 3966 C CA . ALA B 1 198 ? 14.711 9.016 11.117 1 67.56 198 ALA B CA 1
ATOM 3967 C C . ALA B 1 198 ? 15.031 7.605 11.609 1 67.56 198 ALA B C 1
ATOM 3969 O O . ALA B 1 198 ? 15.531 6.773 10.852 1 67.56 198 ALA B O 1
ATOM 3970 N N . ILE B 1 199 ? 14.773 7.379 12.836 1 69.69 199 ILE B N 1
ATOM 3971 C CA . ILE B 1 199 ? 15.016 6.062 13.414 1 69.69 199 ILE B CA 1
ATOM 3972 C C . ILE B 1 199 ? 14.133 5.023 12.727 1 69.69 199 ILE B C 1
ATOM 3974 O O . ILE B 1 199 ? 14.609 3.969 12.305 1 69.69 199 ILE B O 1
ATOM 3978 N N . GLN B 1 200 ? 12.961 5.348 12.57 1 69.12 200 GLN B N 1
ATOM 3979 C CA . GLN B 1 200 ? 12.016 4.398 11.992 1 69.12 200 GLN B CA 1
ATOM 3980 C C . GLN B 1 200 ? 12.391 4.074 10.547 1 69.12 200 GLN B C 1
ATOM 3982 O O . GLN B 1 200 ? 12.398 2.906 10.148 1 69.12 200 GLN B O 1
ATOM 3987 N N . SER B 1 201 ? 12.719 5.047 9.914 1 68.88 201 SER B N 1
ATOM 3988 C CA . SER B 1 201 ? 13.055 4.859 8.508 1 68.88 201 SER B CA 1
ATOM 3989 C C . SER B 1 201 ? 14.398 4.152 8.344 1 68.88 201 SER B C 1
ATOM 3991 O O . SER B 1 201 ? 14.523 3.217 7.555 1 68.88 201 SER B O 1
ATOM 3993 N N . GLY B 1 202 ? 15.398 4.637 9.117 1 72.5 202 GLY B N 1
ATOM 3994 C CA . GLY B 1 202 ? 16.719 4.047 9.031 1 72.5 202 GLY B CA 1
ATOM 3995 C C . GLY B 1 202 ? 16.766 2.6 9.492 1 72.5 202 GLY B C 1
ATOM 3996 O O . GLY B 1 202 ? 17.391 1.755 8.844 1 72.5 202 GLY B O 1
ATOM 3997 N N . VAL B 1 203 ? 16.062 2.387 10.508 1 75.69 203 VAL B N 1
ATOM 3998 C CA . VAL B 1 203 ? 16.016 1.03 11.047 1 75.69 203 VAL B CA 1
ATOM 3999 C C . VAL B 1 203 ? 15.281 0.11 10.07 1 75.69 203 VAL B C 1
ATOM 4001 O O . VAL B 1 203 ? 15.703 -1.028 9.852 1 75.69 203 VAL B O 1
ATOM 4004 N N . PHE B 1 204 ? 14.289 0.614 9.492 1 82.62 204 PHE B N 1
ATOM 4005 C CA . PHE B 1 204 ? 13.492 -0.206 8.586 1 82.62 204 PHE B CA 1
ATOM 4006 C C . PHE B 1 204 ? 14.328 -0.658 7.391 1 82.62 204 PHE B C 1
ATOM 4008 O O . PHE B 1 204 ? 14.344 -1.844 7.055 1 82.62 204 PHE B O 1
ATOM 4015 N N . THR B 1 205 ? 15.102 0.194 6.789 1 85.19 205 THR B N 1
ATOM 4016 C CA . THR B 1 205 ? 15.93 -0.144 5.633 1 85.19 205 THR B CA 1
ATOM 4017 C C . THR B 1 205 ? 17.078 -1.066 6.039 1 85.19 205 THR B C 1
ATOM 4019 O O . THR B 1 205 ? 17.375 -2.039 5.344 1 85.19 205 THR B O 1
ATOM 4022 N N . SER B 1 206 ? 17.625 -0.806 7.184 1 84.5 206 SER B N 1
ATOM 4023 C CA . SER B 1 206 ? 18.766 -1.599 7.645 1 84.5 206 SER B CA 1
ATOM 4024 C C . SER B 1 206 ? 18.344 -3.021 7.992 1 84.5 206 SER B C 1
ATOM 4026 O O . SER B 1 206 ? 19.062 -3.98 7.688 1 84.5 206 SER B O 1
ATOM 4028 N N . VAL B 1 207 ? 17.25 -3.143 8.555 1 87 207 VAL B N 1
ATOM 4029 C CA . VAL B 1 207 ? 16.766 -4.461 8.945 1 87 207 VAL B CA 1
ATOM 4030 C C . VAL B 1 207 ? 16.453 -5.285 7.695 1 87 207 VAL B C 1
ATOM 4032 O O . VAL B 1 207 ? 16.828 -6.457 7.605 1 87 207 VAL B O 1
ATOM 4035 N N . LEU B 1 208 ? 15.781 -4.68 6.77 1 91.19 208 LEU B N 1
ATOM 4036 C CA . LEU B 1 208 ? 15.453 -5.398 5.543 1 91.19 208 LEU B CA 1
ATOM 4037 C C . LEU B 1 208 ? 16.719 -5.793 4.785 1 91.19 208 LEU B C 1
ATOM 4039 O O . LEU B 1 208 ? 16.812 -6.91 4.273 1 91.19 208 LEU B O 1
ATOM 4043 N N . ALA B 1 209 ? 17.641 -4.918 4.766 1 88.94 209 ALA B N 1
ATOM 4044 C CA . ALA B 1 209 ? 18.906 -5.211 4.082 1 88.94 209 ALA B CA 1
ATOM 4045 C C . ALA B 1 209 ? 19.672 -6.32 4.793 1 88.94 209 ALA B C 1
ATOM 4047 O O . ALA B 1 209 ? 20.234 -7.207 4.148 1 88.94 209 ALA B O 1
ATOM 4048 N N . THR B 1 210 ? 19.656 -6.27 6.059 1 90.75 210 THR B N 1
ATOM 4049 C CA . THR B 1 210 ? 20.344 -7.293 6.836 1 90.75 210 THR B CA 1
ATOM 4050 C C . THR B 1 210 ? 19.672 -8.648 6.656 1 90.75 210 THR B C 1
ATOM 4052 O O . THR B 1 210 ? 20.344 -9.664 6.477 1 90.75 210 THR B O 1
ATOM 4055 N N . LEU B 1 211 ? 18.391 -8.633 6.711 1 91.62 211 LEU B N 1
ATOM 4056 C CA . LEU B 1 211 ? 17.656 -9.883 6.516 1 91.62 211 LEU B CA 1
ATOM 4057 C C . LEU B 1 211 ? 17.922 -10.445 5.125 1 91.62 211 LEU B C 1
ATOM 4059 O O . LEU B 1 211 ? 18.047 -11.664 4.957 1 91.62 211 LEU B O 1
ATOM 4063 N N . SER B 1 212 ? 17.906 -9.562 4.184 1 92 212 SER B N 1
ATOM 4064 C CA . SER B 1 212 ? 18.219 -10 2.826 1 92 212 SER B CA 1
ATOM 4065 C C . SER B 1 212 ? 19.594 -10.633 2.74 1 92 212 SER B C 1
ATOM 4067 O O . SER B 1 212 ? 19.781 -11.672 2.107 1 92 212 SER B O 1
ATOM 4069 N N . LEU B 1 213 ? 20.578 -10.086 3.41 1 90.38 213 LEU B N 1
ATOM 4070 C CA . LEU B 1 213 ? 21.953 -10.602 3.424 1 90.38 213 LEU B CA 1
ATOM 4071 C C . LEU B 1 213 ? 22.016 -11.953 4.129 1 90.38 213 LEU B C 1
ATOM 4073 O O . LEU B 1 213 ? 22.594 -12.898 3.607 1 90.38 213 LEU B O 1
ATOM 4077 N N . VAL B 1 214 ? 21.359 -12.055 5.242 1 91.25 214 VAL B N 1
ATOM 4078 C CA . VAL B 1 214 ? 21.359 -13.281 6.023 1 91.25 214 VAL B CA 1
ATOM 4079 C C . VAL B 1 214 ? 20.688 -14.406 5.23 1 91.25 214 VAL B C 1
ATOM 4081 O O . VAL B 1 214 ? 21.188 -15.531 5.191 1 91.25 214 VAL B O 1
ATOM 4084 N N . CYS B 1 215 ? 19.609 -14.094 4.594 1 89.94 215 CYS B N 1
ATOM 4085 C CA . CYS B 1 215 ? 18.891 -15.086 3.801 1 89.94 215 CYS B CA 1
ATOM 4086 C C . CYS B 1 215 ? 19.734 -15.531 2.604 1 89.94 215 CYS B C 1
ATOM 4088 O O . CYS B 1 215 ? 19.703 -16.703 2.223 1 89.94 215 CYS B O 1
ATOM 4090 N N . PHE B 1 216 ? 20.406 -14.633 2.041 1 87.25 216 PHE B N 1
ATOM 4091 C CA . PHE B 1 216 ? 21.25 -14.977 0.9 1 87.25 216 PHE B CA 1
ATOM 4092 C C . PHE B 1 216 ? 22.391 -15.898 1.321 1 87.25 216 PHE B C 1
ATOM 4094 O O . PHE B 1 216 ? 22.703 -16.859 0.615 1 87.25 216 PHE B O 1
ATOM 4101 N N . LEU B 1 217 ? 22.969 -15.672 2.438 1 87.44 217 LEU B N 1
ATOM 4102 C CA . LEU B 1 217 ? 24.094 -16.469 2.926 1 87.44 217 LEU B CA 1
ATOM 4103 C C . LEU B 1 217 ? 23.609 -17.844 3.396 1 87.44 217 LEU B C 1
ATOM 4105 O O . LEU B 1 217 ? 24.281 -18.859 3.191 1 87.44 217 LEU B O 1
ATOM 4109 N N . ALA B 1 218 ? 22.406 -17.906 3.984 1 86.94 218 ALA B N 1
ATOM 4110 C CA . ALA B 1 218 ? 21.891 -19.141 4.559 1 86.94 218 ALA B CA 1
ATOM 4111 C C . ALA B 1 218 ? 21.266 -20.031 3.48 1 86.94 218 ALA B C 1
ATOM 4113 O O . ALA B 1 218 ? 21.359 -21.25 3.545 1 86.94 218 ALA B O 1
ATOM 4114 N N . LEU B 1 219 ? 20.594 -19.438 2.539 1 85.06 219 LEU B N 1
ATOM 4115 C CA . LEU B 1 219 ? 19.891 -20.172 1.493 1 85.06 219 LEU B CA 1
ATOM 4116 C C . LEU B 1 219 ? 20.328 -19.703 0.11 1 85.06 219 LEU B C 1
ATOM 4118 O O . LEU B 1 219 ? 19.5 -19.25 -0.689 1 85.06 219 LEU B O 1
ATOM 4122 N N . SER B 1 220 ? 21.547 -19.984 -0.223 1 78.12 220 SER B N 1
ATOM 4123 C CA . SER B 1 220 ? 22.156 -19.438 -1.431 1 78.12 220 SER B CA 1
ATOM 4124 C C . SER B 1 220 ? 21.594 -20.109 -2.684 1 78.12 220 SER B C 1
ATOM 4126 O O . SER B 1 220 ? 21.672 -19.547 -3.777 1 78.12 220 SER B O 1
ATOM 4128 N N . ASP B 1 221 ? 20.906 -21.172 -2.504 1 77.62 221 ASP B N 1
ATOM 4129 C CA . ASP B 1 221 ? 20.406 -21.906 -3.662 1 77.62 221 ASP B CA 1
ATOM 4130 C C . ASP B 1 221 ? 18.953 -21.547 -3.959 1 77.62 221 ASP B C 1
ATOM 4132 O O . ASP B 1 221 ? 18.375 -22.047 -4.918 1 77.62 221 ASP B O 1
ATOM 4136 N N . THR B 1 222 ? 18.484 -20.672 -3.109 1 79.69 222 THR B N 1
ATOM 4137 C CA . THR B 1 222 ? 17.094 -20.266 -3.305 1 79.69 222 THR B CA 1
ATOM 4138 C C . THR B 1 222 ? 17.016 -18.75 -3.49 1 79.69 222 THR B C 1
ATOM 4140 O O . THR B 1 222 ? 17.984 -18.031 -3.277 1 79.69 222 THR B O 1
ATOM 4143 N N . MET B 1 223 ? 15.883 -18.328 -3.969 1 79.94 223 MET B N 1
ATOM 4144 C CA . MET B 1 223 ? 15.648 -16.906 -4.16 1 79.94 223 MET B CA 1
ATOM 4145 C C . MET B 1 223 ? 15 -16.281 -2.924 1 79.94 223 MET B C 1
ATOM 4147 O O . MET B 1 223 ? 14.328 -15.258 -3.016 1 79.94 223 MET B O 1
ATOM 4151 N N . PHE B 1 224 ? 15.344 -16.859 -1.796 1 86.19 224 PHE B N 1
ATOM 4152 C CA . P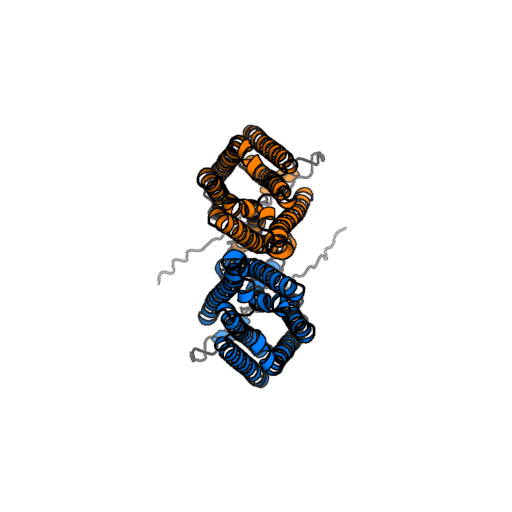HE B 1 224 ? 14.664 -16.422 -0.584 1 86.19 224 PHE B CA 1
ATOM 4153 C C . PHE B 1 224 ? 15.094 -15.008 -0.207 1 86.19 224 PHE B C 1
ATOM 4155 O O . PHE B 1 224 ? 14.344 -14.281 0.438 1 86.19 224 PHE B O 1
ATOM 4162 N N . TYR B 1 225 ? 16.266 -14.594 -0.561 1 85.56 225 TYR B N 1
ATOM 4163 C CA . TYR B 1 225 ? 16.766 -13.258 -0.254 1 85.56 225 TYR B CA 1
ATOM 4164 C C . TYR B 1 225 ? 15.891 -12.188 -0.904 1 85.56 225 TYR B C 1
ATOM 4166 O O . TYR B 1 225 ? 15.828 -11.055 -0.433 1 85.56 225 TYR B O 1
ATOM 4174 N N . ALA B 1 226 ? 15.188 -12.516 -1.974 1 84 226 ALA B N 1
ATOM 4175 C CA . ALA B 1 226 ? 14.352 -11.57 -2.707 1 84 226 ALA B CA 1
ATOM 4176 C C . ALA B 1 226 ? 13.141 -11.156 -1.879 1 84 226 ALA B C 1
ATOM 4178 O O . ALA B 1 226 ? 12.562 -10.086 -2.096 1 84 226 ALA B O 1
ATOM 4179 N N . THR B 1 227 ? 12.781 -11.977 -0.898 1 90.62 227 THR B N 1
ATOM 4180 C CA . THR B 1 227 ? 11.641 -11.672 -0.038 1 90.62 227 THR B CA 1
ATOM 4181 C C . THR B 1 227 ? 11.859 -10.352 0.702 1 90.62 227 THR B C 1
ATOM 4183 O O . THR B 1 227 ? 10.93 -9.562 0.862 1 90.62 227 THR B O 1
ATOM 4186 N N . PHE B 1 228 ? 13.086 -10.141 1.053 1 91.81 228 PHE B N 1
ATOM 4187 C CA . PHE B 1 228 ? 13.398 -8.938 1.817 1 91.81 228 PHE B CA 1
ATOM 4188 C C . PHE B 1 228 ? 14.133 -7.922 0.953 1 91.81 228 PHE B C 1
ATOM 4190 O O . PHE B 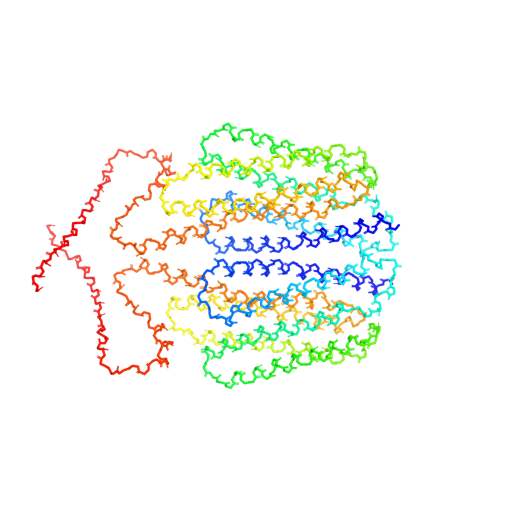1 228 ? 14.117 -6.727 1.242 1 91.81 228 PHE B O 1
ATOM 4197 N N . GLY B 1 229 ? 14.695 -8.367 -0.078 1 90 229 GLY B N 1
ATOM 4198 C CA . GLY B 1 229 ? 15.461 -7.492 -0.956 1 90 229 GLY B CA 1
ATOM 4199 C C . GLY B 1 229 ? 14.578 -6.594 -1.809 1 90 229 GLY B C 1
ATOM 4200 O O . GLY B 1 229 ? 14.875 -5.41 -1.975 1 90 229 GLY B O 1
ATOM 4201 N N . TRP B 1 230 ? 13.531 -7.074 -2.301 1 92 230 TRP B N 1
ATOM 4202 C CA . TRP B 1 230 ? 12.672 -6.309 -3.199 1 92 230 TRP B CA 1
ATOM 4203 C C . TRP B 1 230 ? 11.961 -5.191 -2.449 1 92 230 TRP B C 1
ATOM 4205 O O . TRP B 1 230 ? 11.906 -4.055 -2.922 1 92 230 TRP B O 1
ATOM 4215 N N . PRO B 1 231 ? 11.492 -5.488 -1.309 1 93.25 231 PRO B N 1
ATOM 4216 C CA . PRO B 1 231 ? 10.836 -4.395 -0.584 1 93.25 231 PRO B CA 1
ATOM 4217 C C . PRO B 1 231 ? 11.828 -3.328 -0.112 1 93.25 231 PRO B C 1
ATOM 4219 O O . PRO B 1 231 ? 11.414 -2.234 0.284 1 93.25 231 PRO B O 1
ATOM 4222 N N . CYS B 1 232 ? 13.086 -3.604 -0.16 1 90.69 232 CYS B N 1
ATOM 4223 C CA . CYS B 1 232 ? 14.094 -2.662 0.315 1 90.69 232 CYS B CA 1
ATOM 4224 C C . CYS B 1 232 ? 14.023 -1.351 -0.459 1 90.69 232 CYS B C 1
ATOM 4226 O O . CYS B 1 232 ? 14.227 -0.277 0.111 1 90.69 232 CYS B O 1
ATOM 4228 N N . ALA B 1 233 ? 13.773 -1.421 -1.728 1 91.5 233 ALA B N 1
ATOM 4229 C CA . ALA B 1 233 ? 13.633 -0.215 -2.541 1 91.5 233 ALA B CA 1
ATOM 4230 C C . ALA B 1 233 ? 12.539 0.694 -1.988 1 91.5 233 ALA B C 1
ATOM 4232 O O . ALA B 1 233 ? 12.719 1.912 -1.904 1 91.5 233 ALA B O 1
ATOM 4233 N N . ARG B 1 234 ? 11.531 0.089 -1.559 1 93.56 234 ARG B N 1
ATOM 4234 C CA . ARG B 1 234 ? 10.406 0.849 -1.026 1 93.56 234 ARG B CA 1
ATOM 4235 C C . ARG B 1 234 ? 10.742 1.43 0.345 1 93.56 234 ARG B C 1
ATOM 4237 O O . ARG B 1 234 ? 10.273 2.516 0.693 1 93.56 234 ARG B O 1
ATOM 4244 N N . ALA B 1 235 ? 11.461 0.638 1.03 1 91.56 235 ALA B N 1
ATOM 4245 C CA . ALA B 1 235 ? 11.867 1.125 2.346 1 91.56 235 ALA B CA 1
ATOM 4246 C C . ALA B 1 235 ? 12.656 2.424 2.23 1 91.56 235 ALA B C 1
ATOM 4248 O O . ALA B 1 235 ? 12.484 3.34 3.039 1 91.56 235 ALA B O 1
ATOM 4249 N N . TYR B 1 236 ? 13.461 2.545 1.253 1 92.12 236 TYR B N 1
ATOM 4250 C CA . TYR B 1 236 ? 14.219 3.77 1.008 1 92.12 236 TYR B CA 1
ATOM 4251 C C . TYR B 1 236 ? 13.281 4.926 0.665 1 92.12 236 TYR B C 1
ATOM 4253 O O . TYR B 1 236 ? 13.391 6.012 1.24 1 92.12 236 TYR B O 1
ATOM 4261 N N . THR B 1 237 ? 12.422 4.66 -0.201 1 92.5 237 THR B N 1
ATOM 4262 C CA . THR B 1 237 ? 11.492 5.699 -0.635 1 92.5 237 THR B CA 1
ATOM 4263 C C . THR B 1 237 ? 10.609 6.156 0.524 1 92.5 237 THR B C 1
ATOM 4265 O O . THR B 1 237 ? 10.414 7.355 0.722 1 92.5 237 THR B O 1
ATOM 4268 N N . ILE B 1 238 ? 10.156 5.176 1.244 1 90.94 238 ILE B N 1
ATOM 4269 C CA . ILE B 1 238 ? 9.312 5.484 2.389 1 90.94 238 ILE B CA 1
ATOM 4270 C C . ILE B 1 238 ? 10.086 6.34 3.391 1 90.94 238 ILE B C 1
ATOM 4272 O O . ILE B 1 238 ? 9.539 7.297 3.951 1 90.94 238 ILE B O 1
ATOM 4276 N N . SER B 1 239 ? 11.273 6.023 3.568 1 85.5 239 SER B N 1
ATOM 4277 C CA . SER B 1 239 ? 12.117 6.77 4.5 1 85.5 239 SER B CA 1
ATOM 4278 C C . SER B 1 239 ? 12.289 8.219 4.051 1 85.5 239 SER B C 1
ATOM 4280 O O . SER B 1 239 ? 12.156 9.141 4.855 1 85.5 239 SER B O 1
ATOM 4282 N N . LEU B 1 240 ? 12.547 8.445 2.871 1 87.44 240 LEU B N 1
ATOM 4283 C CA . LEU B 1 240 ? 12.719 9.797 2.35 1 87.44 240 LEU B CA 1
ATOM 4284 C C . LEU B 1 240 ? 11.406 10.578 2.434 1 87.44 240 LEU B C 1
ATOM 4286 O O . LEU B 1 240 ? 11.398 11.727 2.875 1 87.44 240 LEU B O 1
ATOM 4290 N N . MET B 1 241 ? 10.383 9.969 2 1 88.81 241 MET B N 1
ATOM 4291 C CA . MET B 1 241 ? 9.086 10.641 1.99 1 88.81 241 MET B CA 1
ATOM 4292 C C . MET B 1 241 ? 8.641 10.984 3.408 1 88.81 241 MET B C 1
ATOM 4294 O O . MET B 1 241 ? 8.031 12.023 3.633 1 88.81 241 MET B O 1
ATOM 4298 N N . ASP B 1 242 ? 8.922 10.109 4.285 1 82.94 242 ASP B N 1
ATOM 4299 C CA . ASP B 1 242 ? 8.609 10.391 5.684 1 82.94 242 ASP B CA 1
ATOM 4300 C C . ASP B 1 242 ? 9.344 11.633 6.172 1 82.94 242 ASP B C 1
ATOM 4302 O O . ASP B 1 242 ? 8.766 12.469 6.875 1 82.94 242 ASP B O 1
ATOM 4306 N N . THR B 1 243 ? 10.547 11.734 5.82 1 78.88 243 THR B N 1
ATOM 4307 C CA . THR B 1 243 ? 11.344 12.891 6.215 1 78.88 243 THR B CA 1
ATOM 4308 C C . THR B 1 243 ? 10.773 14.172 5.613 1 78.88 243 THR B C 1
ATOM 4310 O O . THR B 1 243 ? 10.742 15.211 6.277 1 78.88 243 THR B O 1
ATOM 4313 N N . LEU B 1 244 ? 10.312 14.109 4.48 1 83.38 244 LEU B N 1
ATOM 4314 C CA . LEU B 1 244 ? 9.766 15.289 3.811 1 83.38 244 LEU B CA 1
ATOM 4315 C C . LEU B 1 244 ? 8.398 15.656 4.375 1 83.38 244 LEU B C 1
ATOM 4317 O O . LEU B 1 244 ? 8.086 16.828 4.551 1 83.38 244 LEU B O 1
ATOM 4321 N N . LEU B 1 245 ? 7.621 14.672 4.703 1 82.75 245 LEU B N 1
ATOM 4322 C CA . LEU B 1 245 ? 6.25 14.906 5.148 1 82.75 245 LEU B CA 1
ATOM 4323 C C . LEU B 1 245 ? 6.219 15.336 6.609 1 82.75 245 LEU B C 1
ATOM 4325 O O . LEU B 1 245 ? 5.281 16.016 7.043 1 82.75 245 LEU B O 1
ATOM 4329 N N . CYS B 1 246 ? 7.148 14.938 7.305 1 73.69 246 CYS B N 1
ATOM 4330 C CA . CYS B 1 246 ? 7.238 15.336 8.711 1 73.69 246 CYS B CA 1
ATOM 4331 C C . CYS B 1 246 ? 7.352 16.844 8.844 1 73.69 246 CYS B C 1
ATOM 4333 O O . CYS B 1 246 ? 6.957 17.422 9.859 1 73.69 246 CYS B O 1
ATOM 4335 N N . ARG B 1 247 ? 7.852 17.484 7.875 1 72.69 247 ARG B N 1
ATOM 4336 C CA . ARG B 1 247 ? 7.98 18.938 7.887 1 72.69 247 ARG B CA 1
ATOM 4337 C C . ARG B 1 247 ? 6.617 19.609 7.992 1 72.69 247 ARG B C 1
ATOM 4339 O O . ARG B 1 247 ? 6.508 20.719 8.492 1 72.69 247 ARG B O 1
ATOM 4346 N N . LYS B 1 248 ? 5.676 18.953 7.434 1 70.44 248 LYS B N 1
ATOM 4347 C CA . LYS B 1 248 ? 4.316 19.469 7.531 1 70.44 248 LYS B CA 1
ATOM 4348 C C . LYS B 1 248 ? 3.875 19.578 8.984 1 70.44 248 LYS B C 1
ATOM 4350 O O . LYS B 1 248 ? 3.287 20.594 9.391 1 70.44 248 LYS B O 1
ATOM 4355 N N . GLU B 1 249 ? 4.09 18.609 9.688 1 62.44 249 GLU B N 1
ATOM 4356 C CA . GLU B 1 249 ? 3.709 18.578 11.094 1 62.44 249 GLU B CA 1
ATOM 4357 C C . GLU B 1 249 ? 4.477 19.641 11.891 1 62.44 249 GLU B C 1
ATOM 4359 O O . GLU B 1 249 ? 3.926 20.25 12.805 1 62.44 249 GLU B O 1
ATOM 4364 N N . LEU B 1 250 ? 5.633 19.844 11.461 1 63.97 250 LEU B N 1
ATOM 4365 C CA . LEU B 1 250 ? 6.473 20.828 12.117 1 63.97 250 LEU B CA 1
ATOM 4366 C C . LEU B 1 250 ? 5.934 22.234 11.891 1 63.97 250 LEU B C 1
ATOM 4368 O O . LEU B 1 250 ? 5.961 23.078 12.797 1 63.97 250 LEU B O 1
ATOM 4372 N N . ARG B 1 251 ? 5.484 22.359 10.766 1 63.34 251 ARG B N 1
ATOM 4373 C CA . ARG B 1 251 ? 4.902 23.656 10.438 1 63.34 251 ARG B CA 1
ATOM 4374 C C . ARG B 1 251 ? 3.66 23.938 11.281 1 63.34 251 ARG B C 1
ATOM 4376 O O . ARG B 1 251 ? 3.451 25.062 11.734 1 63.34 251 ARG B O 1
ATOM 4383 N N . VAL B 1 252 ? 2.959 22.969 11.547 1 59.19 252 VAL B N 1
ATOM 4384 C CA . VAL B 1 252 ? 1.739 23.094 12.336 1 59.19 252 VAL B CA 1
ATOM 4385 C C . VAL B 1 252 ? 2.094 23.359 13.797 1 59.19 252 VAL B C 1
ATOM 4387 O O . VAL B 1 252 ? 1.471 24.219 14.445 1 59.19 252 VAL B O 1
ATOM 4390 N N . LEU B 1 253 ? 3.104 22.656 14.258 1 57.56 253 LEU B N 1
ATOM 4391 C CA . LEU B 1 253 ? 3.549 22.828 15.633 1 57.56 253 LEU B CA 1
ATOM 4392 C C . LEU B 1 253 ? 4.098 24.234 15.859 1 57.56 253 LEU B C 1
ATOM 4394 O O . LEU B 1 253 ? 3.852 24.844 16.906 1 57.56 253 LEU B O 1
ATOM 4398 N N . MET B 1 254 ? 4.754 24.625 14.891 1 57 254 MET B N 1
ATOM 4399 C CA . MET B 1 254 ? 5.359 25.953 15 1 57 254 MET B CA 1
ATOM 4400 C C . MET B 1 254 ? 4.305 27.047 14.883 1 57 254 MET B C 1
ATOM 4402 O O . MET B 1 254 ? 4.402 28.078 15.555 1 57 254 MET B O 1
ATOM 4406 N N . ASN B 1 255 ? 3.277 26.766 14.164 1 55.16 255 ASN B N 1
ATOM 4407 C CA . ASN B 1 255 ? 2.199 27.734 14.008 1 55.16 255 ASN B CA 1
ATOM 4408 C C . ASN B 1 255 ? 1.222 27.688 15.172 1 55.16 255 ASN B C 1
ATOM 4410 O O . ASN B 1 255 ? 0.592 28.688 15.508 1 55.16 255 ASN B O 1
ATOM 4414 N N . SER B 1 256 ? 0.849 26.625 15.773 1 50.97 256 SER B N 1
ATOM 4415 C CA . SER B 1 256 ? -0.048 26.516 16.922 1 50.97 256 SER B CA 1
ATOM 4416 C C . SER B 1 256 ? 0.509 27.25 18.125 1 50.97 256 SER B C 1
ATOM 4418 O O . SER B 1 256 ? -0.249 27.797 18.922 1 50.97 256 SER B O 1
ATOM 4420 N N . ASP B 1 257 ? 1.685 27.156 18.594 1 44.38 257 ASP B N 1
ATOM 4421 C CA . ASP B 1 257 ? 2.256 27.875 19.734 1 44.38 257 ASP B CA 1
ATOM 4422 C C . ASP B 1 257 ? 2.205 29.391 19.5 1 44.38 257 ASP B C 1
ATOM 4424 O O . ASP B 1 257 ? 2.295 30.172 20.453 1 44.38 257 ASP B O 1
ATOM 4428 N N . THR B 1 258 ? 2.322 29.812 18.359 1 40.06 258 THR B N 1
ATOM 4429 C CA . THR B 1 258 ? 2.119 31.25 18.266 1 40.06 258 THR B CA 1
ATOM 4430 C C . THR B 1 258 ? 0.73 31.641 18.766 1 40.06 258 THR B C 1
ATOM 4432 O O . THR B 1 258 ? 0.486 32.781 19.109 1 40.06 258 THR B O 1
ATOM 4435 N N . LYS B 1 259 ? -0.255 30.828 18.922 1 45.31 259 LYS B N 1
ATOM 4436 C CA . LYS B 1 259 ? -1.529 31.219 19.516 1 45.31 259 LYS B CA 1
ATOM 4437 C C . LYS B 1 259 ? -1.439 31.219 21.047 1 45.31 259 LYS B C 1
ATOM 4439 O O . LYS B 1 259 ? -2.121 32 21.703 1 45.31 259 LYS B O 1
ATOM 4444 N N . ASP B 1 260 ? -1.055 30.281 21.719 1 36.66 260 ASP B N 1
ATOM 4445 C CA . ASP B 1 260 ? -0.837 30.578 23.125 1 36.66 260 ASP B CA 1
ATOM 4446 C C . ASP B 1 260 ? 0.258 31.625 23.312 1 36.66 260 ASP B C 1
ATOM 4448 O O . ASP B 1 260 ? 1.368 31.312 23.734 1 36.66 260 ASP B O 1
ATOM 4452 N N . GLY B 1 261 ? 0.549 32.344 22.406 1 31.36 261 GLY B N 1
ATOM 4453 C CA . GLY B 1 261 ? 1.205 33.625 22.609 1 31.36 261 GLY B CA 1
ATOM 4454 C C . GLY B 1 261 ? 0.664 34.406 23.812 1 31.36 261 GLY B C 1
ATOM 4455 O O . GLY B 1 261 ? -0.505 34.781 23.828 1 31.36 261 GLY B O 1
ATOM 4456 N N . PHE B 1 262 ? 1.084 34.281 24.984 1 31.31 262 PHE B N 1
ATOM 4457 C CA . PHE B 1 262 ? 1.634 35.5 25.578 1 31.31 262 PHE B CA 1
ATOM 4458 C C . PHE B 1 262 ? 2.188 36.438 24.5 1 31.31 262 PHE B C 1
ATOM 4460 O O . PHE B 1 262 ? 2.578 35.969 23.422 1 31.31 262 PHE B O 1
ATOM 4467 N N . GLY B 1 263 ? 2.08 37.781 24.453 1 30.97 263 GLY B N 1
ATOM 4468 C CA . GLY B 1 263 ? 2.621 38.969 23.797 1 30.97 263 GLY B CA 1
ATOM 4469 C C . GLY B 1 263 ? 4.008 38.75 23.219 1 30.97 263 GLY B C 1
ATOM 4470 O O . GLY B 1 263 ? 4.789 39.688 23.078 1 30.97 263 GLY B O 1
ATOM 4471 N N . MET B 1 264 ? 4.605 37.625 23.406 1 29.86 264 MET B N 1
ATOM 4472 C CA . MET B 1 264 ? 5.938 37.812 22.828 1 29.86 264 MET B CA 1
ATOM 4473 C C . MET B 1 264 ? 5.855 38.188 21.359 1 29.86 264 MET B C 1
ATOM 4475 O O . MET B 1 264 ? 5.105 37.562 20.594 1 29.86 264 MET B O 1
ATOM 4479 N N . THR B 1 265 ? 6.34 39.344 20.938 1 29.62 265 THR B N 1
ATOM 4480 C CA . THR B 1 265 ? 6.793 40.062 19.75 1 29.62 265 THR B CA 1
ATOM 4481 C C . THR B 1 265 ? 7.316 39.094 18.688 1 29.62 265 THR B C 1
ATOM 4483 O O . THR B 1 265 ? 7.691 37.969 19.016 1 29.62 265 THR B O 1
ATOM 4486 N N . SER B 1 266 ? 7.316 39.469 17.422 1 30.27 266 SER B N 1
ATOM 4487 C CA . SER B 1 266 ? 7.902 39.062 16.156 1 30.27 266 SER B CA 1
ATOM 4488 C C . SER B 1 266 ? 9.273 38.406 16.359 1 30.27 266 SER B C 1
ATOM 4490 O O . SER B 1 266 ? 10.25 39.094 16.656 1 30.27 266 SER B O 1
ATOM 4492 N N . VAL B 1 267 ? 9.508 37.469 17.047 1 29.19 267 VAL B N 1
ATOM 4493 C CA . VAL B 1 267 ? 10.875 37 16.828 1 29.19 267 VAL B CA 1
ATOM 4494 C C . VAL B 1 267 ? 11.188 37 15.328 1 29.19 267 VAL B C 1
ATOM 4496 O O . VAL B 1 267 ? 10.422 36.469 14.523 1 29.19 267 VAL B O 1
ATOM 4499 N N . PRO B 1 268 ? 12 37.938 14.719 1 29.62 268 PRO B N 1
ATOM 4500 C CA . PRO B 1 268 ? 12.492 38 13.336 1 29.62 268 PRO B CA 1
ATOM 4501 C C . PRO B 1 268 ? 12.836 36.625 12.781 1 29.62 268 PRO B C 1
ATOM 4503 O O . PRO B 1 268 ? 13.32 35.75 13.523 1 29.62 268 PRO B O 1
ATOM 4506 N N . SER B 1 269 ? 12.07 36.094 11.938 1 30.89 269 SER B N 1
ATOM 4507 C CA . SER B 1 269 ? 12.484 34.938 11.133 1 30.89 269 SER B CA 1
ATOM 4508 C C . SER B 1 269 ? 13.992 34.969 10.914 1 30.89 269 SER B C 1
ATOM 4510 O O . SER B 1 269 ? 14.492 35.656 10.016 1 30.89 269 SER B O 1
ATOM 4512 N N . LEU B 1 270 ? 14.797 35.062 11.891 1 28.72 270 LEU B N 1
ATOM 4513 C CA . LEU B 1 270 ? 16.25 34.969 11.781 1 28.72 270 LEU B CA 1
ATOM 4514 C C . LEU B 1 270 ? 16.641 33.812 10.867 1 28.72 270 LEU B C 1
ATOM 4516 O O . LEU B 1 270 ? 17.641 33.875 10.156 1 28.72 270 LEU B O 1
ATOM 4520 N N . PHE B 1 271 ? 15.906 32.75 10.922 1 29.98 271 PHE B N 1
ATOM 4521 C CA . PHE B 1 271 ? 16.375 31.641 10.109 1 29.98 271 PHE B CA 1
ATOM 4522 C C . PHE B 1 271 ? 16.141 31.906 8.625 1 29.98 271 PHE B C 1
ATOM 4524 O O . PHE B 1 271 ? 16.844 31.375 7.77 1 29.98 271 PHE B O 1
ATOM 4531 N N . THR B 1 272 ? 15.109 32.656 8.18 1 31.2 272 THR B N 1
ATOM 4532 C CA . THR B 1 272 ? 14.992 32.969 6.758 1 31.2 272 THR B CA 1
ATOM 4533 C C . THR B 1 272 ? 15.984 34.031 6.352 1 31.2 272 THR B C 1
ATOM 4535 O O . THR B 1 272 ? 16.156 34.312 5.164 1 31.2 272 THR B O 1
ATOM 4538 N N . ARG B 1 273 ? 16.469 34.844 7.262 1 31.25 273 ARG B N 1
ATOM 4539 C CA . ARG B 1 273 ? 17.438 35.875 6.906 1 31.25 273 ARG B CA 1
ATOM 4540 C C . ARG B 1 273 ? 18.75 35.25 6.461 1 31.25 273 ARG B C 1
ATOM 4542 O O . ARG B 1 273 ? 19.5 35.844 5.684 1 31.25 273 ARG B O 1
ATOM 4549 N N . ARG B 1 274 ? 19.172 34.219 7.07 1 32.28 274 ARG B N 1
ATOM 4550 C CA . ARG B 1 274 ? 20.484 33.719 6.648 1 32.28 274 ARG B CA 1
ATOM 4551 C C . ARG B 1 274 ? 20.438 33.188 5.219 1 32.28 274 ARG B C 1
ATOM 4553 O O . ARG B 1 274 ? 21.453 33.219 4.512 1 32.28 274 ARG B O 1
ATOM 4560 N N . LEU B 1 275 ? 19.359 32.656 4.809 1 30.23 275 LEU B N 1
ATOM 4561 C CA . LEU B 1 275 ? 19.438 32.125 3.451 1 30.23 275 LEU B CA 1
ATOM 4562 C C . LEU B 1 275 ? 19.344 33.25 2.428 1 30.23 275 LEU B C 1
ATOM 4564 O O . LEU B 1 275 ? 19.719 33.062 1.269 1 30.23 275 LEU B O 1
ATOM 4568 N N . ARG B 1 276 ? 18.703 34.406 2.73 1 31.34 276 ARG B N 1
ATOM 4569 C CA . ARG B 1 276 ? 18.625 35.438 1.699 1 31.34 276 ARG B CA 1
ATOM 4570 C C . ARG B 1 276 ? 19.953 36.219 1.593 1 31.34 276 ARG B C 1
ATOM 4572 O O . ARG B 1 276 ? 20.094 37.062 0.73 1 31.34 276 ARG B O 1
ATOM 4579 N N . GLY B 1 277 ? 20.734 36.188 2.588 1 32.22 277 GLY B N 1
ATOM 4580 C CA . GLY B 1 277 ? 21.891 37.062 2.553 1 32.22 277 GLY B CA 1
ATOM 4581 C C . GLY B 1 277 ? 22.812 36.781 1.376 1 32.22 277 GLY B C 1
ATOM 4582 O O . GLY B 1 277 ? 23.797 37.469 1.185 1 32.22 277 GLY B O 1
ATOM 4583 N N . VAL B 1 278 ? 22.844 35.625 0.941 1 32.06 278 VAL B N 1
ATOM 4584 C CA . VAL B 1 278 ? 23.953 35.5 0 1 32.06 278 VAL B CA 1
ATOM 4585 C C . VAL B 1 278 ? 23.672 36.312 -1.247 1 32.06 278 VAL B C 1
ATOM 4587 O O . VAL B 1 278 ? 24.562 36.531 -2.076 1 32.06 278 VAL B O 1
ATOM 4590 N N . ALA B 1 279 ? 22.375 36.531 -1.6 1 30.83 279 ALA B N 1
ATOM 4591 C CA . ALA B 1 279 ? 22.406 37.062 -2.963 1 30.83 279 ALA B CA 1
ATOM 4592 C C . ALA B 1 279 ? 22.797 38.531 -2.977 1 30.83 279 ALA B C 1
ATOM 4594 O O . ALA B 1 279 ? 23.641 38.938 -3.779 1 30.83 279 ALA B O 1
ATOM 4595 N N . ALA B 1 280 ? 21.828 39.562 -2.648 1 32.06 280 ALA B N 1
ATOM 4596 C CA . ALA B 1 280 ? 21.859 40.875 -3.291 1 32.06 280 ALA B CA 1
ATOM 4597 C C . ALA B 1 280 ? 22.859 41.781 -2.613 1 32.06 280 ALA B C 1
ATOM 4599 O O . ALA B 1 280 ? 22.859 41.938 -1.389 1 32.06 280 ALA B O 1
ATOM 4600 N N . SER B 1 281 ? 24.031 42.094 -3.168 1 30.97 281 SER B N 1
ATOM 4601 C CA . SER B 1 281 ? 24.938 43.219 -2.965 1 30.97 281 SER B CA 1
ATOM 4602 C C . SER B 1 281 ? 24.188 44.531 -2.904 1 30.97 281 SER B C 1
ATOM 4604 O O . SER B 1 281 ? 24.219 45.312 -3.859 1 30.97 281 SER B O 1
ATOM 4606 N N . THR B 1 282 ? 22.875 44.625 -2.721 1 31.62 282 THR B N 1
ATOM 4607 C CA . THR B 1 282 ? 22.453 46.031 -2.852 1 31.62 282 THR B CA 1
ATOM 4608 C C . THR B 1 282 ? 23.141 46.906 -1.801 1 31.62 282 THR B C 1
ATOM 4610 O O . THR B 1 282 ? 23.453 46.438 -0.706 1 31.62 282 THR B O 1
ATOM 4613 N N . PRO B 1 283 ? 23.359 48.344 -2.092 1 33.47 283 PRO B N 1
ATOM 4614 C CA . PRO B 1 283 ? 24.094 49.375 -1.378 1 33.47 283 PRO B CA 1
ATOM 4615 C C . PRO B 1 283 ? 23.594 49.562 0.056 1 33.47 283 PRO B C 1
ATOM 4617 O O . PRO B 1 283 ? 22.5 49.125 0.4 1 33.47 283 PRO B O 1
ATOM 4620 N N . PRO B 1 284 ? 24.094 50.719 0.844 1 32.19 284 PRO B N 1
ATOM 4621 C CA . PRO B 1 284 ? 24.297 51 2.268 1 32.19 284 PRO B CA 1
ATOM 4622 C C . PRO B 1 284 ? 22.984 51.125 3.033 1 32.19 284 PRO B C 1
ATOM 4624 O O . PRO B 1 284 ? 22.875 50.656 4.172 1 32.19 284 PRO B O 1
ATOM 4627 N N . GLY B 1 285 ? 22.016 52.125 2.602 1 29.48 285 GLY B N 1
ATOM 4628 C CA . GLY B 1 285 ? 21.438 53.094 3.537 1 29.48 285 GLY B CA 1
ATOM 4629 C C . GLY B 1 285 ? 20.359 52.5 4.41 1 29.48 285 GLY B C 1
ATOM 4630 O O . GLY B 1 285 ? 19.859 53.156 5.324 1 29.48 285 GLY B O 1
ATOM 4631 N N . THR B 1 286 ? 19.391 51.781 3.832 1 30.55 286 THR B N 1
ATOM 4632 C CA . THR B 1 286 ? 18.094 51.906 4.473 1 30.55 286 THR B CA 1
ATOM 4633 C C . THR B 1 286 ? 18.109 51.281 5.871 1 30.55 286 THR B C 1
ATOM 4635 O O . THR B 1 286 ? 18.422 50.125 6.031 1 30.55 286 THR B O 1
ATOM 4638 N N . LEU B 1 287 ? 18.234 52.156 6.93 1 27.61 287 LEU B N 1
ATOM 4639 C CA . LEU B 1 287 ? 18.219 52 8.383 1 27.61 287 LEU B CA 1
ATOM 4640 C C . LEU B 1 287 ? 17 51.219 8.828 1 27.61 287 LEU B C 1
ATOM 4642 O O . LEU B 1 287 ? 15.867 51.625 8.625 1 27.61 287 LEU B O 1
ATOM 4646 N N . GLN B 1 288 ? 17.031 49.969 8.719 1 29.69 288 GLN B N 1
ATOM 4647 C CA . GLN B 1 288 ? 15.93 49.094 9.117 1 29.69 288 GLN B CA 1
ATOM 4648 C C . GLN B 1 288 ? 15.656 49.219 10.617 1 29.69 288 GLN B C 1
ATOM 4650 O O . GLN B 1 288 ? 16.516 48.906 11.438 1 29.69 288 GLN B O 1
ATOM 4655 N N . MET B 1 289 ? 14.883 50.344 11.031 1 26.39 289 MET B N 1
ATOM 4656 C CA . MET B 1 289 ? 14.516 50.688 12.406 1 26.39 289 MET B CA 1
ATOM 4657 C C . MET B 1 289 ? 13.906 49.469 13.117 1 26.39 289 MET B C 1
ATOM 4659 O O . MET B 1 289 ? 13 48.812 12.586 1 26.39 289 MET B O 1
ATOM 4663 N N . TYR B 1 290 ? 14.602 49 14.102 1 27.53 290 TYR B N 1
ATOM 4664 C CA . TYR B 1 290 ? 14.391 47.906 15.039 1 27.53 290 TYR B CA 1
ATOM 4665 C C . TYR B 1 290 ? 13.398 48.312 16.125 1 27.53 290 TYR B C 1
ATOM 4667 O O . TYR B 1 290 ? 13.688 49.156 16.969 1 27.53 290 TYR B O 1
ATOM 4675 N N . ILE B 1 291 ? 12.047 48.469 15.797 1 26.83 291 ILE B N 1
ATOM 4676 C CA . ILE B 1 291 ? 11.148 48.938 16.844 1 26.83 291 ILE B CA 1
ATOM 4677 C C . ILE B 1 291 ? 11.094 47.938 17.984 1 26.83 291 ILE B C 1
ATOM 4679 O O . ILE B 1 291 ? 10.734 46.781 17.766 1 26.83 291 ILE B O 1
ATOM 4683 N N . ARG B 1 292 ? 11.641 48.188 19.141 1 27.95 292 ARG B N 1
ATOM 4684 C CA . ARG B 1 292 ? 11.781 47.594 20.469 1 27.95 292 ARG B CA 1
ATOM 4685 C C . ARG B 1 292 ? 10.461 47.688 21.234 1 27.95 292 ARG B C 1
ATOM 4687 O O . ARG B 1 292 ? 10.031 48.781 21.625 1 27.95 292 ARG B O 1
ATOM 4694 N N . THR B 1 293 ? 9.484 46.875 20.922 1 27.59 293 THR B N 1
ATOM 4695 C CA . THR B 1 293 ? 8.242 47 21.672 1 27.59 293 THR B CA 1
ATOM 4696 C C . THR B 1 293 ? 8.406 46.469 23.094 1 27.59 293 THR B C 1
ATOM 4698 O O . THR B 1 293 ? 8.75 45.281 23.266 1 27.59 293 THR B O 1
ATOM 4701 N N . GLU B 1 294 ? 8.625 47.281 24.078 1 26.84 294 GLU B N 1
ATOM 4702 C CA . GLU B 1 294 ? 8.711 47.031 25.516 1 26.84 294 GLU B CA 1
ATOM 4703 C C . GLU B 1 294 ? 7.32 46.906 26.141 1 26.84 294 GLU B C 1
ATOM 4705 O O . GLU B 1 294 ? 6.516 47.844 26.062 1 26.84 294 GLU B O 1
ATOM 4710 N N . VAL B 1 295 ? 6.742 45.75 26.172 1 29.12 295 VAL B N 1
ATOM 4711 C CA . VAL B 1 295 ? 5.449 45.531 26.812 1 29.12 295 VAL B CA 1
ATOM 4712 C C . VAL B 1 295 ? 5.637 45.469 28.328 1 29.12 295 VAL B C 1
ATOM 4714 O O . VAL B 1 295 ? 6.344 44.594 28.844 1 29.12 295 VAL B O 1
ATOM 4717 N N . GLU B 1 296 ? 5.488 46.594 29.031 1 26.91 296 GLU B N 1
ATOM 4718 C CA . GLU B 1 296 ? 5.488 46.656 30.5 1 26.91 296 GLU B CA 1
ATOM 4719 C C . GLU B 1 296 ? 4.125 46.281 31.062 1 26.91 296 GLU B C 1
ATOM 4721 O O . GLU B 1 296 ? 3.125 46.938 30.812 1 26.91 296 GLU B O 1
ATOM 4726 N N . THR B 1 297 ? 3.918 45 31.266 1 29.8 297 THR B N 1
ATOM 4727 C CA . THR B 1 297 ? 2.707 44.562 31.953 1 29.8 297 THR B CA 1
ATOM 4728 C C . THR B 1 297 ? 2.814 44.812 33.469 1 29.8 297 THR B C 1
ATOM 4730 O O . THR B 1 297 ? 3.73 44.312 34.094 1 29.8 297 THR B O 1
ATOM 4733 N N . GLU B 1 298 ? 2.318 45.938 33.906 1 28.22 298 GLU B N 1
ATOM 4734 C CA . GLU B 1 298 ? 2.25 46.219 35.344 1 28.22 298 GLU B CA 1
ATOM 4735 C C . GLU B 1 298 ? 1.091 45.469 36 1 28.22 298 GLU B C 1
ATOM 4737 O O . GLU B 1 298 ? -0.063 45.625 35.594 1 28.22 298 GLU B O 1
ATOM 4742 N N . VAL B 1 299 ? 1.381 44.25 36.406 1 33.69 299 VAL B N 1
ATOM 4743 C CA . VAL B 1 299 ? 0.474 43.5 37.281 1 33.69 299 VAL B CA 1
ATOM 4744 C C . VAL B 1 299 ? 0.417 44.188 38.656 1 33.69 299 VAL B C 1
ATOM 4746 O O . VAL B 1 299 ? 1.445 44.344 39.312 1 33.69 299 VAL B O 1
ATOM 4749 N N . HIS B 1 300 ? -0.51 45.094 38.844 1 28.17 300 HIS B N 1
ATOM 4750 C CA . HIS B 1 300 ? -0.708 45.688 40.188 1 28.17 300 HIS B CA 1
ATOM 4751 C C . HIS B 1 300 ? -1.289 44.656 41.156 1 28.17 300 HIS B C 1
ATOM 4753 O O . HIS B 1 300 ? -2.273 43.969 40.844 1 28.17 300 HIS B O 1
ATOM 4759 N N . TYR B 1 301 ? -0.441 44.156 42.031 1 32.62 301 TYR B N 1
ATOM 4760 C CA . TYR B 1 301 ? -0.586 43.344 43.25 1 32.62 301 TYR B CA 1
ATOM 4761 C C . TYR B 1 301 ? -1.522 44.031 44.25 1 32.62 301 TYR B C 1
ATOM 4763 O O . TYR B 1 301 ? -1.178 45.031 44.844 1 32.62 301 TYR B O 1
ATOM 4771 N N . THR B 1 302 ? -2.803 44.375 43.812 1 29.53 302 THR B N 1
ATOM 4772 C CA . THR B 1 302 ? -3.396 45 44.969 1 29.53 302 THR B CA 1
ATOM 4773 C C . THR B 1 302 ? -3.658 44 46.062 1 29.53 302 THR B C 1
ATOM 4775 O O . THR B 1 302 ? -4.188 42.906 45.812 1 29.53 302 THR B O 1
ATOM 4778 N N . LYS B 1 303 ? -2.941 44.031 47.156 1 36.06 303 LYS B N 1
ATOM 4779 C CA . LYS B 1 303 ? -2.967 43.438 48.5 1 36.06 303 LYS B CA 1
ATOM 4780 C C . LYS B 1 303 ? -4.355 43.562 49.094 1 36.06 303 LYS B C 1
ATOM 4782 O O . LYS B 1 303 ? -4.738 44.625 49.594 1 36.06 303 LYS B O 1
ATOM 4787 N N . THR B 1 304 ? -5.473 43.25 48.375 1 27.78 304 THR B N 1
ATOM 4788 C CA . THR B 1 304 ? -6.594 43.562 49.25 1 27.78 304 THR B CA 1
ATOM 4789 C C . THR B 1 304 ? -6.535 42.719 50.531 1 27.78 304 THR B C 1
ATOM 4791 O O . THR B 1 304 ? -6.363 41.5 50.469 1 27.78 304 THR B O 1
ATOM 4794 N N . ARG B 1 305 ? -6.242 43.344 51.656 1 33.53 305 ARG B N 1
ATOM 4795 C CA . ARG B 1 305 ? -6.383 43.156 53.094 1 33.53 305 ARG B CA 1
ATOM 4796 C C . ARG B 1 305 ? -7.754 42.562 53.438 1 33.53 305 ARG B C 1
ATOM 4798 O O . ARG B 1 305 ? -8 42.156 54.562 1 33.53 305 ARG B O 1
ATOM 4805 N N . SER B 1 306 ? -8.586 41.844 52.688 1 27.7 306 SER B N 1
ATOM 4806 C CA . SER B 1 306 ? -9.68 41.5 53.594 1 27.7 306 SER B CA 1
ATOM 4807 C C . SER B 1 306 ? -9.297 40.375 54.531 1 27.7 306 SER B C 1
ATOM 4809 O O . SER B 1 306 ? -8.523 39.5 54.156 1 27.7 306 SER B O 1
#

Solvent-accessible surface area (backbone atoms only — not comparable to full-atom values): 32576 Å² t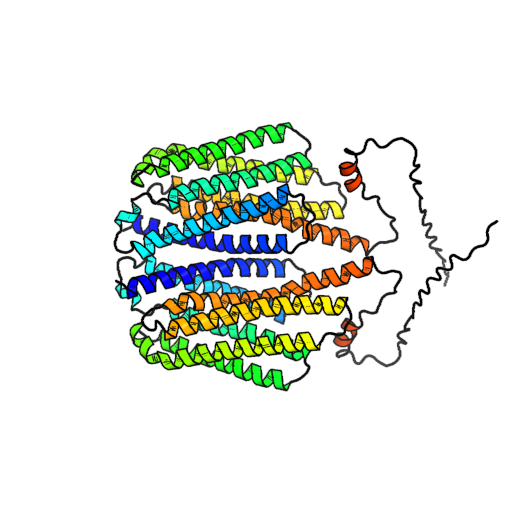otal; per-residue (Å²): 112,66,58,57,44,44,24,52,39,19,42,46,50,7,31,50,49,20,32,21,43,40,15,36,37,50,46,46,54,52,52,51,70,70,39,89,68,90,66,58,68,69,60,53,49,49,51,52,51,48,50,52,51,51,48,50,38,44,49,30,45,45,45,46,43,41,50,51,56,42,76,30,46,89,37,75,68,57,72,41,40,56,51,70,42,59,29,50,40,46,33,48,34,29,53,49,42,36,55,42,52,51,50,52,40,52,50,38,28,72,66,65,66,45,65,65,60,41,53,54,52,49,50,52,42,50,50,52,29,51,52,38,40,52,49,20,54,54,50,62,71,38,62,39,48,73,60,48,60,76,46,44,63,64,50,51,52,49,46,50,50,50,30,51,48,43,47,48,51,39,51,51,40,50,51,43,51,61,67,64,54,78,79,43,66,67,62,35,50,47,44,48,51,51,44,49,52,45,47,54,27,37,48,50,34,30,49,29,42,44,50,15,45,52,32,36,72,74,36,65,88,38,46,45,20,40,34,32,43,52,27,33,42,38,33,38,51,38,32,51,47,48,61,60,50,49,50,55,56,43,51,49,55,62,55,54,52,63,61,75,47,72,84,76,62,82,72,71,68,57,75,64,48,63,71,54,58,72,67,75,84,68,82,90,70,82,77,78,79,78,82,76,75,76,76,76,79,78,78,71,85,64,90,71,92,133,111,65,57,60,43,45,24,51,40,18,42,47,50,6,29,49,47,21,31,21,43,42,16,36,37,51,46,46,53,51,51,52,70,71,40,88,69,91,66,59,68,69,59,52,50,48,51,53,49,48,50,49,52,53,49,50,39,43,49,31,44,46,46,46,44,40,49,49,57,41,76,29,46,91,38,75,69,58,73,42,40,56,50,70,43,58,30,49,40,48,33,46,34,29,53,50,43,37,55,42,51,49,50,53,42,51,49,41,28,71,67,65,67,44,64,66,61,41,53,56,51,49,48,52,42,49,51,52,29,51,52,36,41,52,51,20,55,53,49,61,71,39,61,38,48,71,61,48,60,76,46,43,63,65,52,51,50,51,44,51,51,48,31,52,49,46,45,48,52,38,51,50,42,49,51,44,52,61,68,65,53,77,81,44,66,66,61,34,49,47,45,48,51,50,44,50,53,46,48,54,26,36,47,50,34,32,49,28,40,45,50,15,44,51,33,36,72,74,36,66,87,38,45,45,20,41,35,31,45,53,27,34,42,39,32,38,52,38,31,49,48,49,60,60,50,50,50,55,57,45,51,49,56,62,54,54,53,62,63,75,46,66,85,76,68,82,72,71,67,57,75,63,48,64,70,55,61,73,67,75,84,68,86,90,71,84,75,78,80,78,83,78,81,79,82,80,79,79,79,77,77,75,77,78,78,124

Foldseek 3Di:
DVQLVLQLVLLVLLLVLLVVLLVVLVVLLVLLVVDPDPDDPVVVVLSVVLNVLSVVLSVLSVVVNCCVCPVQVVPSCVQFFDDLSVLVNQLSLLVLLLSLQLVLQVVLCVLPVDVVSNVVLNVLSVVLNVLSNVLSVVSNPDTTVVVCLVVLVSVLVSLVSSLVSLVVSLVSSLVSLVVSDPVDPLSVVLSVLLNVLSCVLSVLLNVLSVQLSVCCVVPVVHNNSSSSVSNSSSSSSSSRSSNSCSVVVSVVSVVVVVVPDDPDDDPDCVVVVVVPPVPDPDDDDDPPPPPPPPPPPPPPPDDDDD/DVQLVLQLVLLVLLLVLLVVLLVVLVVLLVLLVVDPDPDDPVVVVLLVVLNVLSVVLSVLSVVVNCCVCPVQVVPSCVQFFDDLSVLVNQLSLLVLLLSLQLVLQVVLCVLPVDVVSNVVLNVLSVVLNVLSNVLSVVSNPDTTVVVCLVVLVSVLVSLVSSLVSLVVSLVSSLVSLVVSDPVDPLSVVLSVLLNVLSCVLSVLLNVLSVQLSVCCVVPVSHNNSSSSVSNSSSSSSSSRSSNSCSVVVSVVSVVVVVVVDPPDDDPDCVVVVVVPPPDDPDDDDDPPDPPPPDPPDPPPPPPPPD

pLDDT: mean 76.26, std 21.89, range [23.95, 96.5]

Sequence (612 aa):
MGAFDTSIGALLLGAFFSVYLYGLSAYQFGSYWNTDFNDPLWLKASVILLFFLDTTHAASASYLAWVILVDNIANPGILSKVIWPYPASMILICIIAFGVQNFLVMRIYRLTGHRWVLGIFFFCTTATMVFGFVYGAKVARLETLMEMLTLKAPLTLWLAFEVVLDTSISAVLLTAIQRSRTGFRRSDAVLNRLARSAIQSGVFTSVLATLSLVCFLALSDTMFYATFGWPCARAYTISLMDTLLCRKELRVLMNSDTKDGFGMTSVPSLFTRRLRGVAASTPPGTLQMYIRTEVETEVHYTKTRSMGAFDTSIGALLLGAFFSVYLYGLSAYQFGSYWNTDFNDPLWLKASVILLFFLDTTHAASASYLAWVILVDNIANPGILSKVIWPYPASMILICIIAFGVQNFLVMRIYRLTGHRWVLGIFFFCTTATMVFGFVYGAKVARLETLMEMLTLKAPLTLWLAFEVVLDTSISAVLLTAIQRSRTGFRRSDAVLNRLARSAIQSGVFTSVLATLSLVCFLALSDTMFYATFGWPCARAYTISLMDTLLCRKELRVLMNSDTKDGFGMTSVPSLFTRRLRGVAASTPPGTLQMYIRTEVETEVHYTKTRS